Protein AF-A0A8C5BJU7-F1 (afdb_monomer)

Nearest PDB structures (foldseek):
  7zi4-assembly1_D  TM=8.774E-01  e=8.354E-53  Homo sapiens
  8oor-assembly1_E  TM=9.341E-01  e=5.592E-49  Thermochaetoides thermophila
  7zi4-assembly1_F  TM=8.115E-01  e=2.569E-52  Homo sapiens
  8oo7-assembly1_D  TM=8.853E-01  e=4.683E-49  Thermochaetoides thermophila
  9b1e-assembly1_H  TM=8.052E-01  e=8.432E-50  Saccharomyces cerevisiae W303

pLDDT: mean 73.09, std 22.38, range [27.16, 95.75]

Radius of gyration: 40.25 Å; Cα contacts (8 Å, |Δi|>4): 581; chains: 1; bounding box: 91×90×134 Å

Foldseek 3Di:
DDDPDPPPPDPDPPVPPPPLDDDPQSQAQALCADPVLFHDCDGRSDHDPRVLSSVLSVVLVCVVVVVDQQDAAEDEDAPPPCQVNSLVNSQSHNHPLQQEAEDEQVVLDDPQAHSLQSVVLLFQSRKKKKFKDKFKKFKFAWQDKAWDQPPVNDDWIKIKTWGDAPVDIDIDIDGRVLVVQCVVQVDDHQWIWMATPVVRHIDTPFGEPVCPPVDPPDDPPTDYDHTHDDDRIDIDIDIDMDTSSLVQQVVQDPPSVVCVVVVVSGGGDPVSSVVSVVVSVVCVVVVRIDMRAHEYEYEQNLSHAPVSVVSSSVQSVDSSGHHYYYYHNDDDDDHDDDDPDPPPPPPDPDDPDDDDDDDDDDDDDDDDDDDDDDDDDDDDDDDDDDDDDDDDDDDDDDDPDDDDDDDDDDDDDDDDDDDDDDDDDDDDDDDDDDDDDDDDDDDDDDDDDDDDDDDDDDDDDDDYDDDDDDDDDDDDDDDDD

Organism: Gadus morhua (NCBI:txid8049)

Secondary structure (DSSP, 8-state):
-----------------------TTTT--S--B-TTSPBPSEETTEES-HHHHHHHHHHHHHHHTT--TT-EEEEE--TTSSHHHHHHHHHHHH-TTS-EEEEEGGGG--SSS-HHHHHHHHHHHTEEEEEEEEEEEEEEEEEEEEEE--TTS-S--EEEEEEE-SS-EEEEEEPHHHHHHHHHTT--TTEEEEEETTT--EEEEEEESTTTTS-S---TT--EEPPPPS-SEEEEEEEEEEEHHHHHHHHHSTTHHHHHHHS---PPPHHHHHHHHHHHHHHHHTTSEEEEE-EEEEETGGG--HHHHHHHHHHHTSTT--EEEEEES-SS---SSPPPP-PPPP-PPPPPPPPPPPPPPPPPPPPPPPP---------PPPPPPPPPPPPPPPPPPPPPPPPPPPPPPPPPPPPPPPPPPP--------------------------PPP-----------------PPP---------

Sequence (481 aa):
MAAQMSTTKVPEVRDITRIERIGAHSHIRGLGLDDALEPRQVSQGMVGQLASRRAAGVILEMIKDGHIAGRAVLIAGQPGTGKTAIAMGIAQALGTDTPFTAMAGSEIFSLEMSKTEALSQAFRKAMGVRIKEETEIIEGEVVEIQIDRPATGTGAKVGKLTLKTTEMETIYDLGNKMIESLSKEKVQAGDVITIDKATGKISKLGRSFTRARDYDAMGAQTQFVQCPEGELQKRKEVVHTVSLHEIDVINSRTQGFLALFSGDTGEIKSEVREQINAKVSEWREEGKAEIIPGVLFIDEVHMLDMECFSFLNRALETDLSPVLIMATNRGITRYGPPPPSRPPPPSRPSPPSRPSPPSPPPPPSRPSPPSRPSSPSSLPVPPLLPVPPPLPVPPPLPVPPPFPSPP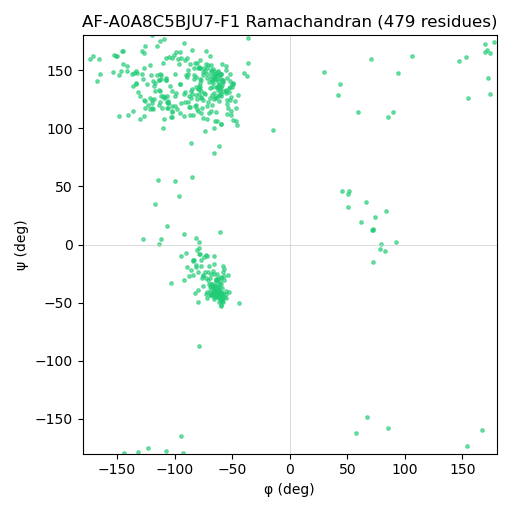PFPSLPHFPSIPPFPSLLSFPSLPPFPSLLSSRPSSPSSLPVPPLFPSLPPFPSLLSFPSLPPSRRQGQGKVLR

InterPro domains:
  IPR003593 AAA+ ATPase domain [SM00382] (69-385)
  IPR010339 TIP49, P-loop domain [PF06068] (21-334)
  IPR012340 Nucleic acid-binding, OB-fold [SSF50249] (132-212)
  IPR027238 RuvB-like [PTHR11093] (5-334)
  IPR027417 P-loop containing nucleoside triphosphate hydrolase [G3DSA:3.40.50.300] (17-334)
  IPR027417 P-loop containing nucleoside triphosphate hydrolase [SSF52540] (45-331)
  IPR042487 RuvBL1/2, DNA/RNA binding domain [G3DSA:2.40.50.360] (126-248)

Structure (mmCIF, N/CA/C/O backbone):
data_AF-A0A8C5BJU7-F1
#
_entry.id   AF-A0A8C5BJU7-F1
#
loop_
_atom_site.group_PDB
_atom_site.id
_atom_site.type_symbol
_atom_site.label_atom_id
_atom_site.label_alt_id
_atom_site.label_comp_id
_atom_site.label_asym_id
_atom_site.label_entity_id
_atom_site.label_seq_id
_atom_site.pdbx_PDB_ins_code
_atom_site.Cartn_x
_atom_site.Cartn_y
_atom_site.Cartn_z
_atom_site.occupancy
_atom_site.B_iso_or_equiv
_atom_site.auth_seq_id
_atom_site.auth_comp_id
_atom_site.auth_asym_id
_atom_site.auth_atom_id
_atom_site.pdbx_PDB_model_num
ATOM 1 N N . MET A 1 1 ? 12.577 19.260 27.966 1.00 31.83 1 MET A N 1
ATOM 2 C CA . MET A 1 1 ? 11.146 19.258 27.595 1.00 31.83 1 MET A CA 1
ATOM 3 C C . MET A 1 1 ? 10.961 18.224 26.498 1.00 31.83 1 MET A C 1
ATOM 5 O O . MET A 1 1 ? 11.374 18.478 25.378 1.00 31.83 1 MET A O 1
ATOM 9 N N . ALA A 1 2 ? 10.453 17.037 26.834 1.00 27.55 2 ALA A N 1
ATOM 10 C CA . ALA A 1 2 ? 10.104 16.021 25.845 1.00 27.55 2 ALA A CA 1
ATOM 11 C C . ALA A 1 2 ? 8.736 16.388 25.255 1.00 27.55 2 ALA A C 1
ATOM 13 O O . ALA A 1 2 ? 7.753 16.474 25.991 1.00 27.55 2 ALA A O 1
ATOM 14 N N . ALA A 1 3 ? 8.685 16.674 23.956 1.00 28.16 3 ALA A N 1
ATOM 15 C CA . ALA A 1 3 ? 7.433 16.917 23.259 1.00 28.16 3 ALA A CA 1
ATOM 16 C C . ALA A 1 3 ? 6.694 15.579 23.110 1.00 28.16 3 ALA A C 1
ATOM 18 O O . ALA A 1 3 ? 7.108 14.713 22.343 1.00 28.16 3 ALA A O 1
ATOM 19 N N . GLN A 1 4 ? 5.611 15.401 23.869 1.00 29.59 4 GLN A N 1
ATOM 20 C CA . GLN A 1 4 ? 4.631 14.352 23.612 1.00 29.59 4 GLN A CA 1
ATOM 21 C C . GLN A 1 4 ? 3.998 14.630 22.246 1.00 29.59 4 GLN A C 1
ATOM 23 O O . GLN A 1 4 ? 3.200 15.556 22.103 1.00 29.59 4 GLN A O 1
ATOM 28 N N . MET A 1 5 ? 4.362 13.843 21.233 1.00 33.59 5 MET A N 1
ATOM 29 C CA . MET A 1 5 ? 3.583 13.793 20.001 1.00 33.59 5 MET A CA 1
ATOM 30 C C . MET A 1 5 ? 2.252 13.126 20.329 1.00 33.59 5 MET A C 1
ATOM 32 O O . MET A 1 5 ? 2.204 11.956 20.704 1.00 33.59 5 MET A O 1
ATOM 36 N N . SER A 1 6 ? 1.172 13.890 20.205 1.00 29.73 6 SER A N 1
ATOM 37 C CA . SER A 1 6 ? -0.183 13.362 20.184 1.00 29.73 6 SER A CA 1
ATOM 38 C C . SER A 1 6 ? -0.276 12.295 19.096 1.00 29.73 6 SER A C 1
ATOM 40 O O . SER A 1 6 ? -0.039 12.586 17.921 1.00 29.73 6 SER A O 1
ATOM 42 N N . THR A 1 7 ? -0.630 11.072 19.482 1.00 33.50 7 THR A N 1
ATOM 43 C CA . THR A 1 7 ? -1.086 10.015 18.580 1.00 33.50 7 THR A CA 1
ATOM 44 C C . THR A 1 7 ? -2.362 10.497 17.895 1.00 33.50 7 THR A C 1
ATOM 46 O O . THR A 1 7 ? -3.483 10.297 18.363 1.00 33.50 7 THR A O 1
ATOM 49 N N . THR A 1 8 ? -2.186 11.240 16.805 1.00 36.28 8 THR A N 1
ATOM 50 C CA . THR A 1 8 ? -3.287 11.670 15.951 1.00 36.28 8 THR A CA 1
ATOM 51 C C . THR A 1 8 ? -3.864 10.397 15.358 1.00 36.28 8 THR A C 1
ATOM 53 O O . THR A 1 8 ? -3.212 9.746 14.547 1.00 36.28 8 THR A O 1
ATOM 56 N N . LYS A 1 9 ? -5.043 9.999 15.851 1.00 39.38 9 LYS A N 1
ATOM 57 C CA . LYS A 1 9 ? -5.777 8.817 15.394 1.00 39.38 9 LYS A CA 1
ATOM 58 C C . LYS A 1 9 ? -5.881 8.890 13.875 1.00 39.38 9 LYS A C 1
ATOM 60 O O . LYS A 1 9 ? -6.553 9.783 13.363 1.00 39.38 9 LYS A O 1
ATOM 65 N N . VAL A 1 10 ? -5.187 7.991 13.182 1.00 44.25 10 VAL A N 1
ATOM 66 C CA . VAL A 1 10 ? -5.287 7.857 11.731 1.00 44.25 10 VAL A CA 1
ATOM 67 C C . VAL A 1 10 ? -6.726 7.422 11.454 1.00 44.25 10 VAL A C 1
ATOM 69 O O . VAL A 1 10 ? -7.131 6.361 11.931 1.00 44.25 10 VAL A O 1
ATOM 72 N N . PRO A 1 11 ? -7.561 8.242 10.793 1.00 33.50 11 PRO A N 1
ATOM 73 C CA . PRO A 1 11 ? -8.879 7.778 10.401 1.00 33.50 11 PRO A CA 1
ATOM 74 C C . PRO A 1 11 ? -8.685 6.597 9.448 1.00 33.50 11 PRO A C 1
ATOM 76 O O . PRO A 1 11 ? -7.995 6.744 8.443 1.00 33.50 11 PRO A O 1
ATOM 79 N N . GLU A 1 12 ? -9.268 5.439 9.784 1.00 36.78 12 GLU A N 1
ATOM 80 C CA . GLU A 1 12 ? -9.291 4.253 8.920 1.00 36.78 12 GLU A CA 1
ATOM 81 C C . GLU A 1 12 ? -9.692 4.664 7.502 1.00 36.78 12 GLU A C 1
ATOM 83 O O . GLU A 1 12 ? -10.864 4.950 7.219 1.00 36.78 12 GLU A O 1
ATOM 88 N N . VAL A 1 13 ? -8.709 4.670 6.607 1.00 37.72 13 VAL A N 1
ATOM 89 C CA . VAL A 1 13 ? -8.965 4.665 5.181 1.00 37.72 13 VAL A CA 1
ATOM 90 C C . VAL A 1 13 ? -9.429 3.252 4.896 1.00 37.72 13 VAL A C 1
ATOM 92 O O . VAL A 1 13 ? -8.636 2.326 4.775 1.00 37.72 13 VAL A O 1
ATOM 95 N N . ARG A 1 14 ? -10.750 3.070 4.825 1.00 33.03 14 ARG A N 1
ATOM 96 C CA . ARG A 1 14 ? -11.266 2.025 3.949 1.00 33.03 14 ARG A CA 1
ATOM 97 C C . ARG A 1 14 ? -10.657 2.353 2.602 1.00 33.03 14 ARG A C 1
ATOM 99 O O . ARG A 1 14 ? -10.985 3.410 2.060 1.00 33.03 14 ARG A O 1
ATOM 106 N N . ASP A 1 15 ? -9.752 1.504 2.125 1.00 35.12 15 ASP A N 1
ATOM 107 C CA . ASP A 1 15 ? -9.374 1.480 0.725 1.00 35.12 15 ASP A CA 1
ATOM 108 C C . ASP A 1 15 ? -10.687 1.530 -0.043 1.00 35.12 15 ASP A C 1
ATOM 110 O O . ASP A 1 15 ? -11.468 0.575 -0.040 1.00 35.12 15 ASP A O 1
ATOM 114 N N . ILE A 1 16 ? -11.010 2.709 -0.576 1.00 37.19 16 ILE A N 1
ATOM 115 C CA . ILE A 1 16 ? -12.147 2.886 -1.460 1.00 37.19 16 ILE A CA 1
ATOM 116 C C . ILE A 1 16 ? -11.796 1.945 -2.583 1.00 37.19 16 ILE A C 1
ATOM 118 O O . ILE A 1 16 ? -10.853 2.247 -3.313 1.00 37.19 16 ILE A O 1
ATOM 122 N N . THR A 1 17 ? -12.474 0.789 -2.595 1.00 35.00 17 THR A N 1
ATOM 123 C CA . THR A 1 17 ? -12.394 -0.288 -3.580 1.00 35.00 17 THR A CA 1
ATOM 124 C C . THR A 1 17 ? -11.682 0.249 -4.796 1.00 35.00 17 THR A C 1
ATOM 126 O O . THR A 1 17 ? -12.298 1.024 -5.537 1.00 35.00 17 THR A O 1
ATOM 129 N N . ARG A 1 18 ? -10.370 -0.026 -4.912 1.00 46.12 18 ARG A N 1
ATOM 130 C CA . ARG A 1 18 ? -9.592 0.370 -6.084 1.00 46.12 18 ARG A CA 1
ATOM 131 C C . ARG A 1 18 ? -10.444 -0.109 -7.241 1.00 46.12 18 ARG A C 1
ATOM 133 O O . ARG A 1 18 ? -10.642 -1.311 -7.383 1.00 46.12 18 ARG A O 1
ATOM 140 N N . ILE A 1 19 ? -11.083 0.811 -7.962 1.00 40.66 19 ILE A N 1
ATOM 141 C CA . ILE A 1 19 ? -11.877 0.427 -9.117 1.00 40.66 19 ILE A CA 1
ATOM 142 C C . ILE A 1 19 ? -10.809 -0.105 -10.054 1.00 40.66 19 ILE A C 1
ATOM 144 O O . ILE A 1 19 ? -10.061 0.689 -10.627 1.00 40.66 19 ILE A O 1
ATOM 148 N N . GLU A 1 20 ? -10.666 -1.428 -10.116 1.00 47.50 20 GLU A N 1
ATOM 149 C CA . GLU A 1 20 ? -9.768 -2.112 -11.033 1.00 47.50 20 GLU A CA 1
ATOM 150 C C . GLU A 1 20 ? -10.310 -1.849 -12.435 1.00 47.50 20 GLU A C 1
ATOM 152 O O . GLU A 1 20 ? -11.056 -2.626 -13.028 1.00 47.50 20 GLU A O 1
ATOM 157 N N . ARG A 1 21 ? -10.015 -0.655 -12.944 1.00 56.28 21 ARG A N 1
ATOM 158 C CA . ARG A 1 21 ? -10.283 -0.294 -14.323 1.00 56.28 21 ARG A CA 1
ATOM 159 C C . ARG A 1 21 ? -9.348 -1.143 -15.166 1.00 56.28 21 ARG A C 1
ATOM 161 O O . ARG A 1 21 ? -8.162 -1.260 -14.859 1.00 56.28 21 ARG A O 1
ATOM 168 N N . ILE A 1 22 ? -9.884 -1.717 -16.238 1.00 64.06 22 ILE A N 1
ATOM 169 C CA . ILE A 1 22 ? -9.099 -2.490 -17.198 1.00 64.06 22 ILE A CA 1
ATOM 170 C C . ILE A 1 22 ? -8.030 -1.560 -17.785 1.00 64.06 22 ILE A C 1
ATOM 172 O O . ILE A 1 22 ? -8.322 -0.681 -18.593 1.00 64.06 22 ILE A O 1
ATOM 176 N N . GLY A 1 23 ? -6.791 -1.728 -17.327 1.00 76.56 23 GLY A N 1
ATOM 177 C CA . GLY A 1 23 ? -5.606 -1.048 -17.840 1.00 76.56 23 GLY A CA 1
ATOM 178 C C . GLY A 1 23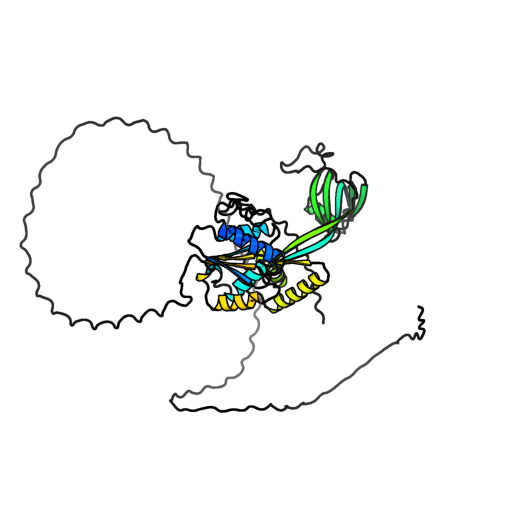 ? -4.829 -1.936 -18.808 1.00 76.56 23 GLY A C 1
ATOM 179 O O . GLY A 1 23 ? -5.010 -3.157 -18.819 1.00 76.56 23 GLY A O 1
ATOM 180 N N . ALA A 1 24 ? -3.906 -1.342 -19.569 1.00 82.00 24 ALA A N 1
ATOM 181 C CA . ALA A 1 24 ? -3.093 -2.044 -20.570 1.00 82.00 24 ALA A CA 1
ATOM 182 C C . ALA A 1 24 ? -2.344 -3.269 -20.016 1.00 82.00 24 ALA A C 1
ATOM 184 O O . ALA A 1 24 ? -2.087 -4.210 -20.755 1.00 82.00 24 ALA A O 1
ATOM 185 N N . HIS A 1 25 ? -2.040 -3.287 -18.717 1.00 86.50 25 HIS A N 1
ATOM 186 C CA . HIS A 1 25 ? -1.327 -4.378 -18.057 1.00 86.50 25 HIS A CA 1
ATOM 187 C C . HIS A 1 25 ? -2.180 -5.148 -17.030 1.00 86.50 25 HIS A C 1
ATOM 189 O O . HIS A 1 25 ? -1.700 -6.115 -16.454 1.00 86.50 25 HIS A O 1
ATOM 195 N N . SER A 1 26 ? -3.456 -4.789 -16.829 1.00 84.75 26 SER A N 1
ATOM 196 C CA . SER A 1 26 ? -4.345 -5.392 -15.806 1.00 84.75 26 SER A CA 1
ATOM 197 C C . SER A 1 26 ? -4.547 -6.912 -15.930 1.00 84.75 26 SER A C 1
ATOM 199 O O . SER A 1 26 ? -4.942 -7.574 -14.978 1.00 84.75 26 SER A O 1
ATOM 201 N N . HIS A 1 27 ? -4.253 -7.483 -17.098 1.00 90.12 27 HIS A N 1
ATOM 202 C CA . HIS A 1 27 ? -4.324 -8.919 -17.361 1.00 90.12 27 HIS A CA 1
ATOM 203 C C . HIS A 1 27 ? -3.139 -9.717 -16.784 1.00 90.12 27 HIS A C 1
ATOM 205 O O . HIS A 1 27 ? -3.204 -10.946 -16.738 1.00 90.12 27 HIS A O 1
ATOM 211 N N . ILE A 1 28 ? -2.061 -9.049 -16.366 1.00 91.31 28 ILE A N 1
ATOM 212 C CA . ILE A 1 28 ? -0.847 -9.681 -15.840 1.00 91.31 28 ILE A CA 1
ATOM 213 C C . ILE A 1 28 ? -1.055 -10.009 -14.363 1.00 91.31 28 ILE A C 1
ATOM 215 O O . ILE A 1 28 ? -1.260 -9.117 -13.545 1.00 91.31 28 ILE A O 1
ATOM 219 N N . ARG A 1 29 ? -0.972 -11.298 -14.025 1.00 90.31 29 ARG A N 1
ATOM 220 C CA . ARG A 1 29 ? -1.160 -11.825 -12.661 1.00 90.31 29 ARG A CA 1
ATOM 221 C C . ARG A 1 29 ? 0.125 -12.391 -12.046 1.00 90.31 29 ARG A C 1
ATOM 223 O O . ARG A 1 29 ? 0.078 -12.986 -10.980 1.00 90.31 29 ARG A O 1
ATOM 230 N N . GLY A 1 30 ? 1.253 -12.265 -12.743 1.00 92.69 30 GLY A N 1
ATOM 231 C CA . GLY A 1 30 ? 2.557 -12.774 -12.319 1.00 92.69 30 GLY A CA 1
ATOM 232 C C . GLY A 1 30 ? 3.479 -13.059 -13.505 1.00 92.69 30 GLY A C 1
ATOM 233 O O . GLY A 1 30 ? 3.155 -12.745 -14.651 1.00 92.69 30 GLY A O 1
ATOM 234 N N . LEU A 1 31 ? 4.640 -13.661 -13.241 1.00 94.06 31 LEU A N 1
ATOM 235 C CA . LEU A 1 31 ? 5.646 -13.978 -14.266 1.00 94.06 31 LEU A CA 1
ATOM 236 C C . LEU A 1 31 ? 5.380 -15.291 -15.021 1.00 94.06 31 LEU A C 1
ATOM 238 O O . LEU A 1 31 ? 6.004 -15.537 -16.056 1.00 94.06 31 LEU A O 1
ATOM 242 N N . GLY A 1 32 ? 4.468 -16.140 -14.544 1.00 93.81 32 GLY A N 1
ATOM 243 C CA . GLY A 1 32 ? 4.093 -17.401 -15.186 1.00 93.81 32 GLY A CA 1
ATOM 244 C C . GLY A 1 32 ? 5.216 -18.445 -15.220 1.00 93.81 32 GLY A C 1
ATOM 245 O O . GLY A 1 32 ? 5.372 -19.132 -16.233 1.00 93.81 32 GLY A O 1
ATOM 246 N N . LEU A 1 33 ? 6.019 -18.502 -14.159 1.00 94.75 33 LEU A N 1
ATOM 247 C CA . LEU A 1 33 ? 7.120 -19.452 -13.978 1.00 94.75 33 LEU A CA 1
ATOM 248 C C . LEU A 1 33 ? 6.630 -20.713 -13.258 1.00 94.75 33 LEU A C 1
ATOM 250 O O . LEU A 1 33 ? 5.587 -20.679 -12.601 1.00 94.75 33 LEU A O 1
ATOM 254 N N . ASP A 1 34 ? 7.358 -21.813 -13.404 1.00 93.25 34 ASP A N 1
ATOM 255 C CA . ASP A 1 34 ? 7.235 -22.980 -12.530 1.00 93.25 34 ASP A CA 1
ATOM 256 C C . ASP A 1 34 ? 8.229 -22.923 -11.354 1.00 93.25 34 ASP A C 1
ATOM 258 O O . ASP A 1 34 ? 9.006 -21.975 -11.221 1.00 93.25 34 ASP A O 1
ATOM 262 N N . ASP A 1 35 ? 8.199 -23.949 -10.504 1.00 90.50 35 ASP A N 1
ATOM 263 C CA . ASP A 1 35 ? 9.047 -24.050 -9.309 1.00 90.50 35 ASP A CA 1
ATOM 264 C C . ASP A 1 35 ? 10.548 -24.172 -9.647 1.00 90.50 35 ASP A C 1
ATOM 266 O O . ASP A 1 35 ? 11.398 -23.931 -8.795 1.00 90.50 35 ASP A O 1
ATOM 270 N N . ALA A 1 36 ? 10.891 -24.513 -10.895 1.00 92.19 36 ALA A N 1
ATOM 271 C CA . ALA A 1 36 ? 12.264 -24.565 -11.395 1.00 92.19 36 ALA A CA 1
ATOM 272 C C . ALA A 1 36 ? 12.716 -23.237 -12.040 1.00 92.19 36 ALA A C 1
ATOM 274 O O . ALA A 1 36 ? 13.787 -23.179 -12.653 1.00 92.19 36 ALA A O 1
ATOM 275 N N . LEU A 1 37 ? 11.917 -22.169 -11.904 1.00 92.25 37 LEU A N 1
ATOM 276 C CA . LEU A 1 37 ? 12.104 -20.860 -12.543 1.00 92.25 37 LEU A CA 1
ATOM 277 C C . LEU A 1 37 ? 12.053 -20.910 -14.081 1.00 92.25 37 LEU A C 1
ATOM 279 O O . LEU A 1 37 ? 12.513 -19.978 -14.754 1.00 92.25 37 LEU A O 1
ATOM 283 N N . GLU A 1 38 ? 11.471 -21.958 -14.663 1.00 94.62 38 GLU A N 1
ATOM 284 C CA . GLU A 1 38 ? 11.286 -22.063 -16.103 1.00 94.62 38 GLU A CA 1
ATOM 285 C C . GLU A 1 38 ? 9.956 -21.403 -16.528 1.00 94.62 38 GLU A C 1
ATOM 287 O O . GLU A 1 38 ? 8.882 -21.671 -15.978 1.00 94.62 38 GLU A O 1
ATOM 292 N N . PRO A 1 39 ? 9.983 -20.480 -17.505 1.00 95.62 39 PRO A N 1
ATOM 293 C CA . PRO A 1 39 ? 8.787 -19.786 -17.958 1.00 95.62 39 PRO A CA 1
ATOM 294 C C . PRO A 1 39 ? 7.936 -20.673 -18.861 1.00 95.62 39 PRO A C 1
ATOM 296 O O . PRO A 1 39 ? 8.374 -21.119 -19.922 1.00 95.62 39 PRO A O 1
ATOM 299 N N . ARG A 1 40 ? 6.655 -20.823 -18.517 1.00 94.50 40 ARG A N 1
ATOM 300 C CA . ARG A 1 40 ? 5.679 -21.452 -19.418 1.00 94.50 40 ARG A CA 1
ATOM 301 C C . ARG A 1 40 ? 5.359 -20.521 -20.584 1.00 94.50 40 ARG A C 1
ATOM 303 O O . ARG A 1 40 ? 5.227 -19.312 -20.385 1.00 94.50 40 ARG A O 1
ATOM 310 N N . GLN A 1 41 ? 5.154 -21.077 -21.779 1.00 93.06 41 GLN A N 1
ATOM 311 C CA . GLN A 1 41 ? 4.889 -20.305 -23.003 1.00 93.06 41 GLN A CA 1
ATOM 312 C C . GLN A 1 41 ? 3.727 -19.308 -22.852 1.00 93.06 41 GLN A C 1
ATOM 314 O O . GLN A 1 41 ? 3.832 -18.171 -23.313 1.00 93.06 41 GLN A O 1
ATOM 319 N N . VAL A 1 42 ? 2.653 -19.729 -22.179 1.00 95.25 42 VAL A N 1
ATOM 320 C CA . VAL A 1 42 ? 1.476 -18.921 -21.836 1.00 95.25 42 VAL A CA 1
ATOM 321 C C . VAL A 1 42 ? 1.113 -19.223 -20.386 1.00 95.25 42 VAL A C 1
ATOM 323 O O . VAL A 1 42 ? 0.772 -20.362 -20.067 1.00 95.25 42 VAL A O 1
ATOM 326 N N . SER A 1 43 ? 1.215 -18.237 -19.494 1.00 94.50 43 SER A N 1
ATOM 327 C CA . SER A 1 43 ? 0.823 -18.394 -18.085 1.00 94.50 43 SER A CA 1
ATOM 328 C C . SER A 1 43 ? 0.697 -17.039 -17.386 1.00 94.50 43 SER A C 1
ATOM 330 O O . SER A 1 43 ? 1.436 -16.112 -17.703 1.00 94.50 43 SER A O 1
ATOM 332 N N . GLN A 1 44 ? -0.235 -16.921 -16.432 1.00 91.81 44 GLN A N 1
ATOM 333 C CA . GLN A 1 44 ? -0.449 -15.727 -15.589 1.00 91.81 44 GLN A CA 1
ATOM 334 C C . GLN A 1 44 ? -0.571 -14.394 -16.364 1.00 91.81 44 GLN A C 1
ATOM 336 O O . GLN A 1 44 ? -0.175 -13.338 -15.877 1.00 91.81 44 GLN A O 1
ATOM 341 N N . GLY A 1 45 ? -1.126 -14.435 -17.579 1.00 92.25 45 GLY A N 1
ATOM 342 C CA . GLY A 1 45 ? -1.273 -13.260 -18.448 1.00 92.25 45 GLY A CA 1
ATOM 343 C C . GLY A 1 45 ? -0.022 -12.898 -19.256 1.00 92.25 45 GLY A C 1
ATOM 344 O O . GLY A 1 45 ? -0.101 -12.034 -20.122 1.00 92.25 45 GLY A O 1
ATOM 345 N N . MET A 1 46 ? 1.106 -13.579 -19.038 1.00 94.31 46 MET A N 1
ATOM 346 C CA . MET A 1 46 ? 2.343 -13.403 -19.800 1.00 94.31 46 MET A CA 1
ATOM 347 C C . MET A 1 46 ? 2.442 -14.429 -20.936 1.00 94.31 46 MET A C 1
ATOM 349 O O . MET A 1 46 ? 2.159 -15.617 -20.753 1.00 94.31 46 MET A O 1
ATOM 353 N N . VAL A 1 47 ? 2.888 -13.973 -22.110 1.00 95.12 47 VAL A N 1
ATOM 354 C CA . VAL A 1 47 ? 3.094 -14.805 -23.306 1.00 95.12 47 VAL A CA 1
ATOM 355 C C . VAL A 1 47 ? 4.470 -14.524 -23.903 1.00 95.12 47 VAL A C 1
ATOM 357 O O . VAL A 1 47 ? 4.839 -13.369 -24.108 1.00 95.12 47 VAL A O 1
ATOM 360 N N . GLY A 1 48 ? 5.233 -15.577 -24.204 1.00 94.06 48 GLY A N 1
ATOM 361 C CA . GLY A 1 48 ? 6.576 -15.440 -24.779 1.00 94.06 48 GLY A CA 1
ATOM 362 C C . GLY A 1 48 ? 7.581 -14.813 -23.804 1.00 94.06 48 GLY A C 1
ATOM 363 O O . GLY A 1 48 ? 7.495 -15.055 -22.602 1.00 94.06 48 GLY A O 1
ATOM 364 N N . GLN A 1 49 ? 8.560 -14.059 -24.330 1.00 94.81 49 GLN A N 1
ATOM 365 C CA . GLN A 1 49 ? 9.668 -13.435 -23.578 1.00 94.81 49 GLN A CA 1
ATOM 366 C C . GLN A 1 49 ? 10.342 -14.371 -22.559 1.00 94.81 49 GLN A C 1
ATOM 368 O O . GLN A 1 49 ? 10.588 -14.000 -21.412 1.00 94.81 49 GLN A O 1
ATOM 373 N N . LEU A 1 50 ? 10.637 -15.607 -22.979 1.00 95.00 50 LEU A N 1
ATOM 374 C CA . LEU A 1 50 ? 11.122 -16.668 -22.090 1.00 95.00 50 LEU A CA 1
ATOM 375 C C . LEU A 1 50 ? 12.420 -16.263 -21.373 1.00 95.00 50 LEU A C 1
ATOM 377 O O . LEU A 1 50 ? 12.491 -16.312 -20.150 1.00 95.00 50 LEU A O 1
ATOM 381 N N . ALA A 1 51 ? 13.419 -15.767 -22.107 1.00 94.06 51 ALA A N 1
ATOM 382 C CA . ALA A 1 51 ? 14.692 -15.358 -21.512 1.00 94.06 51 ALA A CA 1
ATOM 383 C C . ALA A 1 51 ? 14.517 -14.255 -20.450 1.00 94.06 51 ALA A C 1
ATOM 385 O O . ALA A 1 51 ? 15.035 -14.373 -19.340 1.00 94.06 51 ALA A O 1
ATOM 386 N N . SER A 1 52 ? 13.738 -13.212 -20.756 1.00 94.50 52 SER A N 1
ATOM 387 C CA . SER A 1 52 ? 13.505 -12.103 -19.826 1.00 94.50 52 SER A CA 1
ATOM 388 C C . SER A 1 52 ? 12.658 -12.507 -18.621 1.00 94.50 52 SER A C 1
ATOM 390 O O . SER A 1 52 ? 12.930 -12.046 -17.518 1.00 94.50 52 SER A O 1
ATOM 392 N N . ARG A 1 53 ? 11.666 -13.390 -18.796 1.00 95.75 53 ARG A N 1
ATOM 393 C CA . ARG A 1 53 ? 10.842 -13.903 -17.688 1.00 95.75 53 ARG A CA 1
ATOM 394 C C . ARG A 1 53 ? 11.631 -14.820 -16.764 1.00 95.75 53 ARG A C 1
ATOM 396 O O . ARG A 1 53 ? 11.498 -14.688 -15.554 1.00 95.75 53 ARG A O 1
ATOM 403 N N . ARG A 1 54 ? 12.492 -15.685 -17.310 1.00 95.44 54 ARG A N 1
ATOM 404 C CA . ARG A 1 54 ? 13.419 -16.502 -16.515 1.00 95.44 54 ARG A CA 1
ATOM 405 C C . ARG A 1 54 ? 14.353 -15.618 -15.689 1.00 95.44 54 ARG A C 1
ATOM 407 O O . ARG A 1 54 ? 14.465 -15.812 -14.486 1.00 95.44 54 ARG A O 1
ATOM 414 N N . ALA A 1 55 ? 14.964 -14.605 -16.309 1.00 94.44 55 ALA A N 1
ATOM 415 C CA . ALA A 1 55 ? 15.817 -13.647 -15.601 1.00 94.44 55 ALA A CA 1
ATOM 416 C C . ALA A 1 55 ? 15.048 -12.877 -14.511 1.00 94.44 55 ALA A C 1
ATOM 418 O O . ALA A 1 55 ? 15.542 -12.736 -13.396 1.00 94.44 55 ALA A O 1
ATOM 419 N N . ALA A 1 56 ? 13.819 -12.440 -14.806 1.00 93.56 56 ALA A N 1
ATOM 420 C CA . ALA A 1 56 ? 12.931 -11.816 -13.829 1.00 93.56 56 ALA A CA 1
ATOM 421 C C . ALA A 1 56 ? 12.579 -12.759 -12.666 1.00 93.56 56 ALA A C 1
ATOM 423 O O . ALA A 1 56 ? 12.466 -12.297 -11.539 1.00 93.56 56 ALA A O 1
ATOM 424 N N . GLY A 1 57 ? 12.459 -14.065 -12.918 1.00 93.19 57 GLY A N 1
ATOM 425 C CA . GLY A 1 57 ? 12.280 -15.089 -11.888 1.00 93.19 57 GLY A CA 1
ATOM 426 C C . GLY A 1 57 ? 13.463 -15.216 -10.944 1.00 93.19 57 GLY A C 1
ATOM 427 O O . GLY A 1 57 ? 13.283 -15.243 -9.734 1.00 93.19 57 GLY A O 1
ATOM 428 N N . VAL A 1 58 ? 14.681 -15.221 -11.488 1.00 91.62 58 VAL A N 1
ATOM 429 C CA . VAL A 1 58 ? 15.899 -15.226 -10.665 1.00 91.62 58 VAL A CA 1
ATOM 430 C C . VAL A 1 58 ? 15.967 -13.955 -9.815 1.00 91.62 58 VAL A C 1
ATOM 432 O O . VAL A 1 58 ? 16.276 -14.022 -8.632 1.00 91.62 58 VAL A O 1
ATOM 435 N N . ILE A 1 59 ? 15.633 -12.795 -10.395 1.00 89.44 59 ILE A N 1
ATOM 436 C CA . ILE A 1 59 ? 15.550 -11.525 -9.658 1.00 89.44 59 ILE A CA 1
ATOM 437 C C . ILE A 1 59 ? 14.502 -11.605 -8.547 1.00 89.44 59 ILE A C 1
ATOM 439 O O . ILE A 1 59 ? 14.797 -11.211 -7.426 1.00 89.44 59 ILE A O 1
ATOM 443 N N . LEU A 1 60 ? 13.313 -12.134 -8.839 1.00 89.50 60 LEU A N 1
ATOM 444 C CA . LEU A 1 60 ? 12.242 -12.313 -7.863 1.00 89.50 60 LEU A CA 1
ATOM 445 C C . LEU A 1 60 ? 12.710 -13.134 -6.657 1.00 89.50 60 LEU A C 1
ATOM 447 O O . LEU A 1 60 ? 12.470 -12.730 -5.523 1.00 89.50 60 LEU A O 1
ATOM 451 N N . GLU A 1 61 ? 13.399 -14.248 -6.898 1.00 88.88 61 GLU A N 1
ATOM 452 C CA . GLU A 1 61 ? 13.882 -15.113 -5.821 1.00 88.88 61 GLU A CA 1
ATOM 453 C C . GLU A 1 61 ? 14.974 -14.431 -4.996 1.00 88.88 61 GLU A C 1
ATOM 455 O O . GLU A 1 61 ? 14.908 -14.398 -3.773 1.00 88.88 61 GLU A O 1
ATOM 460 N N . MET A 1 62 ? 15.908 -13.743 -5.657 1.00 85.44 62 MET A N 1
ATOM 461 C CA . MET A 1 62 ? 16.926 -12.964 -4.957 1.00 85.44 62 MET A CA 1
ATOM 462 C C . MET A 1 62 ? 16.336 -11.815 -4.109 1.00 85.44 62 MET A C 1
ATOM 464 O O . MET A 1 62 ? 16.946 -11.422 -3.111 1.00 85.44 62 MET A O 1
ATOM 468 N N . ILE A 1 63 ? 15.178 -11.261 -4.497 1.00 83.75 63 ILE A N 1
ATOM 469 C CA . ILE A 1 63 ? 14.440 -10.271 -3.694 1.00 83.75 63 ILE A CA 1
ATOM 470 C C . ILE A 1 63 ? 13.811 -10.945 -2.473 1.00 83.75 63 ILE A C 1
ATOM 472 O O . ILE A 1 63 ? 13.946 -10.423 -1.368 1.00 83.75 63 ILE A O 1
ATOM 476 N N . LYS A 1 64 ? 13.159 -12.101 -2.653 1.00 83.56 64 LYS A N 1
ATOM 477 C CA . LYS A 1 64 ? 12.542 -12.867 -1.555 1.00 83.56 64 LYS A CA 1
ATOM 478 C C . LYS A 1 64 ? 13.565 -13.333 -0.522 1.00 83.56 64 LYS A C 1
ATOM 480 O O . LYS A 1 64 ? 13.293 -13.253 0.670 1.00 83.56 64 LYS A O 1
ATOM 485 N N . ASP A 1 65 ? 14.749 -13.731 -0.975 1.00 81.81 65 ASP A N 1
ATOM 486 C CA . ASP A 1 65 ? 15.856 -14.126 -0.101 1.00 81.81 65 ASP A CA 1
ATOM 487 C C . ASP A 1 65 ? 16.512 -12.933 0.620 1.00 81.81 65 ASP A C 1
ATOM 489 O O . ASP A 1 65 ? 17.371 -13.122 1.481 1.00 81.81 65 ASP A O 1
ATOM 493 N N . GLY A 1 66 ? 16.164 -11.692 0.258 1.00 69.50 66 GLY A N 1
ATOM 494 C CA . GLY A 1 66 ? 16.729 -10.483 0.864 1.00 69.50 66 GLY A CA 1
ATOM 495 C C . GLY A 1 66 ? 18.185 -10.192 0.474 1.00 69.50 66 GLY A C 1
ATOM 496 O O . GLY A 1 66 ? 18.817 -9.322 1.069 1.00 69.50 66 GLY A O 1
ATOM 497 N N . HIS A 1 67 ? 18.732 -10.869 -0.542 1.00 64.81 67 HIS A N 1
ATOM 498 C CA . HIS A 1 67 ? 20.118 -10.685 -1.002 1.00 64.81 67 HIS A CA 1
ATOM 499 C C . HIS A 1 67 ? 20.324 -9.436 -1.891 1.00 64.81 67 HIS A C 1
ATOM 501 O O . HIS A 1 67 ? 21.463 -9.103 -2.235 1.00 64.81 67 HIS A O 1
ATOM 507 N N . ILE A 1 68 ? 19.245 -8.747 -2.289 1.00 62.44 68 ILE A N 1
ATOM 508 C CA . ILE A 1 68 ? 19.258 -7.556 -3.164 1.00 62.44 68 ILE A CA 1
ATOM 509 C C . ILE A 1 68 ? 18.785 -6.298 -2.416 1.00 62.44 68 ILE A C 1
ATOM 511 O O . ILE A 1 68 ? 17.892 -5.584 -2.862 1.00 62.44 68 ILE A O 1
ATOM 515 N N . ALA A 1 69 ? 19.413 -5.965 -1.292 1.00 61.56 69 ALA A N 1
ATOM 516 C CA . ALA A 1 69 ? 19.383 -4.575 -0.839 1.00 61.56 69 ALA A CA 1
ATOM 517 C C . ALA A 1 69 ? 20.324 -3.748 -1.737 1.00 61.56 69 ALA A C 1
ATOM 519 O O . ALA A 1 69 ? 21.455 -4.164 -2.008 1.00 61.56 69 ALA A O 1
ATOM 520 N N . GLY A 1 70 ? 19.848 -2.615 -2.257 1.00 66.38 70 GLY A N 1
ATOM 521 C CA . GLY A 1 70 ? 20.695 -1.648 -2.958 1.00 66.38 70 GLY A CA 1
ATOM 522 C C . GLY A 1 70 ? 21.180 -2.000 -4.364 1.00 66.38 70 GLY A C 1
ATOM 523 O O . GLY A 1 70 ? 22.190 -1.460 -4.817 1.00 66.38 70 GLY A O 1
ATOM 524 N N . ARG A 1 71 ? 20.486 -2.881 -5.098 1.00 75.94 71 ARG A N 1
ATOM 525 C CA . ARG A 1 71 ? 20.790 -3.123 -6.523 1.00 75.94 71 ARG A CA 1
ATOM 526 C C . ARG A 1 71 ? 19.667 -2.635 -7.423 1.00 75.94 71 ARG A C 1
ATOM 528 O O . ARG A 1 71 ? 18.491 -2.736 -7.088 1.00 75.94 71 ARG A O 1
ATOM 535 N N . ALA A 1 72 ? 20.056 -2.160 -8.601 1.00 89.56 72 ALA A N 1
ATOM 536 C CA . ALA A 1 72 ? 19.135 -1.761 -9.651 1.00 89.56 72 ALA A CA 1
ATOM 537 C C . ALA A 1 72 ? 19.142 -2.769 -10.806 1.00 89.56 72 ALA A C 1
ATOM 539 O O . ALA A 1 72 ? 20.188 -3.296 -11.191 1.00 89.56 72 ALA A O 1
ATOM 540 N N . VAL A 1 73 ? 17.971 -3.002 -11.388 1.00 92.62 73 VAL A N 1
ATOM 541 C CA . VAL A 1 73 ? 17.767 -3.842 -12.569 1.00 92.62 73 VAL A CA 1
ATOM 542 C C . VAL A 1 73 ? 17.473 -2.937 -13.755 1.00 92.62 73 VAL A C 1
ATOM 544 O O . VAL A 1 73 ? 16.558 -2.124 -13.695 1.00 92.62 73 VAL A O 1
ATOM 547 N N . LEU A 1 74 ? 18.205 -3.091 -14.857 1.00 94.50 74 LEU A N 1
ATOM 548 C CA . LEU A 1 74 ? 17.922 -2.380 -16.104 1.00 94.50 74 LEU A CA 1
ATOM 549 C C . LEU A 1 74 ? 17.298 -3.333 -17.127 1.00 94.50 74 LEU A C 1
ATOM 551 O O . LEU A 1 74 ? 17.915 -4.321 -17.523 1.00 94.50 74 LEU A O 1
ATOM 555 N N . ILE A 1 75 ? 16.101 -3.002 -17.605 1.00 94.62 75 ILE A N 1
ATOM 556 C CA . ILE A 1 75 ? 15.426 -3.696 -18.701 1.00 94.62 75 ILE A CA 1
ATOM 557 C C . ILE A 1 75 ? 15.559 -2.847 -19.968 1.00 94.62 75 ILE A C 1
ATOM 559 O O . ILE A 1 75 ? 14.937 -1.792 -20.115 1.00 94.62 75 ILE A O 1
ATOM 563 N N . ALA A 1 76 ? 16.360 -3.324 -20.914 1.00 93.94 76 ALA A N 1
ATOM 564 C CA . ALA A 1 76 ? 16.544 -2.688 -22.213 1.00 93.94 76 ALA A CA 1
ATOM 565 C C . ALA A 1 76 ? 15.856 -3.498 -23.318 1.00 93.94 76 ALA A C 1
ATOM 567 O O . ALA A 1 76 ? 15.865 -4.728 -23.312 1.00 93.94 76 ALA A O 1
ATOM 568 N N . GLY A 1 77 ? 15.257 -2.807 -24.286 1.00 92.19 77 GLY A N 1
ATOM 569 C CA . GLY A 1 77 ? 14.625 -3.450 -25.435 1.00 92.19 77 GLY A CA 1
ATOM 570 C C . GLY A 1 77 ? 13.829 -2.469 -26.281 1.00 92.19 77 GLY A C 1
ATOM 571 O O . GLY A 1 77 ? 13.540 -1.354 -25.844 1.00 92.19 77 GLY A O 1
ATOM 572 N N . GLN A 1 78 ? 13.440 -2.893 -27.481 1.00 91.06 78 GLN A N 1
ATOM 573 C CA . GLN A 1 78 ? 12.627 -2.074 -28.383 1.00 91.06 78 GLN A CA 1
ATOM 574 C C . GLN A 1 78 ? 11.280 -1.674 -27.740 1.00 91.06 78 GLN A C 1
ATOM 576 O O . GLN A 1 78 ? 10.798 -2.345 -26.820 1.00 91.06 78 GLN A O 1
ATOM 581 N N . PRO A 1 79 ? 10.651 -0.571 -28.174 1.00 90.00 79 PRO A N 1
ATOM 582 C CA . PRO A 1 79 ? 9.289 -0.239 -27.762 1.00 90.00 79 PRO A CA 1
ATOM 583 C C . PRO A 1 79 ? 8.321 -1.401 -28.041 1.00 90.00 79 PRO A C 1
ATOM 585 O O . PRO A 1 79 ? 8.467 -2.110 -29.032 1.00 90.00 79 PRO A O 1
ATOM 588 N N . GLY A 1 80 ? 7.346 -1.621 -27.156 1.00 89.06 80 GLY A N 1
ATOM 589 C CA . GLY A 1 80 ? 6.342 -2.682 -27.327 1.00 89.06 80 GLY A CA 1
ATOM 590 C C . GLY A 1 80 ? 6.792 -4.104 -26.960 1.00 89.06 80 GLY A C 1
ATOM 591 O O . GLY A 1 80 ? 5.984 -5.022 -27.030 1.00 89.06 80 GLY A O 1
ATOM 592 N N . THR A 1 81 ? 8.031 -4.320 -26.499 1.00 92.69 81 THR A N 1
ATOM 593 C CA . THR A 1 81 ? 8.526 -5.667 -26.133 1.00 92.69 81 THR A CA 1
ATOM 594 C C . THR A 1 81 ? 8.111 -6.161 -24.741 1.00 92.69 81 THR A C 1
ATOM 596 O O . THR A 1 81 ? 8.581 -7.214 -24.311 1.00 92.69 81 THR A O 1
ATOM 599 N N . GLY A 1 82 ? 7.260 -5.420 -24.022 1.00 91.69 82 GLY A N 1
ATOM 600 C CA . GLY A 1 82 ? 6.732 -5.831 -22.715 1.00 91.69 82 GLY A CA 1
ATOM 601 C C . GLY A 1 82 ? 7.633 -5.534 -21.508 1.00 91.69 82 GLY A C 1
ATOM 602 O O . GLY A 1 82 ? 7.561 -6.248 -20.516 1.00 91.69 82 GLY A O 1
ATOM 603 N N . LYS A 1 83 ? 8.469 -4.488 -21.544 1.00 93.12 83 LYS A N 1
ATOM 604 C CA . LYS A 1 83 ? 9.337 -4.112 -20.404 1.00 93.12 83 LYS A CA 1
ATOM 605 C C . LYS A 1 83 ? 8.538 -3.782 -19.138 1.00 93.12 83 LYS A C 1
ATOM 607 O O . LYS A 1 83 ? 8.750 -4.396 -18.098 1.00 93.12 83 LYS A O 1
ATOM 612 N N . THR A 1 84 ? 7.564 -2.883 -19.266 1.00 90.94 84 THR A N 1
ATOM 613 C CA . THR A 1 84 ? 6.626 -2.510 -18.197 1.00 90.94 84 THR A CA 1
ATOM 614 C C . THR A 1 84 ? 5.794 -3.711 -17.739 1.00 90.94 84 THR A C 1
ATOM 616 O O . THR A 1 84 ? 5.565 -3.891 -16.549 1.00 90.94 84 THR A O 1
ATOM 619 N N . ALA A 1 85 ? 5.425 -4.598 -18.672 1.00 92.56 85 ALA A N 1
ATOM 620 C CA . ALA A 1 85 ? 4.715 -5.840 -18.370 1.00 92.56 85 ALA A CA 1
ATOM 621 C C . ALA A 1 85 ? 5.544 -6.793 -17.488 1.00 92.56 85 ALA A C 1
ATOM 623 O O . ALA A 1 85 ? 5.018 -7.351 -16.530 1.00 92.56 85 ALA A O 1
ATOM 624 N N . ILE A 1 86 ? 6.845 -6.945 -17.760 1.00 93.88 86 ILE A N 1
ATOM 625 C CA . ILE A 1 86 ? 7.747 -7.761 -16.933 1.00 93.88 86 ILE A CA 1
ATOM 626 C C . ILE A 1 86 ? 7.902 -7.156 -15.535 1.00 93.88 86 ILE A C 1
ATOM 628 O O . ILE A 1 86 ? 7.793 -7.888 -14.555 1.00 93.88 86 ILE A O 1
ATOM 632 N N . ALA A 1 87 ? 8.109 -5.839 -15.427 1.00 91.06 87 ALA A N 1
ATOM 633 C CA . ALA A 1 87 ? 8.214 -5.162 -14.131 1.00 91.06 87 ALA A CA 1
ATOM 634 C C . ALA A 1 87 ? 6.942 -5.345 -13.288 1.00 91.06 87 ALA A C 1
ATOM 636 O O . ALA A 1 87 ? 7.019 -5.656 -12.100 1.00 91.06 87 ALA A O 1
ATOM 637 N N . MET A 1 88 ? 5.770 -5.242 -13.919 1.00 88.69 88 MET A N 1
ATOM 638 C CA . MET A 1 88 ? 4.505 -5.479 -13.232 1.00 88.69 88 MET A CA 1
ATOM 639 C C . MET A 1 88 ? 4.297 -6.954 -12.874 1.00 88.69 88 MET A C 1
ATOM 641 O O . MET A 1 88 ? 3.765 -7.258 -11.812 1.00 88.69 88 MET A O 1
ATOM 645 N N . GLY A 1 89 ? 4.774 -7.877 -13.713 1.00 91.62 89 GLY A N 1
ATOM 646 C CA . GLY A 1 89 ? 4.805 -9.304 -13.400 1.00 91.62 89 GLY A CA 1
ATOM 647 C C . GLY A 1 89 ? 5.663 -9.621 -12.171 1.00 91.62 89 GLY A C 1
ATOM 648 O O . GLY A 1 89 ? 5.242 -10.437 -11.355 1.00 91.62 89 GLY A O 1
ATOM 649 N N . ILE A 1 90 ? 6.817 -8.956 -12.008 1.00 90.75 90 ILE A N 1
ATOM 650 C CA . ILE A 1 90 ? 7.658 -9.067 -10.800 1.00 90.75 90 ILE A CA 1
ATOM 651 C C . ILE A 1 90 ? 6.876 -8.584 -9.576 1.00 90.75 90 ILE A C 1
ATOM 653 O O . ILE A 1 90 ? 6.796 -9.309 -8.591 1.00 90.75 90 ILE A O 1
ATOM 657 N N . ALA A 1 91 ? 6.253 -7.405 -9.651 1.00 86.88 91 ALA A N 1
ATOM 658 C CA . ALA A 1 91 ? 5.482 -6.847 -8.541 1.00 86.88 91 ALA A CA 1
ATOM 659 C C . ALA A 1 91 ? 4.328 -7.763 -8.100 1.00 86.88 91 ALA A C 1
ATOM 661 O O . ALA A 1 91 ? 4.205 -8.074 -6.920 1.00 86.88 91 ALA A O 1
ATOM 662 N N . GLN A 1 92 ? 3.539 -8.272 -9.053 1.00 88.50 92 GLN A N 1
ATOM 663 C CA . GLN A 1 92 ? 2.442 -9.205 -8.765 1.00 88.50 92 GLN A CA 1
ATOM 664 C C . GLN A 1 92 ? 2.936 -10.535 -8.176 1.00 88.50 92 GLN A C 1
ATOM 666 O O . GLN A 1 92 ? 2.243 -11.152 -7.373 1.00 88.50 92 GLN A O 1
ATOM 671 N N . ALA A 1 93 ? 4.137 -10.980 -8.555 1.00 89.19 93 ALA A N 1
ATOM 672 C CA . ALA A 1 93 ? 4.727 -12.212 -8.043 1.00 89.19 93 ALA A CA 1
ATOM 673 C C . ALA A 1 93 ? 5.396 -12.059 -6.660 1.00 89.19 93 ALA A C 1
ATOM 675 O O . ALA A 1 93 ? 5.635 -13.075 -6.002 1.00 89.19 93 ALA A O 1
ATOM 676 N N . LEU A 1 94 ? 5.701 -10.830 -6.217 1.00 85.81 94 LEU A N 1
ATOM 677 C CA . LEU A 1 94 ? 6.160 -10.545 -4.849 1.00 85.81 94 LEU A CA 1
ATOM 678 C C . LEU A 1 94 ? 5.004 -10.603 -3.844 1.00 85.81 94 LEU A C 1
ATOM 680 O O . LEU A 1 94 ? 5.186 -11.092 -2.733 1.00 85.81 94 LEU A O 1
ATOM 684 N N . GLY A 1 95 ? 3.814 -10.171 -4.261 1.00 83.81 95 GLY A N 1
ATOM 685 C CA . GLY A 1 95 ? 2.593 -10.253 -3.468 1.00 83.81 95 GLY A CA 1
ATOM 686 C C . GLY A 1 95 ? 1.652 -9.086 -3.744 1.00 83.81 95 GLY A C 1
ATOM 687 O O . GLY A 1 95 ? 2.067 -8.018 -4.187 1.00 83.81 95 GLY A O 1
ATOM 688 N N . THR A 1 96 ? 0.368 -9.273 -3.443 1.00 75.25 96 THR A N 1
ATOM 689 C CA . THR A 1 96 ? -0.654 -8.219 -3.578 1.00 75.25 96 THR A CA 1
ATOM 690 C C . THR A 1 96 ? -0.435 -7.049 -2.620 1.00 75.25 96 THR A C 1
ATOM 692 O O . THR A 1 96 ? -0.850 -5.930 -2.910 1.00 75.25 96 THR A O 1
ATOM 695 N N . ASP A 1 97 ? 0.242 -7.310 -1.503 1.00 76.12 97 ASP A N 1
ATOM 696 C CA . ASP A 1 97 ? 0.533 -6.329 -0.455 1.00 76.12 97 ASP A CA 1
ATOM 697 C C . ASP A 1 97 ? 1.860 -5.595 -0.693 1.00 76.12 97 ASP A C 1
ATOM 699 O O . ASP A 1 97 ? 2.198 -4.661 0.037 1.00 76.12 97 ASP A O 1
ATOM 703 N N . THR A 1 98 ? 2.643 -6.021 -1.687 1.00 81.81 98 THR A N 1
ATOM 704 C CA . THR A 1 98 ? 3.929 -5.404 -1.997 1.00 81.81 98 THR A CA 1
ATOM 705 C C . THR A 1 98 ? 3.697 -4.069 -2.710 1.00 81.81 98 THR A C 1
ATOM 707 O O . THR A 1 98 ? 3.043 -4.037 -3.757 1.00 81.81 98 THR A O 1
ATOM 710 N N . PRO A 1 99 ? 4.237 -2.948 -2.200 1.00 85.62 99 PRO A N 1
ATOM 711 C CA . PRO A 1 99 ? 4.051 -1.660 -2.847 1.00 85.62 99 PRO A CA 1
ATOM 712 C C . PRO A 1 99 ? 4.772 -1.631 -4.197 1.00 85.62 99 PRO A C 1
ATOM 714 O O . PRO A 1 99 ? 5.962 -1.927 -4.302 1.00 85.62 99 PRO A O 1
ATOM 717 N N . PHE A 1 100 ? 4.043 -1.239 -5.238 1.00 88.12 100 PHE A N 1
ATOM 718 C CA . PHE A 1 100 ? 4.576 -1.023 -6.577 1.00 88.12 100 PHE A CA 1
ATOM 719 C C . PHE A 1 100 ? 4.355 0.431 -6.968 1.00 88.12 100 PHE A C 1
ATOM 721 O O . PHE A 1 100 ? 3.215 0.882 -7.091 1.00 88.12 100 PHE A O 1
ATOM 728 N N . THR A 1 101 ? 5.447 1.162 -7.167 1.00 89.94 101 THR A N 1
ATOM 729 C CA . THR A 1 101 ? 5.407 2.540 -7.659 1.00 89.94 101 THR A CA 1
ATOM 730 C C . THR A 1 101 ? 5.987 2.560 -9.061 1.00 89.94 101 THR A C 1
ATOM 732 O O . THR A 1 101 ? 7.154 2.235 -9.246 1.00 89.94 101 THR A O 1
ATOM 735 N N . ALA A 1 102 ? 5.180 2.939 -10.047 1.00 90.00 102 ALA A N 1
ATOM 736 C CA . ALA A 1 102 ? 5.645 3.200 -11.401 1.00 90.00 102 ALA A CA 1
ATOM 737 C C . ALA A 1 102 ? 5.707 4.708 -11.633 1.00 90.00 102 ALA A C 1
ATOM 739 O O . ALA A 1 102 ? 4.779 5.424 -11.259 1.00 90.00 102 ALA A O 1
ATOM 740 N N . MET A 1 103 ? 6.785 5.165 -12.258 1.00 91.44 103 MET A N 1
ATOM 741 C CA . MET A 1 103 ? 6.973 6.554 -12.653 1.00 91.44 103 MET A CA 1
ATOM 742 C C . MET A 1 103 ? 7.662 6.632 -14.013 1.00 91.44 103 MET A C 1
ATOM 744 O O . MET A 1 103 ? 8.474 5.768 -14.357 1.00 91.44 103 MET A O 1
ATOM 748 N N . ALA A 1 104 ? 7.375 7.676 -14.780 1.00 91.44 104 ALA A N 1
ATOM 749 C CA . ALA A 1 104 ? 8.144 7.986 -15.982 1.00 91.44 104 ALA A CA 1
ATOM 750 C C . ALA A 1 104 ? 9.316 8.916 -15.642 1.00 91.44 104 ALA A C 1
ATOM 752 O O . ALA A 1 104 ? 9.198 9.806 -14.800 1.00 91.44 104 ALA A O 1
ATOM 753 N N . GLY A 1 105 ? 10.446 8.772 -16.336 1.00 89.06 105 GLY A N 1
ATOM 754 C CA . GLY A 1 105 ? 11.616 9.630 -16.131 1.00 89.06 105 GLY A CA 1
ATOM 755 C C . GLY A 1 105 ? 11.320 11.125 -16.322 1.00 89.06 105 GLY A C 1
ATOM 756 O O . GLY A 1 105 ? 11.952 11.967 -15.692 1.00 89.06 105 GLY A O 1
ATOM 757 N N . SER A 1 106 ? 10.322 11.469 -17.141 1.00 89.81 106 SER A N 1
ATOM 758 C CA . SER A 1 106 ? 9.867 12.848 -17.341 1.00 89.81 106 SER A CA 1
ATOM 759 C C . SER A 1 106 ? 9.063 13.427 -16.170 1.00 89.81 106 SER A C 1
ATOM 761 O O . SER A 1 106 ? 9.026 14.645 -16.026 1.00 89.81 106 SER A O 1
ATOM 763 N N . GLU A 1 107 ? 8.433 12.597 -15.331 1.00 88.25 107 GLU A N 1
ATOM 764 C CA . GLU A 1 107 ? 7.578 13.052 -14.215 1.00 88.25 107 GLU A CA 1
ATOM 765 C C . GLU A 1 107 ? 8.376 13.701 -13.075 1.00 88.25 107 GLU A C 1
ATOM 767 O O . GLU A 1 107 ? 7.823 14.444 -12.271 1.00 88.25 107 GLU A O 1
ATOM 772 N N . ILE A 1 108 ? 9.688 13.457 -13.019 1.00 90.00 108 ILE A N 1
ATOM 773 C CA . ILE A 1 108 ? 10.591 14.022 -12.002 1.00 90.00 108 ILE A CA 1
ATOM 774 C C . ILE A 1 108 ? 10.817 15.522 -12.210 1.00 90.00 108 ILE A C 1
ATOM 776 O O . ILE A 1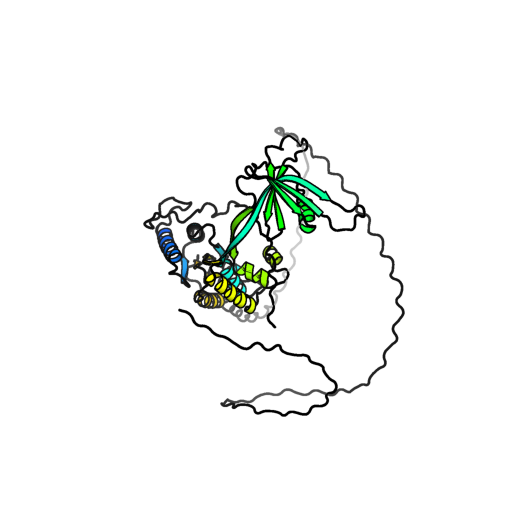 108 ? 11.155 16.243 -11.271 1.00 90.00 108 ILE A O 1
ATOM 780 N N . PHE A 1 109 ? 10.635 16.009 -13.437 1.00 88.19 109 PHE A N 1
ATOM 781 C CA . PHE A 1 109 ? 10.818 17.414 -13.767 1.00 88.19 109 PHE A CA 1
ATOM 782 C C . PHE A 1 109 ? 9.527 18.186 -13.473 1.00 88.19 109 PHE A C 1
ATOM 784 O O . PHE A 1 109 ? 8.683 18.369 -14.348 1.00 88.19 109 PHE A O 1
ATOM 791 N N . SER A 1 110 ? 9.390 18.646 -12.228 1.00 84.19 110 SER A N 1
ATOM 792 C CA . SER A 1 110 ? 8.290 19.507 -11.780 1.00 84.19 110 SER A CA 1
ATOM 793 C C . SER A 1 110 ? 8.772 20.928 -11.468 1.00 84.19 110 SER A C 1
ATOM 795 O O . SER A 1 110 ? 9.946 21.154 -11.178 1.00 84.19 110 SER A O 1
ATOM 797 N N . LEU A 1 111 ? 7.853 21.897 -11.538 1.00 84.50 111 LEU A N 1
ATOM 798 C CA . LEU A 1 111 ? 8.069 23.267 -11.052 1.00 84.50 111 LEU A CA 1
ATOM 799 C C . LEU A 1 111 ? 7.753 23.408 -9.555 1.00 84.50 111 LEU A C 1
ATOM 801 O O . LEU A 1 111 ? 8.227 24.346 -8.922 1.00 84.50 111 LEU A O 1
ATOM 805 N N . GLU A 1 112 ? 6.945 22.503 -9.000 1.00 83.69 112 GLU A N 1
ATOM 806 C CA . GLU A 1 112 ? 6.450 22.584 -7.619 1.00 83.69 112 GLU A CA 1
ATOM 807 C C . GLU A 1 112 ? 7.437 22.015 -6.594 1.00 83.69 112 GLU A C 1
ATOM 809 O O . GLU A 1 112 ? 7.425 22.415 -5.432 1.00 83.69 112 GLU A O 1
ATOM 814 N N . MET A 1 113 ? 8.294 21.081 -7.017 1.00 88.81 113 MET A N 1
ATOM 815 C CA . MET A 1 113 ? 9.274 20.415 -6.159 1.00 88.81 113 MET A CA 1
ATOM 816 C C . MET A 1 113 ? 10.569 20.125 -6.912 1.00 88.81 113 MET A C 1
ATOM 818 O O . MET A 1 113 ? 10.580 19.969 -8.136 1.00 88.81 113 MET A O 1
ATOM 822 N N . SER A 1 114 ? 11.668 20.015 -6.171 1.00 92.12 114 SER A N 1
ATOM 823 C CA . SER A 1 114 ? 12.964 19.633 -6.728 1.00 92.12 114 SER A CA 1
ATOM 824 C C . SER A 1 114 ? 12.992 18.184 -7.242 1.00 92.12 114 SER A C 1
ATOM 826 O O . SER A 1 114 ? 12.327 17.289 -6.721 1.00 92.12 114 SER A O 1
ATOM 828 N N . LYS A 1 115 ? 13.841 17.923 -8.247 1.00 92.31 115 LYS A N 1
ATOM 829 C CA . LYS A 1 115 ? 14.048 16.585 -8.844 1.00 92.31 115 LYS A CA 1
ATOM 830 C C . LYS A 1 115 ? 14.427 15.531 -7.797 1.00 92.31 115 LYS A C 1
ATOM 832 O O . LYS A 1 115 ? 13.930 14.407 -7.809 1.00 92.31 115 LYS A O 1
ATOM 837 N N . THR A 1 116 ? 15.307 15.910 -6.871 1.00 91.75 116 THR A N 1
ATOM 838 C CA . THR A 1 116 ? 15.745 15.066 -5.753 1.00 91.75 116 THR A CA 1
ATOM 839 C C . THR A 1 116 ? 14.604 14.749 -4.800 1.00 91.75 116 THR A C 1
ATOM 841 O O . THR A 1 116 ? 14.537 13.638 -4.277 1.00 91.75 116 THR A O 1
ATOM 844 N N . GLU A 1 117 ? 13.694 15.697 -4.582 1.00 91.94 117 GLU A N 1
ATOM 845 C CA . GLU A 1 117 ? 12.534 15.485 -3.726 1.00 91.94 117 GLU A CA 1
ATOM 846 C C . GLU A 1 117 ? 11.510 14.565 -4.396 1.00 91.94 117 GLU A C 1
ATOM 848 O O . GLU A 1 117 ? 11.053 13.617 -3.760 1.00 91.94 117 GLU A O 1
ATOM 853 N N . ALA A 1 118 ? 11.240 14.745 -5.692 1.00 92.38 118 ALA A N 1
ATOM 854 C CA . ALA A 1 118 ? 10.378 13.841 -6.457 1.00 92.38 118 ALA A CA 1
ATOM 855 C C . ALA A 1 118 ? 10.894 12.387 -6.421 1.00 92.38 118 ALA A C 1
ATOM 857 O O . ALA A 1 118 ? 10.134 11.456 -6.143 1.00 92.38 118 ALA A O 1
ATOM 858 N N . LEU A 1 119 ? 12.205 12.188 -6.616 1.00 93.00 119 LEU A N 1
ATOM 859 C CA . LEU A 1 119 ? 12.843 10.874 -6.485 1.00 93.00 119 LEU A CA 1
ATOM 860 C C . LEU A 1 119 ? 12.784 10.336 -5.049 1.00 93.00 119 LEU A C 1
ATOM 862 O O . LEU A 1 119 ? 12.466 9.166 -4.849 1.00 93.00 119 LEU A O 1
ATOM 866 N N . SER A 1 120 ? 13.033 11.175 -4.041 1.00 93.12 120 SER A N 1
ATOM 867 C CA . SER A 1 120 ? 12.936 10.774 -2.629 1.00 93.12 120 SER A CA 1
ATOM 868 C C . SER A 1 120 ? 11.529 10.294 -2.274 1.00 93.12 120 SER A C 1
ATOM 870 O O . SER A 1 120 ? 11.366 9.271 -1.606 1.00 93.12 120 SER A O 1
ATOM 872 N N . GLN A 1 121 ? 10.499 10.999 -2.747 1.00 91.88 121 GLN A N 1
ATOM 873 C CA . GLN A 1 121 ? 9.109 10.600 -2.551 1.00 91.88 121 GLN A CA 1
ATOM 874 C C . GLN A 1 121 ? 8.797 9.287 -3.270 1.00 91.88 121 GLN A C 1
ATOM 876 O O . GLN A 1 121 ? 8.153 8.426 -2.678 1.00 91.88 121 GLN A O 1
ATOM 881 N N . ALA A 1 122 ? 9.288 9.089 -4.496 1.00 92.38 122 ALA A N 1
ATOM 882 C CA . ALA A 1 122 ? 9.106 7.835 -5.224 1.00 92.38 122 ALA A CA 1
ATOM 883 C C . ALA A 1 122 ? 9.731 6.633 -4.487 1.00 92.38 122 ALA A C 1
ATOM 885 O O . ALA A 1 122 ? 9.080 5.598 -4.341 1.00 92.38 122 ALA A O 1
ATOM 886 N N . PHE A 1 123 ? 10.940 6.790 -3.934 1.00 92.25 123 PHE A N 1
ATOM 887 C CA . PHE A 1 123 ? 11.580 5.764 -3.097 1.00 92.25 123 PHE A CA 1
ATOM 888 C C . PHE A 1 123 ? 10.748 5.438 -1.855 1.00 92.25 123 PHE A C 1
ATOM 890 O O . PHE A 1 123 ? 10.542 4.270 -1.535 1.00 92.25 123 PHE A O 1
ATOM 897 N N . ARG A 1 124 ? 10.226 6.460 -1.169 1.00 92.19 124 ARG A N 1
ATOM 898 C CA . ARG A 1 124 ? 9.430 6.263 0.052 1.00 92.19 124 ARG A CA 1
ATOM 899 C C . ARG A 1 124 ? 8.015 5.746 -0.215 1.00 92.19 124 ARG A C 1
ATOM 901 O O . ARG A 1 124 ? 7.461 5.073 0.647 1.00 92.19 124 ARG A O 1
ATOM 908 N N . LYS A 1 125 ? 7.440 6.003 -1.394 1.00 91.25 125 LYS A N 1
ATOM 909 C CA . LYS A 1 125 ? 6.181 5.383 -1.853 1.00 91.25 125 LYS A CA 1
ATOM 910 C C . LYS A 1 125 ? 6.360 3.891 -2.139 1.00 91.25 125 LYS A C 1
ATOM 912 O O . LYS A 1 125 ? 5.472 3.100 -1.841 1.00 91.25 125 LYS A O 1
ATOM 917 N N . ALA A 1 126 ? 7.524 3.501 -2.658 1.00 90.06 126 ALA A N 1
ATOM 918 C CA . ALA A 1 126 ? 7.869 2.108 -2.931 1.00 90.06 126 ALA A CA 1
ATOM 919 C C . ALA A 1 126 ? 8.300 1.311 -1.683 1.00 90.06 126 ALA A C 1
ATOM 921 O O . ALA A 1 126 ? 8.638 0.140 -1.809 1.00 90.06 126 ALA A O 1
ATOM 922 N N . MET A 1 127 ? 8.282 1.906 -0.488 1.00 89.81 127 MET A N 1
ATOM 923 C CA . MET A 1 127 ? 8.588 1.225 0.771 1.00 89.81 127 MET A CA 1
ATOM 924 C C . MET A 1 127 ? 7.346 1.151 1.651 1.00 89.81 127 MET A C 1
ATOM 926 O O . MET A 1 127 ? 6.790 2.183 2.031 1.00 89.81 127 MET A O 1
ATOM 930 N N . GLY A 1 128 ? 6.927 -0.071 1.978 1.00 90.00 128 GLY A N 1
ATOM 931 C CA . GLY A 1 128 ? 5.760 -0.341 2.812 1.00 90.00 128 GLY A CA 1
ATOM 932 C C . GLY A 1 128 ? 6.149 -0.660 4.248 1.00 90.00 128 GLY A C 1
ATOM 933 O O . GLY A 1 128 ? 7.179 -1.278 4.508 1.00 90.00 128 GLY A O 1
ATOM 934 N N . VAL A 1 129 ? 5.296 -0.270 5.183 1.00 91.25 129 VAL A N 1
ATOM 935 C CA . VAL A 1 129 ? 5.346 -0.661 6.587 1.00 91.25 129 VAL A CA 1
ATOM 936 C C . VAL A 1 129 ? 4.027 -1.344 6.906 1.00 91.25 129 VAL A C 1
ATOM 938 O O . VAL A 1 129 ? 2.958 -0.736 6.820 1.00 91.25 129 VAL A O 1
ATOM 941 N N . ARG A 1 130 ? 4.109 -2.625 7.250 1.00 90.44 130 ARG A N 1
ATOM 942 C CA . ARG A 1 130 ? 2.986 -3.429 7.708 1.00 90.44 130 ARG A CA 1
ATOM 943 C C . ARG A 1 130 ? 2.918 -3.347 9.223 1.00 90.44 130 ARG A C 1
ATOM 945 O O . ARG A 1 130 ? 3.782 -3.877 9.912 1.00 90.44 130 ARG A O 1
ATOM 952 N N . ILE A 1 131 ? 1.896 -2.678 9.727 1.00 90.56 131 ILE A N 1
ATOM 953 C CA . ILE A 1 131 ? 1.647 -2.483 11.150 1.00 90.56 131 ILE A CA 1
ATOM 954 C C . ILE A 1 131 ? 0.594 -3.497 11.577 1.00 90.56 131 ILE A C 1
ATOM 956 O O . ILE A 1 131 ? -0.461 -3.607 10.945 1.00 90.56 131 ILE A O 1
ATOM 960 N N . LYS A 1 132 ? 0.901 -4.246 12.632 1.00 87.38 132 LYS A N 1
ATOM 961 C CA . LYS A 1 132 ? -0.020 -5.200 13.247 1.00 87.38 132 LYS A CA 1
ATOM 962 C C . LYS A 1 132 ? -0.585 -4.564 14.505 1.00 87.38 132 LYS A C 1
ATOM 964 O O . LYS A 1 132 ? 0.162 -4.274 15.438 1.00 87.38 132 LYS A O 1
ATOM 969 N N . GLU A 1 133 ? -1.889 -4.315 14.515 1.00 84.50 133 GLU A N 1
ATOM 970 C CA . GLU A 1 133 ? -2.579 -3.740 15.666 1.00 84.50 133 GLU A CA 1
ATOM 971 C C . GLU A 1 133 ? -3.634 -4.716 16.186 1.00 84.50 133 GLU A C 1
ATOM 973 O O . GLU A 1 133 ? -4.510 -5.172 15.451 1.00 84.50 133 GLU A O 1
ATOM 978 N N . GLU A 1 134 ? -3.561 -5.044 17.473 1.00 86.62 134 GLU A N 1
ATOM 979 C CA . GLU A 1 134 ? -4.601 -5.816 18.142 1.00 86.62 134 GLU A CA 1
ATOM 980 C C . GLU A 1 134 ? -5.688 -4.871 18.654 1.00 86.62 134 GLU A C 1
ATOM 982 O O . GLU A 1 134 ? -5.439 -4.015 19.506 1.00 86.62 134 GLU A O 1
ATOM 987 N N . THR A 1 135 ? -6.912 -5.045 18.159 1.00 86.88 135 THR A N 1
ATOM 988 C CA . THR A 1 135 ? -8.075 -4.258 18.588 1.00 86.88 135 THR A CA 1
ATOM 989 C C . THR A 1 135 ? -9.126 -5.157 19.232 1.00 86.88 135 THR A C 1
ATOM 991 O O . THR A 1 135 ? -9.396 -6.275 18.784 1.00 86.88 135 THR A O 1
ATOM 994 N N . GLU A 1 136 ? -9.724 -4.679 20.327 1.00 91.69 136 GLU A N 1
ATOM 995 C CA . GLU A 1 136 ? -10.885 -5.327 20.941 1.00 91.69 136 GLU A CA 1
ATOM 996 C C . GLU A 1 136 ? -12.153 -4.813 20.257 1.00 91.69 136 GLU A C 1
ATOM 998 O O . GLU A 1 136 ? -12.534 -3.648 20.418 1.00 91.69 136 GLU A O 1
ATOM 1003 N N . ILE A 1 137 ? -12.815 -5.694 19.512 1.00 93.50 137 ILE A N 1
ATOM 1004 C CA . ILE A 1 137 ? -14.061 -5.397 18.812 1.00 93.50 137 ILE A CA 1
ATOM 1005 C C . ILE A 1 137 ? -15.234 -6.088 19.499 1.00 93.50 137 ILE A C 1
ATOM 1007 O O . ILE A 1 137 ? -15.135 -7.220 19.968 1.00 93.50 137 ILE A O 1
ATOM 1011 N N . ILE A 1 138 ? -16.357 -5.390 19.554 1.00 94.50 138 ILE A N 1
ATOM 1012 C CA . ILE A 1 138 ? -17.639 -5.917 19.992 1.00 94.50 138 ILE A CA 1
ATOM 1013 C C . ILE A 1 138 ? -18.517 -6.088 18.757 1.00 94.50 138 ILE A C 1
ATOM 1015 O O . ILE A 1 138 ? -18.740 -5.125 18.026 1.00 94.50 138 ILE A O 1
ATOM 1019 N N . GLU A 1 139 ? -19.005 -7.298 18.515 1.00 94.31 139 GLU A N 1
ATOM 1020 C CA . GLU A 1 139 ? -19.824 -7.641 17.354 1.00 94.31 139 GLU A CA 1
ATOM 1021 C C . GLU A 1 139 ? -21.126 -8.299 17.817 1.00 94.31 139 GLU A C 1
ATOM 1023 O O . GLU A 1 139 ? -21.102 -9.296 18.537 1.00 94.31 139 GLU A O 1
ATOM 1028 N N . GLY A 1 140 ? -22.270 -7.750 17.407 1.00 95.00 140 GLY A N 1
ATOM 1029 C CA . GLY A 1 140 ? -23.567 -8.288 17.811 1.00 95.00 140 GLY A CA 1
ATOM 1030 C C . GLY A 1 140 ? -24.751 -7.674 17.072 1.00 95.00 140 GLY A C 1
ATOM 1031 O O . GLY A 1 140 ? -24.659 -6.602 16.468 1.00 95.00 140 GLY A O 1
ATOM 1032 N N . GLU A 1 141 ? -25.883 -8.369 17.136 1.00 94.50 141 GLU A N 1
ATOM 1033 C CA . GLU A 1 141 ? -27.192 -7.850 16.753 1.00 94.50 141 GLU A CA 1
ATOM 1034 C C . GLU A 1 141 ? -27.748 -6.957 17.866 1.00 94.50 141 GLU A C 1
ATOM 1036 O O . GLU A 1 141 ? -27.758 -7.323 19.040 1.00 94.50 141 GLU A O 1
ATOM 1041 N N . VAL A 1 142 ? -28.265 -5.791 17.494 1.00 94.88 142 VAL A N 1
ATOM 1042 C CA . VAL A 1 142 ? -28.927 -4.871 18.416 1.00 94.88 142 VAL A CA 1
ATOM 1043 C C . VAL A 1 142 ? -30.331 -5.371 18.737 1.00 94.88 142 VAL A C 1
ATOM 1045 O O . VAL A 1 142 ? -31.224 -5.346 17.887 1.00 94.88 142 VAL A O 1
ATOM 1048 N N . VAL A 1 143 ? -30.570 -5.762 19.985 1.00 93.62 143 VAL A N 1
ATOM 1049 C CA . VAL A 1 143 ? -31.905 -6.156 20.454 1.00 93.62 143 VAL A CA 1
ATOM 1050 C C . VAL A 1 143 ? -32.743 -4.919 20.750 1.00 93.62 143 VAL A C 1
ATOM 1052 O O . VAL A 1 143 ? -33.863 -4.818 20.244 1.00 93.62 143 VAL A O 1
ATOM 1055 N N . GLU A 1 144 ? -32.187 -3.975 21.510 1.00 93.38 144 GLU A N 1
ATOM 1056 C CA . GLU A 1 144 ? -32.867 -2.761 21.965 1.00 93.38 144 GLU A CA 1
ATOM 1057 C C . GLU A 1 144 ? -31.864 -1.623 22.223 1.00 93.38 144 GLU A C 1
ATOM 1059 O O . GLU A 1 144 ? -30.723 -1.859 22.626 1.00 93.38 144 GLU A O 1
ATOM 1064 N N . ILE A 1 145 ? -32.304 -0.380 21.995 1.00 92.94 145 ILE A N 1
ATOM 1065 C CA . ILE A 1 145 ? -31.566 0.844 22.321 1.00 92.94 145 ILE A CA 1
ATOM 1066 C C . ILE A 1 145 ? -32.475 1.725 23.179 1.00 92.94 145 ILE A C 1
ATOM 1068 O O . ILE A 1 145 ? -33.511 2.191 22.705 1.00 92.94 145 ILE A O 1
ATOM 1072 N N . GLN A 1 146 ? -32.064 1.998 24.412 1.00 92.56 146 GLN A N 1
ATOM 1073 C CA . GLN A 1 146 ? -32.737 2.932 25.314 1.00 92.56 146 GLN A CA 1
ATOM 1074 C C . GLN A 1 146 ? -31.860 4.173 25.464 1.00 92.56 146 GLN A C 1
ATOM 1076 O O . GLN A 1 146 ? -30.674 4.063 25.765 1.00 92.56 146 GLN A O 1
ATOM 1081 N N . ILE A 1 147 ? -32.406 5.363 25.219 1.00 90.94 147 ILE A N 1
ATOM 1082 C CA . ILE A 1 147 ? -31.678 6.629 25.380 1.00 90.94 147 ILE A CA 1
ATOM 1083 C C . ILE A 1 147 ? -32.507 7.534 26.281 1.00 90.94 147 ILE A C 1
ATOM 1085 O O . ILE A 1 147 ? -33.541 8.059 25.864 1.00 90.94 147 ILE A O 1
ATOM 1089 N N . ASP A 1 148 ? -32.005 7.765 27.487 1.00 87.25 148 ASP A N 1
ATOM 1090 C CA . ASP A 1 148 ? -32.589 8.686 28.446 1.00 87.25 148 ASP A CA 1
ATOM 1091 C C . ASP A 1 148 ? -32.105 10.101 28.134 1.00 87.25 148 ASP A C 1
ATOM 1093 O O . ASP A 1 148 ? -30.925 10.454 28.268 1.00 87.25 148 ASP A O 1
ATOM 1097 N N . ARG A 1 149 ? -33.040 10.937 27.678 1.00 82.31 149 ARG A N 1
ATOM 1098 C CA . ARG A 1 149 ? -32.789 12.351 27.412 1.00 82.31 149 ARG A CA 1
ATOM 1099 C C . ARG A 1 149 ? -33.427 13.193 28.519 1.00 82.31 149 ARG A C 1
ATOM 1101 O O . ARG A 1 149 ? -34.639 13.099 28.706 1.00 82.31 149 ARG A O 1
ATOM 1108 N N . PRO A 1 150 ? -32.663 14.044 29.229 1.00 81.56 150 PRO A N 1
ATOM 1109 C CA . PRO A 1 150 ? -33.237 14.911 30.251 1.00 81.56 150 PRO A CA 1
ATOM 1110 C C . PRO A 1 150 ? -34.256 15.873 29.626 1.00 81.56 150 PRO A C 1
ATOM 1112 O O . PRO A 1 150 ? -34.013 16.445 28.559 1.00 81.56 150 PRO A O 1
ATOM 1115 N N . ALA A 1 151 ? -35.393 16.053 30.305 1.00 74.81 151 ALA A N 1
ATOM 1116 C CA . ALA A 1 151 ? -36.556 16.801 29.814 1.00 74.81 151 ALA A CA 1
ATOM 1117 C C . ALA A 1 151 ? -36.253 18.268 29.452 1.00 74.81 151 ALA A C 1
ATOM 1119 O O . ALA A 1 151 ? -36.937 18.862 28.624 1.00 74.81 151 ALA A O 1
ATOM 1120 N N . THR A 1 152 ? -35.199 18.844 30.030 1.00 74.31 152 THR A N 1
ATOM 1121 C CA . THR A 1 152 ? -34.730 20.212 29.767 1.00 74.31 152 THR A CA 1
ATOM 1122 C C . THR A 1 152 ? -33.935 20.351 28.466 1.00 74.31 152 THR A C 1
ATOM 1124 O O . THR A 1 152 ? -33.588 21.463 28.078 1.00 74.31 152 THR A O 1
ATOM 1127 N N . GLY A 1 153 ? -33.599 19.249 27.783 1.00 67.94 153 GLY A N 1
ATOM 1128 C CA . GLY A 1 153 ? -32.809 19.249 26.544 1.00 67.94 153 GLY A CA 1
ATOM 1129 C C . GLY A 1 153 ? -31.318 19.570 26.731 1.00 67.94 153 GLY A C 1
ATOM 1130 O O . GLY A 1 153 ? -30.519 19.268 25.843 1.00 67.94 153 GLY A O 1
ATOM 1131 N N . THR A 1 154 ? -30.942 20.108 27.891 1.00 59.47 154 THR A N 1
ATOM 1132 C CA . THR A 1 154 ? -29.586 20.440 28.330 1.00 59.47 154 THR A CA 1
ATOM 1133 C C . THR A 1 154 ? -29.153 19.491 29.448 1.00 59.47 154 THR A C 1
ATOM 1135 O O . THR A 1 154 ? -29.542 19.629 30.604 1.00 59.47 154 THR A O 1
ATOM 1138 N N . GLY A 1 155 ? -28.352 18.487 29.093 1.00 70.56 155 GLY A N 1
ATOM 1139 C CA . GLY A 1 155 ? -27.773 17.526 30.032 1.00 70.56 155 GLY A CA 1
ATOM 1140 C C . GLY A 1 155 ? -27.123 16.348 29.308 1.00 70.56 155 GLY A C 1
ATOM 1141 O O . GLY A 1 155 ? -27.333 16.156 28.108 1.00 70.56 155 GLY A O 1
ATOM 1142 N N . ALA A 1 156 ? -26.312 15.576 30.032 1.00 78.31 156 ALA A N 1
ATOM 1143 C CA . ALA A 1 156 ? -25.714 14.360 29.497 1.00 78.31 156 ALA A CA 1
ATOM 1144 C C . ALA A 1 156 ? -26.813 13.327 29.202 1.00 78.31 156 ALA A C 1
ATOM 1146 O O . ALA A 1 156 ? -27.618 13.005 30.071 1.00 78.31 156 ALA A O 1
ATOM 1147 N N . LYS A 1 157 ? -26.843 12.833 27.966 1.00 84.8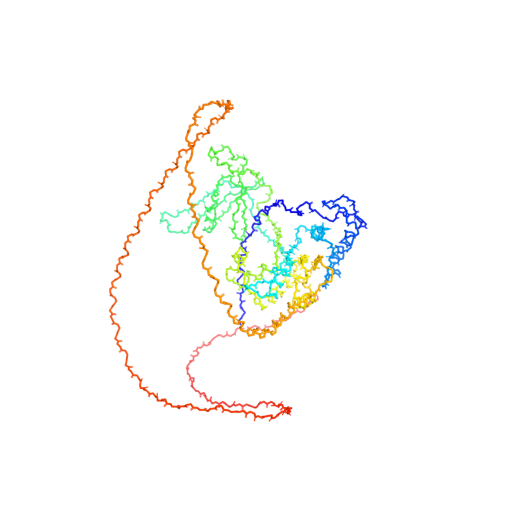8 157 LYS A N 1
ATOM 1148 C CA . LYS A 1 157 ? -27.626 11.672 27.558 1.00 84.88 157 LYS A CA 1
ATOM 1149 C C . LYS A 1 157 ? -26.943 10.428 28.122 1.00 84.88 157 LYS A C 1
ATOM 1151 O O . LYS A 1 157 ? -25.741 10.230 27.940 1.00 84.88 157 LYS A O 1
ATOM 1156 N N . VAL A 1 158 ? -27.717 9.587 28.783 1.00 88.62 158 VAL A N 1
ATOM 1157 C CA . VAL A 1 158 ? -27.281 8.250 29.192 1.00 88.62 158 VAL A CA 1
ATOM 1158 C C . VAL A 1 158 ? -28.154 7.268 28.433 1.00 88.62 158 VAL A C 1
ATOM 1160 O O . VAL A 1 158 ? -29.300 7.576 28.114 1.00 88.62 158 VAL A O 1
ATOM 1163 N N . GLY A 1 159 ? -27.609 6.125 28.050 1.00 91.25 159 GLY A N 1
ATOM 1164 C CA . GLY A 1 159 ? -28.375 5.126 27.324 1.00 91.25 159 GLY A CA 1
ATOM 1165 C C . GLY A 1 159 ? -27.962 3.724 27.706 1.00 91.25 159 GLY A C 1
ATOM 1166 O O . GLY A 1 159 ? -26.919 3.530 28.322 1.00 91.25 159 GLY A O 1
ATOM 1167 N N . LYS A 1 160 ? -28.776 2.754 27.318 1.00 94.94 160 LYS A N 1
ATOM 1168 C CA . LYS A 1 160 ? -28.488 1.329 27.424 1.00 94.94 160 LYS A CA 1
ATOM 1169 C C . LYS A 1 160 ? -28.617 0.697 26.051 1.00 94.94 160 LYS A C 1
ATOM 1171 O O . LYS A 1 160 ? -29.528 1.025 25.290 1.00 94.94 160 LYS A O 1
ATOM 1176 N N . LEU A 1 161 ? -27.688 -0.189 25.733 1.00 95.25 161 LEU A N 1
ATOM 1177 C CA . LEU A 1 161 ? -27.643 -0.937 24.488 1.00 95.25 161 LEU A CA 1
ATOM 1178 C C . LEU A 1 161 ? -27.637 -2.421 24.808 1.00 95.25 161 LEU A C 1
ATOM 1180 O O . LEU A 1 161 ? -26.705 -2.903 25.448 1.00 95.25 161 LEU A O 1
ATOM 1184 N N . THR A 1 162 ? -28.636 -3.140 24.318 1.00 95.56 162 THR A N 1
ATOM 1185 C CA . THR A 1 162 ? -28.676 -4.598 24.427 1.00 95.56 162 THR A CA 1
ATOM 1186 C C . THR A 1 162 ? -28.179 -5.200 23.121 1.00 95.56 162 THR A C 1
ATOM 1188 O O . THR A 1 162 ? -28.787 -4.983 22.067 1.00 95.56 162 THR A O 1
ATOM 1191 N N . LEU A 1 163 ? -27.067 -5.932 23.187 1.00 95.50 163 LEU A N 1
ATOM 1192 C CA . LEU A 1 163 ? -26.478 -6.649 22.058 1.00 95.50 163 LEU A CA 1
ATOM 1193 C C . LEU A 1 163 ? -26.599 -8.156 22.264 1.00 95.50 163 LEU A C 1
ATOM 1195 O O . LEU A 1 163 ? -26.495 -8.654 23.384 1.00 95.50 163 LEU A O 1
ATOM 1199 N N . LYS A 1 164 ? -26.784 -8.878 21.163 1.00 94.12 164 LYS A N 1
ATOM 1200 C CA . LYS A 1 164 ? -26.962 -10.324 21.149 1.00 94.12 164 LYS A CA 1
ATOM 1201 C C . LYS A 1 164 ? -26.139 -10.982 20.044 1.00 94.12 164 LYS A C 1
ATOM 1203 O O . LYS A 1 164 ? -26.132 -10.517 18.906 1.00 94.12 164 LYS A O 1
ATOM 1208 N N . THR A 1 165 ? -25.488 -12.088 20.373 1.00 94.12 165 THR A N 1
ATOM 1209 C CA . THR A 1 165 ? -24.965 -13.083 19.428 1.00 94.12 165 THR A CA 1
ATOM 1210 C C . THR A 1 165 ? -25.819 -14.352 19.497 1.00 94.12 165 THR A C 1
ATOM 1212 O O . THR A 1 165 ? -26.818 -14.415 20.220 1.00 94.12 165 THR A O 1
ATOM 1215 N N . THR A 1 166 ? -25.464 -15.386 18.737 1.00 90.69 166 THR A N 1
ATOM 1216 C CA . THR A 1 166 ? -26.136 -16.692 18.851 1.00 90.69 166 THR A CA 1
ATOM 1217 C C . THR A 1 166 ? -25.951 -17.347 20.224 1.00 90.69 166 THR A C 1
ATOM 1219 O O . THR A 1 166 ? -26.815 -18.115 20.642 1.00 90.69 166 THR A O 1
ATOM 1222 N N . GLU A 1 167 ? -24.870 -17.019 20.937 1.00 90.56 167 GLU A N 1
ATOM 1223 C CA . GLU A 1 167 ? -24.496 -17.656 22.205 1.00 90.56 167 GLU A CA 1
ATOM 1224 C C . GLU A 1 167 ? -24.809 -16.806 23.440 1.00 90.56 167 GLU A C 1
ATOM 1226 O O . GLU A 1 167 ? -25.125 -17.357 24.495 1.00 90.56 167 GLU A O 1
ATOM 1231 N N . MET A 1 168 ? -24.725 -15.476 23.337 1.00 91.50 168 MET A N 1
ATOM 1232 C CA . MET A 1 168 ? -24.849 -14.590 24.496 1.00 91.50 168 MET A CA 1
ATOM 1233 C C . MET A 1 168 ? -25.625 -13.311 24.202 1.00 91.50 168 MET A C 1
ATOM 1235 O O . MET A 1 168 ? -25.664 -12.811 23.081 1.00 91.50 168 MET A O 1
ATOM 1239 N N . GLU A 1 169 ? -26.224 -12.759 25.251 1.00 94.00 169 GLU A N 1
ATOM 1240 C CA . GLU A 1 169 ? -26.923 -11.479 25.235 1.00 94.00 169 GLU A CA 1
ATOM 1241 C C . GLU A 1 169 ? -26.413 -10.634 26.401 1.00 94.00 169 GLU A C 1
ATOM 1243 O O . GLU A 1 169 ? -26.356 -11.101 27.541 1.00 94.00 169 GLU A O 1
ATOM 1248 N N . THR A 1 170 ? -25.992 -9.404 26.114 1.00 94.31 170 THR A N 1
ATOM 1249 C CA . THR A 1 170 ? -25.376 -8.513 27.099 1.00 94.31 170 THR A CA 1
ATOM 1250 C C . THR A 1 170 ? -25.911 -7.092 26.970 1.00 94.31 170 THR A C 1
ATOM 1252 O O . THR A 1 170 ? -26.254 -6.611 25.888 1.00 94.31 170 THR A O 1
ATOM 1255 N N . ILE A 1 171 ? -25.994 -6.408 28.113 1.00 95.50 171 ILE A N 1
ATOM 1256 C CA . ILE A 1 171 ? -26.467 -5.027 28.214 1.00 95.50 171 ILE A CA 1
ATOM 1257 C C . ILE A 1 171 ? -25.264 -4.135 28.517 1.00 95.50 171 ILE A C 1
ATOM 1259 O O . ILE A 1 171 ? -24.539 -4.370 29.483 1.00 95.50 171 ILE A O 1
ATOM 1263 N N . TYR A 1 172 ? -25.074 -3.102 27.702 1.00 94.12 172 TYR A N 1
ATOM 1264 C CA . TYR A 1 172 ? -24.023 -2.101 27.845 1.00 94.12 172 TYR A CA 1
ATOM 1265 C C . TYR A 1 172 ? -24.612 -0.739 28.183 1.00 94.12 172 TYR A C 1
ATOM 1267 O O . TYR A 1 172 ? -25.506 -0.252 27.491 1.00 94.12 172 TYR A O 1
ATOM 1275 N N . ASP A 1 173 ? -24.055 -0.079 29.193 1.00 94.25 173 ASP A N 1
ATOM 1276 C CA . ASP A 1 173 ? -24.347 1.326 29.458 1.00 94.25 173 ASP A CA 1
ATOM 1277 C C . ASP A 1 173 ? -23.553 2.219 28.488 1.00 94.25 173 ASP A C 1
ATOM 1279 O O . ASP A 1 173 ? -22.339 2.088 28.311 1.00 94.25 173 ASP A O 1
ATOM 1283 N N . LEU A 1 174 ? -24.250 3.145 27.837 1.00 93.19 174 LEU A N 1
ATOM 1284 C CA . LEU A 1 174 ? -23.720 4.047 26.825 1.00 93.19 174 LEU A CA 1
ATOM 1285 C C . LEU A 1 174 ? -23.477 5.445 27.395 1.00 93.19 174 LEU A C 1
ATOM 1287 O O . LEU A 1 174 ? -24.366 6.072 27.974 1.00 93.19 174 LEU A O 1
ATOM 1291 N N . GLY A 1 175 ? -22.291 5.986 27.122 1.00 91.06 175 GLY A N 1
ATOM 1292 C CA . GLY A 1 175 ? -21.992 7.401 27.338 1.00 91.06 175 GLY A CA 1
ATOM 1293 C C . GLY A 1 175 ? -22.415 8.296 26.165 1.00 91.06 175 GLY A C 1
ATOM 1294 O O . GLY A 1 175 ? -22.641 7.827 25.049 1.00 91.06 175 GLY A O 1
ATOM 1295 N N . ASN A 1 176 ? -22.410 9.616 26.392 1.00 90.50 176 ASN A N 1
ATOM 1296 C CA . ASN A 1 176 ? -22.764 10.648 25.400 1.00 90.50 176 ASN A CA 1
ATOM 1297 C C . ASN A 1 176 ? -22.169 10.420 23.998 1.00 90.50 176 ASN A C 1
ATOM 1299 O O . ASN A 1 176 ? -22.896 10.438 23.009 1.00 90.50 176 ASN A O 1
ATOM 1303 N N . LYS A 1 177 ? -20.852 10.173 23.909 1.00 90.12 177 LYS A N 1
ATOM 1304 C CA . LYS A 1 177 ? -20.139 10.012 22.626 1.00 90.12 177 LYS A CA 1
ATOM 1305 C C . LYS A 1 177 ? -20.623 8.797 21.825 1.00 90.12 177 LYS A C 1
ATOM 1307 O O . LYS A 1 177 ? -20.700 8.855 20.599 1.00 90.12 177 LYS A O 1
ATOM 1312 N N . MET A 1 178 ? -20.965 7.707 22.515 1.00 91.38 178 MET A N 1
ATOM 1313 C CA . MET A 1 178 ? -21.485 6.493 21.881 1.00 91.38 178 MET A CA 1
ATOM 1314 C C . MET A 1 178 ? -22.911 6.708 21.383 1.00 91.38 178 MET A C 1
ATOM 1316 O O . MET A 1 178 ? -23.229 6.325 20.263 1.00 91.38 178 MET A O 1
ATOM 1320 N N . ILE A 1 179 ? -23.746 7.398 22.165 1.00 91.88 179 ILE A N 1
ATOM 1321 C CA . ILE A 1 179 ? -25.119 7.749 21.773 1.00 91.88 179 ILE A CA 1
ATOM 1322 C C . ILE A 1 179 ? -25.117 8.641 20.527 1.00 91.88 179 ILE A C 1
ATOM 1324 O O . ILE A 1 179 ? -25.890 8.414 19.596 1.00 91.88 179 ILE A O 1
ATOM 1328 N N . GLU A 1 180 ? -24.228 9.634 20.475 1.00 90.62 180 GLU A N 1
ATOM 1329 C CA . GLU A 1 180 ? -24.053 10.480 19.292 1.00 90.62 180 GLU A CA 1
ATOM 1330 C C . GLU A 1 180 ? -23.616 9.657 18.075 1.00 90.62 180 GLU A C 1
ATOM 1332 O O . GLU A 1 180 ? -24.197 9.810 17.000 1.00 90.62 180 GLU A O 1
ATOM 1337 N N . SER A 1 181 ? -22.673 8.730 18.251 1.00 91.75 181 SER A N 1
ATOM 1338 C CA . SER A 1 181 ? -22.190 7.854 17.175 1.00 91.75 181 SER A CA 1
ATOM 1339 C C . SER A 1 181 ? -23.279 6.905 16.657 1.00 91.75 181 SER A C 1
ATOM 1341 O O . SER A 1 181 ? -23.466 6.803 15.446 1.00 91.75 181 SER A O 1
ATOM 1343 N N . LEU A 1 182 ? -24.075 6.298 17.547 1.00 92.06 182 LEU A N 1
ATOM 1344 C CA . LEU A 1 182 ? -25.239 5.477 17.182 1.00 92.06 182 LEU A CA 1
ATOM 1345 C C . LEU A 1 182 ? -26.288 6.293 16.422 1.00 92.06 182 LEU A C 1
ATOM 1347 O O . LEU A 1 182 ? -26.840 5.826 15.425 1.00 92.06 182 LEU A O 1
ATOM 1351 N N . SER A 1 183 ? -26.539 7.530 16.862 1.00 90.62 183 SER A N 1
ATOM 1352 C CA . SER A 1 183 ? -27.487 8.423 16.189 1.00 90.62 183 SER A CA 1
ATOM 1353 C C . SER A 1 183 ? -26.990 8.880 14.813 1.00 90.62 183 SER A C 1
ATOM 1355 O O . SER A 1 183 ? -27.790 9.010 13.886 1.00 90.62 183 SER A O 1
ATOM 1357 N N . LYS A 1 184 ? -25.673 9.069 14.657 1.00 91.25 184 LYS A N 1
ATOM 1358 C CA . LYS A 1 184 ? -25.027 9.450 13.396 1.00 91.25 184 LYS A CA 1
ATOM 1359 C C . LYS A 1 184 ? -25.100 8.327 12.360 1.00 91.25 184 LYS A C 1
ATOM 1361 O O . LYS A 1 184 ? -25.442 8.595 11.212 1.00 91.25 184 LYS A O 1
ATOM 1366 N N . GLU A 1 185 ? -24.845 7.090 12.781 1.00 89.69 185 GLU A N 1
ATOM 1367 C CA . GLU A 1 185 ? -24.957 5.882 11.946 1.00 89.69 185 GLU A CA 1
ATOM 1368 C C . GLU A 1 185 ? -26.411 5.390 11.783 1.00 89.69 185 GLU A C 1
ATOM 1370 O O . GLU A 1 185 ? -26.668 4.445 11.040 1.00 89.69 185 GLU A O 1
ATOM 1375 N N . LYS A 1 186 ? -27.381 6.046 12.443 1.00 89.88 186 LYS A N 1
ATOM 1376 C CA . LYS A 1 186 ? -28.814 5.693 12.429 1.00 89.88 186 LYS A CA 1
ATOM 1377 C C . LYS A 1 186 ? -29.051 4.213 12.757 1.00 89.88 186 LYS A C 1
ATOM 1379 O O . LYS A 1 186 ? -29.814 3.532 12.070 1.00 89.88 186 LYS A O 1
ATOM 1384 N N . VAL A 1 187 ? -28.382 3.731 13.803 1.00 91.19 187 VAL A N 1
ATOM 1385 C CA . VAL A 1 187 ? -28.516 2.347 14.270 1.00 91.19 187 VAL A CA 1
ATOM 1386 C C . VAL A 1 187 ? -29.900 2.135 14.882 1.00 91.19 187 VAL A C 1
ATOM 1388 O O . VAL A 1 187 ? -30.381 2.962 15.659 1.00 91.19 187 VAL A O 1
ATOM 1391 N N . GLN A 1 188 ? -30.540 1.029 14.521 1.00 89.44 188 GLN A N 1
ATOM 1392 C CA . GLN A 1 188 ? -31.864 0.625 14.983 1.00 89.44 188 GLN A CA 1
ATOM 1393 C C . GLN A 1 188 ? -31.836 -0.796 15.553 1.00 89.44 188 GLN A C 1
ATOM 1395 O O . GLN A 1 188 ? -30.905 -1.569 15.332 1.00 89.44 188 GLN A O 1
ATOM 1400 N N . ALA A 1 189 ? -32.895 -1.150 16.279 1.00 90.88 189 ALA A N 1
ATOM 1401 C CA . ALA A 1 189 ? -33.115 -2.516 16.725 1.00 90.88 189 ALA A CA 1
ATOM 1402 C C . ALA A 1 189 ? -33.220 -3.470 15.515 1.00 90.88 189 ALA A C 1
ATOM 1404 O O . ALA A 1 189 ? -33.982 -3.232 14.574 1.00 90.88 189 ALA A O 1
ATOM 1405 N N . GLY A 1 190 ? -32.451 -4.558 15.549 1.00 88.94 190 GLY A N 1
ATOM 1406 C CA . GLY A 1 190 ? -32.292 -5.526 14.461 1.00 88.94 190 GLY A CA 1
ATOM 1407 C C . GLY A 1 190 ? -31.128 -5.240 13.510 1.00 88.94 190 GLY A C 1
ATOM 1408 O O . GLY A 1 190 ? -30.948 -5.981 12.548 1.00 88.94 190 GLY A O 1
ATOM 1409 N N . ASP A 1 191 ? -30.332 -4.196 13.740 1.00 91.62 191 ASP A N 1
ATOM 1410 C CA . ASP A 1 191 ? -29.081 -4.001 13.006 1.00 91.62 191 ASP A CA 1
ATOM 1411 C C . ASP A 1 191 ? -27.953 -4.852 13.601 1.00 91.62 191 ASP A C 1
ATOM 1413 O O . ASP A 1 191 ? -27.850 -5.003 14.817 1.00 91.62 191 ASP A O 1
ATOM 1417 N N . VAL A 1 192 ? -27.074 -5.371 12.746 1.00 93.38 192 VAL A N 1
ATOM 1418 C CA . VAL A 1 192 ? -25.810 -5.995 13.147 1.00 93.38 192 VAL A CA 1
ATOM 1419 C C . VAL A 1 192 ? -24.720 -4.933 13.073 1.00 93.38 192 VAL A C 1
ATOM 1421 O O . VAL A 1 192 ? -24.497 -4.331 12.014 1.00 93.38 192 VAL A O 1
ATOM 1424 N N . ILE A 1 193 ? -24.055 -4.684 14.199 1.00 95.12 193 ILE A N 1
ATOM 1425 C CA . ILE A 1 193 ? -23.043 -3.633 14.322 1.00 95.12 193 ILE A CA 1
ATOM 1426 C C . ILE A 1 193 ? -21.726 -4.181 14.865 1.00 95.12 193 ILE A C 1
ATOM 1428 O O . ILE A 1 193 ? -21.701 -5.141 15.636 1.00 95.12 193 ILE A O 1
ATOM 1432 N N . THR A 1 194 ? -20.636 -3.519 14.490 1.00 94.19 194 THR A N 1
ATOM 1433 C CA . THR A 1 194 ? -19.323 -3.675 15.114 1.00 94.19 194 THR A CA 1
ATOM 1434 C C . THR A 1 194 ? -18.930 -2.390 15.826 1.00 94.19 194 THR A C 1
ATOM 1436 O O . THR A 1 194 ? -19.058 -1.292 15.279 1.00 94.19 194 THR A O 1
ATOM 1439 N N . ILE A 1 195 ? -18.466 -2.525 17.063 1.00 94.12 195 ILE A N 1
ATOM 1440 C CA . ILE A 1 195 ? -17.988 -1.433 17.904 1.00 94.12 195 ILE A CA 1
ATOM 1441 C C . ILE A 1 195 ? -16.532 -1.716 18.237 1.00 94.12 195 ILE A C 1
ATOM 1443 O O . ILE A 1 195 ? -16.224 -2.697 18.907 1.00 94.12 195 ILE A O 1
ATOM 1447 N N . ASP A 1 196 ? -15.636 -0.839 17.814 1.00 92.50 196 ASP A N 1
ATOM 1448 C CA . ASP A 1 196 ? -14.260 -0.869 18.299 1.00 92.50 196 ASP A CA 1
ATOM 1449 C C . ASP A 1 196 ? -14.196 -0.162 19.660 1.00 92.50 196 ASP A C 1
ATOM 1451 O O . ASP A 1 196 ? -14.537 1.019 19.794 1.00 92.50 196 ASP A O 1
ATOM 1455 N N . LYS A 1 197 ? -13.777 -0.901 20.689 1.00 89.81 197 LYS A N 1
ATOM 1456 C CA . LYS A 1 197 ? -13.757 -0.439 22.080 1.00 89.81 197 LYS A CA 1
ATOM 1457 C C . LYS A 1 197 ? -12.711 0.652 22.327 1.00 89.81 197 LYS A C 1
ATOM 1459 O O . LYS A 1 197 ? -12.918 1.497 23.199 1.00 89.81 197 LYS A O 1
ATOM 1464 N N . ALA A 1 198 ? -11.612 0.662 21.572 1.00 87.44 198 ALA A N 1
ATOM 1465 C CA . ALA A 1 198 ? -10.541 1.644 21.731 1.00 87.44 198 ALA A CA 1
ATOM 1466 C C . ALA A 1 198 ? -10.871 2.964 21.017 1.00 87.44 198 ALA A C 1
ATOM 1468 O O . ALA A 1 198 ? -10.641 4.062 21.547 1.00 87.44 198 ALA A O 1
ATOM 1469 N N . THR A 1 199 ? -11.432 2.882 19.808 1.00 85.56 199 THR A N 1
ATOM 1470 C CA . THR A 1 199 ? -11.766 4.081 19.027 1.00 85.56 199 THR A CA 1
ATOM 1471 C C . THR A 1 199 ? -13.151 4.637 19.342 1.00 85.56 199 THR A C 1
ATOM 1473 O O . THR A 1 199 ? -13.348 5.849 19.209 1.00 85.56 199 THR A O 1
ATOM 1476 N N . GLY A 1 200 ? -14.083 3.793 19.793 1.00 87.81 200 GLY A N 1
ATOM 1477 C CA . GLY A 1 200 ? -15.502 4.121 19.935 1.00 87.81 200 GLY A CA 1
ATOM 1478 C C . GLY A 1 200 ? -16.225 4.236 18.589 1.00 87.81 200 GLY A C 1
ATOM 1479 O O . GLY A 1 200 ? -17.326 4.785 18.530 1.00 87.81 200 GLY A O 1
ATOM 1480 N N . LYS A 1 201 ? -15.599 3.780 17.495 1.00 90.31 201 LYS A N 1
ATOM 1481 C CA . LYS A 1 201 ? -16.191 3.804 16.159 1.00 90.31 201 LYS A CA 1
ATOM 1482 C C . LYS A 1 201 ? -17.209 2.675 16.036 1.00 90.31 201 LYS A C 1
ATOM 1484 O O . LYS A 1 201 ? -16.920 1.528 16.368 1.00 90.31 201 LYS A O 1
ATOM 1489 N N . ILE A 1 202 ? -18.386 3.016 15.526 1.00 93.81 202 ILE A N 1
ATOM 1490 C CA . ILE A 1 202 ? -19.483 2.079 15.293 1.00 93.81 202 ILE A CA 1
ATOM 1491 C C . ILE A 1 202 ? -19.634 1.917 13.786 1.00 93.81 202 ILE A C 1
ATOM 1493 O O . ILE A 1 202 ? -19.726 2.913 13.072 1.00 93.81 202 ILE A O 1
ATOM 1497 N N . SER A 1 203 ? -19.641 0.679 13.303 1.00 91.81 203 SER A N 1
ATOM 1498 C CA . SER A 1 203 ? -19.891 0.358 11.898 1.00 91.81 203 SER A CA 1
ATOM 1499 C C . SER A 1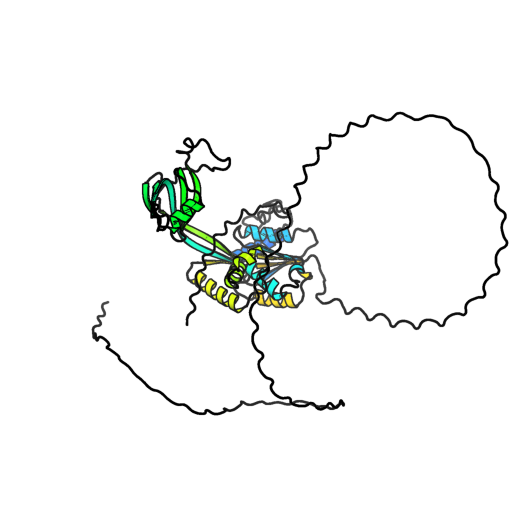 203 ? -21.116 -0.539 11.786 1.00 91.81 203 SER A C 1
ATOM 1501 O O . SER A 1 203 ? -21.169 -1.611 12.383 1.00 91.81 203 SER A O 1
ATOM 1503 N N . LYS A 1 204 ? -22.100 -0.116 10.992 1.00 91.56 204 LYS A N 1
ATOM 1504 C CA . LYS A 1 204 ? -23.260 -0.943 10.655 1.00 91.56 204 LYS A CA 1
ATO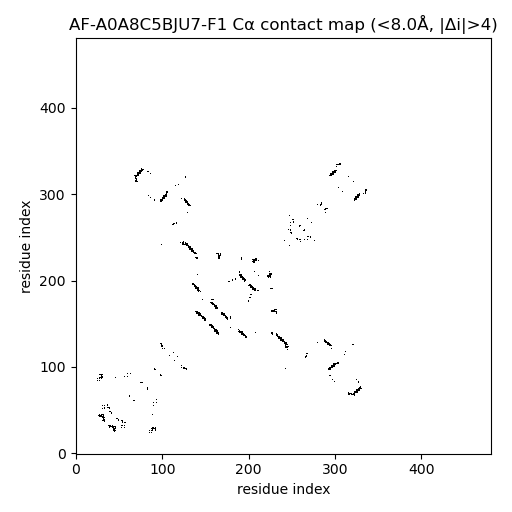M 1505 C C . LYS A 1 204 ? -22.877 -1.935 9.557 1.00 91.56 204 LYS A C 1
ATOM 1507 O O . LYS A 1 204 ? -22.550 -1.518 8.447 1.00 91.56 204 LYS A O 1
ATOM 1512 N N . LEU A 1 205 ? -22.897 -3.231 9.874 1.00 90.56 205 LEU A N 1
ATOM 1513 C CA . LEU A 1 205 ? -22.620 -4.304 8.912 1.00 90.56 205 LEU A CA 1
ATOM 1514 C C . LEU A 1 205 ? -23.843 -4.591 8.041 1.00 90.56 205 LEU A C 1
ATOM 1516 O O . LEU A 1 205 ? -23.721 -4.822 6.844 1.00 90.56 205 LEU A O 1
ATOM 1520 N N . GLY A 1 206 ? -25.029 -4.547 8.643 1.00 89.69 206 GLY A N 1
ATOM 1521 C CA . GLY A 1 206 ? -26.277 -4.805 7.945 1.00 89.69 206 GLY A CA 1
ATOM 1522 C C . GLY A 1 206 ? -27.427 -5.006 8.912 1.00 89.69 206 GLY A C 1
ATOM 1523 O O . GLY A 1 206 ? -27.362 -4.576 10.063 1.00 89.69 206 GLY A O 1
ATOM 1524 N N . ARG A 1 207 ? -28.488 -5.649 8.437 1.00 87.25 207 ARG A N 1
ATOM 1525 C CA . ARG A 1 207 ? -29.685 -5.957 9.220 1.00 87.25 207 ARG A CA 1
ATOM 1526 C C . ARG A 1 207 ? -29.835 -7.462 9.407 1.00 87.25 207 ARG A C 1
ATOM 1528 O O . ARG A 1 207 ? -29.561 -8.212 8.473 1.00 87.25 207 ARG A O 1
ATOM 1535 N N . SER A 1 208 ? -30.275 -7.904 10.579 1.00 86.12 208 SER A N 1
ATOM 1536 C CA . SER A 1 208 ? -30.475 -9.324 10.855 1.00 86.12 208 SER A CA 1
ATOM 1537 C C . SER A 1 208 ? -31.603 -9.909 10.000 1.00 86.12 208 SER A C 1
ATOM 1539 O O . SER A 1 208 ? -32.624 -9.265 9.734 1.00 86.12 208 SER A O 1
ATOM 1541 N N . PHE A 1 209 ? -31.432 -11.158 9.562 1.00 80.06 209 PHE A N 1
ATOM 1542 C CA . PHE A 1 209 ? -32.470 -11.884 8.818 1.00 80.06 209 PHE A CA 1
ATOM 1543 C C . PHE A 1 209 ? -33.736 -12.128 9.653 1.00 80.06 209 PHE A C 1
ATOM 1545 O O . PHE A 1 209 ? -34.840 -12.163 9.111 1.00 80.06 209 PHE A O 1
ATOM 1552 N N . THR A 1 210 ? -33.588 -12.270 10.970 1.00 73.56 210 THR A N 1
ATOM 1553 C CA . THR A 1 210 ? -34.672 -12.530 11.929 1.00 73.56 210 THR A CA 1
ATOM 1554 C C . THR A 1 210 ? -35.668 -11.375 12.017 1.00 73.56 210 THR A C 1
ATOM 1556 O O . THR A 1 210 ? -36.865 -11.623 12.130 1.00 73.56 210 THR A O 1
ATOM 1559 N N . ARG A 1 211 ? -35.201 -10.126 11.889 1.00 69.31 211 ARG A N 1
ATOM 1560 C CA . ARG A 1 211 ? -36.029 -8.904 11.951 1.00 69.31 211 ARG A CA 1
ATOM 1561 C C . ARG A 1 211 ? -36.238 -8.233 10.591 1.00 69.31 211 ARG A C 1
ATOM 1563 O O . ARG A 1 211 ? -36.667 -7.082 10.509 1.00 69.31 211 ARG A O 1
ATOM 1570 N N . ALA A 1 212 ? -35.969 -8.953 9.503 1.00 65.25 212 ALA A N 1
ATOM 1571 C CA . ALA A 1 212 ? -36.167 -8.462 8.141 1.00 65.25 212 ALA A CA 1
ATOM 1572 C C . ALA A 1 212 ? -37.648 -8.228 7.784 1.00 65.25 212 ALA A C 1
ATOM 1574 O O . ALA A 1 212 ? -37.936 -7.459 6.872 1.00 65.25 212 ALA A O 1
ATOM 1575 N N . ARG A 1 213 ? -38.588 -8.882 8.482 1.00 65.00 213 ARG A N 1
ATOM 1576 C CA . ARG A 1 213 ? -40.030 -8.821 8.177 1.00 65.00 213 ARG A CA 1
ATOM 1577 C C . ARG A 1 213 ? -40.784 -7.695 8.884 1.00 65.00 213 ARG A C 1
ATOM 1579 O O . ARG A 1 213 ? -41.857 -7.327 8.425 1.00 65.00 213 ARG A O 1
ATOM 1586 N N . ASP A 1 214 ? -40.228 -7.138 9.957 1.00 64.12 214 ASP A N 1
ATOM 1587 C CA . ASP A 1 214 ? -40.943 -6.189 10.824 1.00 64.12 214 ASP A CA 1
ATOM 1588 C C . ASP A 1 214 ? -40.975 -4.755 10.265 1.00 64.12 214 ASP A C 1
ATOM 1590 O O . ASP A 1 214 ? -41.596 -3.869 10.847 1.00 64.12 214 ASP A O 1
ATOM 1594 N N . TYR A 1 215 ? -40.301 -4.500 9.139 1.00 57.75 215 TYR A N 1
ATOM 1595 C CA . TYR A 1 215 ? -40.199 -3.172 8.539 1.00 57.75 215 TYR A CA 1
ATOM 1596 C C . TYR A 1 215 ? -40.543 -3.205 7.050 1.00 57.75 215 TYR A C 1
ATOM 1598 O O . TYR A 1 215 ? -39.757 -3.658 6.225 1.00 57.75 215 TYR A O 1
ATOM 1606 N N . ASP A 1 216 ? -41.710 -2.654 6.730 1.00 54.72 216 ASP A N 1
ATOM 1607 C CA . ASP A 1 216 ? -42.300 -2.585 5.385 1.00 54.72 216 ASP A CA 1
ATOM 1608 C C . ASP A 1 216 ? -41.648 -1.496 4.494 1.00 54.72 216 ASP A C 1
ATOM 1610 O O . ASP A 1 216 ? -41.683 -1.546 3.270 1.00 54.72 216 ASP A O 1
ATOM 1614 N N . ALA A 1 217 ? -40.952 -0.522 5.097 1.00 58.47 217 ALA A N 1
ATOM 1615 C CA . ALA A 1 217 ? -40.271 0.573 4.394 1.00 58.47 217 ALA A CA 1
ATOM 1616 C C . ALA A 1 217 ? -38.756 0.327 4.232 1.00 58.47 217 ALA A C 1
ATOM 1618 O O . ALA A 1 217 ? -37.929 1.136 4.665 1.00 58.47 217 ALA A O 1
ATOM 1619 N N . MET A 1 218 ? -38.364 -0.807 3.646 1.00 62.66 218 MET A N 1
ATOM 1620 C CA . MET A 1 218 ? -36.955 -1.080 3.334 1.00 62.66 218 MET A CA 1
ATOM 1621 C C . MET A 1 218 ? -36.499 -0.196 2.163 1.00 62.66 218 MET A C 1
ATOM 1623 O O . MET A 1 218 ? -37.019 -0.286 1.053 1.00 62.66 218 MET A O 1
ATOM 1627 N N . GLY A 1 219 ? -35.498 0.660 2.389 1.00 61.06 219 GLY A N 1
ATOM 1628 C CA . GLY A 1 219 ? -34.776 1.292 1.283 1.00 61.06 219 GLY A CA 1
ATOM 1629 C C . GLY A 1 219 ? -34.048 0.224 0.462 1.00 61.06 219 GLY A C 1
ATOM 1630 O O . GLY A 1 219 ? -33.555 -0.747 1.028 1.00 61.06 219 GLY A O 1
ATOM 1631 N N . ALA A 1 220 ? -33.925 0.414 -0.854 1.00 58.94 220 ALA A N 1
ATOM 1632 C CA . ALA A 1 220 ? -33.340 -0.546 -1.807 1.00 58.94 220 ALA A CA 1
ATOM 1633 C C . ALA A 1 220 ? -31.853 -0.937 -1.565 1.00 58.94 220 ALA A C 1
ATOM 1635 O O . ALA A 1 220 ? -31.227 -1.535 -2.432 1.00 58.94 220 ALA A O 1
ATOM 1636 N N . GLN A 1 221 ? -31.267 -0.575 -0.420 1.00 61.44 221 GLN A N 1
ATOM 1637 C CA . GLN A 1 221 ? -29.840 -0.677 -0.088 1.00 61.44 221 GLN A CA 1
ATOM 1638 C C . GLN A 1 221 ? -29.565 -1.407 1.243 1.00 61.44 221 GLN A C 1
ATOM 1640 O O . GLN A 1 221 ? -28.421 -1.444 1.694 1.00 61.44 221 GLN A O 1
ATOM 1645 N N . THR A 1 222 ? -30.573 -1.965 1.924 1.00 72.50 222 THR A N 1
ATOM 1646 C CA . THR A 1 222 ? -30.344 -2.678 3.192 1.00 72.50 222 THR A CA 1
ATOM 1647 C C . THR A 1 222 ? -29.717 -4.049 2.939 1.00 72.50 222 THR A C 1
ATOM 1649 O O . THR A 1 222 ? -30.381 -4.957 2.442 1.00 72.50 222 THR A O 1
ATOM 1652 N N . GLN A 1 223 ? -28.442 -4.206 3.296 1.00 81.00 223 GLN A N 1
ATOM 1653 C CA . GLN A 1 223 ? -27.758 -5.498 3.273 1.00 81.00 223 GLN A CA 1
ATOM 1654 C C . GLN A 1 223 ? -28.191 -6.336 4.479 1.00 81.00 223 GLN A C 1
ATOM 1656 O O . GLN A 1 223 ? -28.132 -5.866 5.617 1.00 81.00 223 GLN A O 1
ATOM 1661 N N . PHE A 1 224 ? -28.637 -7.566 4.228 1.00 85.56 224 PHE A N 1
ATOM 1662 C CA . PHE A 1 224 ? -28.988 -8.513 5.281 1.00 85.56 224 PHE A CA 1
ATOM 1663 C C . PHE A 1 224 ? -27.775 -9.363 5.649 1.00 85.56 224 PHE A C 1
ATOM 1665 O O . PHE A 1 224 ? -27.101 -9.905 4.773 1.00 85.56 224 PHE A O 1
ATOM 1672 N N . VAL A 1 225 ? -27.503 -9.463 6.945 1.00 91.06 225 VAL A N 1
ATOM 1673 C CA . VAL A 1 225 ? -26.354 -10.169 7.519 1.00 91.06 225 VAL A CA 1
ATOM 1674 C C . VAL A 1 225 ? -26.873 -11.134 8.582 1.00 91.06 225 VAL A C 1
ATOM 1676 O O . VAL A 1 225 ? -27.897 -10.887 9.221 1.00 91.06 225 VAL A O 1
ATOM 1679 N N . GLN A 1 226 ? -26.211 -12.278 8.736 1.00 90.31 226 GLN A N 1
ATOM 1680 C CA . GLN A 1 226 ? -26.566 -13.246 9.772 1.00 90.31 226 GLN A CA 1
ATOM 1681 C C . GLN A 1 226 ? -26.191 -12.726 11.162 1.00 90.31 226 GLN A C 1
ATOM 1683 O O . GLN A 1 226 ? -25.299 -11.891 11.308 1.00 90.31 226 GLN A O 1
ATOM 1688 N N . CYS A 1 227 ? -26.896 -13.214 12.182 1.00 88.94 227 CYS A N 1
ATOM 1689 C CA . CYS A 1 227 ? -26.552 -12.932 13.569 1.00 88.94 227 CYS A CA 1
ATOM 1690 C C . CYS A 1 227 ? -25.127 -13.448 13.833 1.00 88.94 227 CYS A C 1
ATOM 1692 O O . CYS A 1 227 ? -24.859 -14.609 13.521 1.00 88.94 227 CYS A O 1
ATOM 1694 N N . PRO A 1 228 ? -24.220 -12.623 14.381 1.00 91.69 228 PRO A N 1
ATOM 1695 C CA . PRO A 1 228 ? -22.857 -13.049 14.661 1.00 91.69 228 PRO A CA 1
ATOM 1696 C C . PRO A 1 228 ? -22.827 -14.238 15.622 1.00 91.69 228 PRO A C 1
ATOM 1698 O O . PRO A 1 228 ? -23.600 -14.286 16.584 1.00 91.69 228 PRO A O 1
ATOM 1701 N N . GLU A 1 229 ? -21.915 -15.172 15.372 1.00 90.38 229 GLU A N 1
ATOM 1702 C CA . GLU A 1 229 ? -21.694 -16.340 16.224 1.00 90.38 229 GLU A CA 1
ATOM 1703 C C . GLU A 1 229 ? -20.538 -16.119 17.208 1.00 90.38 229 GLU A C 1
ATOM 1705 O O . GLU A 1 229 ? -19.626 -15.314 16.956 1.00 90.38 229 GLU A O 1
ATOM 1710 N N . GLY A 1 230 ? -20.579 -16.856 18.321 1.00 90.25 230 GLY A N 1
ATOM 1711 C CA . GLY A 1 230 ? -19.544 -16.852 19.350 1.00 90.25 230 GLY A CA 1
ATOM 1712 C C . GLY A 1 230 ? -19.684 -15.741 20.391 1.00 90.25 230 GLY A C 1
ATOM 1713 O O . GLY A 1 230 ? -20.753 -15.150 20.599 1.00 90.25 230 GLY A O 1
ATOM 1714 N N . GLU A 1 231 ? -18.552 -15.438 21.028 1.00 91.44 231 GLU A N 1
ATOM 1715 C CA . GLU A 1 231 ? -18.445 -14.372 22.017 1.00 91.44 231 GLU A CA 1
ATOM 1716 C C . GLU A 1 231 ? -18.655 -12.989 21.404 1.00 91.44 231 GLU A C 1
ATOM 1718 O O . GLU A 1 231 ? -18.205 -12.685 20.300 1.00 91.44 231 GLU A O 1
ATOM 1723 N N . LEU A 1 232 ? -19.323 -12.124 22.161 1.00 90.38 232 LEU A N 1
ATOM 1724 C CA . LEU A 1 232 ? -19.685 -10.782 21.724 1.00 90.38 232 LEU A CA 1
ATOM 1725 C C . LEU A 1 232 ? -18.475 -9.838 21.678 1.00 90.38 232 LEU A C 1
ATOM 1727 O O . LEU A 1 232 ? -18.443 -8.928 20.857 1.00 90.38 232 LEU A O 1
ATOM 1731 N N . GLN A 1 233 ? -17.466 -10.067 22.525 1.00 92.50 233 GLN A N 1
ATOM 1732 C CA . GLN A 1 233 ? -16.200 -9.334 22.525 1.00 92.50 233 GLN A CA 1
ATOM 1733 C C . GLN A 1 233 ? -15.095 -10.227 21.957 1.00 92.50 233 GLN A C 1
ATOM 1735 O O . GLN A 1 233 ? -14.754 -11.248 22.543 1.00 92.50 233 GLN A O 1
ATOM 1740 N N . LYS A 1 234 ? -14.505 -9.820 20.833 1.00 91.25 234 LYS A N 1
ATOM 1741 C CA . LYS A 1 234 ? -13.453 -10.561 20.131 1.00 91.25 234 LYS A CA 1
ATOM 1742 C C . LYS A 1 234 ? -12.192 -9.708 20.039 1.00 91.25 234 LYS A C 1
ATOM 1744 O O . LYS A 1 234 ? -12.256 -8.488 19.879 1.00 91.25 234 LYS A O 1
ATOM 1749 N N . ARG A 1 235 ? -11.027 -10.350 20.113 1.00 91.31 235 ARG A N 1
ATOM 1750 C CA . ARG A 1 235 ? -9.745 -9.719 19.770 1.00 91.31 235 ARG A CA 1
ATOM 1751 C C . ARG A 1 235 ? -9.468 -9.962 18.298 1.00 91.31 235 ARG A C 1
ATOM 1753 O O . ARG A 1 235 ? -9.448 -11.113 17.866 1.00 91.31 235 ARG A O 1
ATOM 1760 N N . LYS A 1 236 ? -9.292 -8.887 17.535 1.00 87.88 236 LYS A N 1
ATOM 1761 C CA . LYS A 1 236 ? -8.983 -8.948 16.108 1.00 87.88 236 LYS A CA 1
ATOM 1762 C C . LYS A 1 236 ? -7.648 -8.261 15.856 1.00 87.88 236 LYS A C 1
ATOM 1764 O O . LYS A 1 236 ? -7.493 -7.078 16.152 1.00 87.88 236 LYS A O 1
ATOM 1769 N N . GLU A 1 237 ? -6.709 -9.005 15.288 1.00 86.81 237 GLU A N 1
ATOM 1770 C CA . GLU A 1 237 ? -5.494 -8.434 14.714 1.00 86.81 237 GLU A CA 1
ATOM 1771 C C . GLU A 1 237 ? -5.865 -7.801 13.369 1.00 86.81 237 GLU A C 1
ATOM 1773 O O . GLU A 1 237 ? -6.367 -8.472 12.459 1.00 86.81 237 GLU A O 1
ATOM 1778 N N . VAL A 1 238 ? -5.689 -6.489 13.267 1.00 84.19 238 VAL A N 1
ATOM 1779 C CA . VAL A 1 238 ? -5.879 -5.740 12.031 1.00 84.19 238 VAL A CA 1
ATOM 1780 C C . VAL A 1 238 ? -4.501 -5.386 11.499 1.00 84.19 238 VAL A C 1
ATOM 1782 O O . VAL A 1 238 ? -3.683 -4.765 12.176 1.00 84.19 238 VAL A O 1
ATOM 1785 N N . VAL A 1 239 ? -4.237 -5.831 10.274 1.00 87.00 239 VAL A N 1
ATOM 1786 C CA . VAL A 1 239 ? -2.978 -5.579 9.584 1.00 87.00 239 VAL A CA 1
ATOM 1787 C C . VAL A 1 239 ? -3.189 -4.422 8.620 1.00 87.00 239 VAL A C 1
ATOM 1789 O O . VAL A 1 239 ? -4.002 -4.515 7.700 1.00 87.00 239 VAL A O 1
ATOM 1792 N N . HIS A 1 240 ? -2.445 -3.340 8.821 1.00 86.88 240 HIS A N 1
ATOM 1793 C CA . HIS A 1 240 ? -2.464 -2.173 7.947 1.00 86.88 240 HIS A CA 1
ATOM 1794 C C . HIS A 1 240 ? -1.130 -2.056 7.223 1.00 86.88 240 HIS A C 1
ATOM 1796 O O . HIS A 1 240 ? -0.080 -2.045 7.858 1.00 86.88 240 HIS A O 1
ATOM 1802 N N . THR A 1 241 ? -1.163 -1.936 5.899 1.00 87.12 241 THR A N 1
ATOM 1803 C CA . THR A 1 241 ? 0.040 -1.675 5.103 1.00 87.12 241 THR A CA 1
ATOM 1804 C C . THR A 1 241 ? 0.005 -0.226 4.644 1.00 87.12 241 THR A C 1
ATOM 1806 O O . THR A 1 241 ? -0.916 0.168 3.935 1.00 87.12 241 THR A O 1
ATOM 1809 N N . VAL A 1 242 ? 0.987 0.566 5.070 1.00 90.75 242 VAL A N 1
ATOM 1810 C CA . VAL A 1 242 ? 1.089 2.005 4.773 1.00 90.75 242 VAL A CA 1
ATOM 1811 C C . VAL A 1 242 ? 2.470 2.287 4.191 1.00 90.75 242 VAL A C 1
ATOM 1813 O O . VAL A 1 242 ? 3.453 1.684 4.615 1.00 90.75 242 VAL A O 1
ATOM 1816 N N . SER A 1 243 ? 2.582 3.188 3.220 1.00 91.50 243 SER A N 1
ATOM 1817 C CA . SER A 1 243 ? 3.885 3.581 2.671 1.00 91.50 243 SER A CA 1
ATOM 1818 C C . SER A 1 243 ? 4.631 4.559 3.587 1.00 91.50 243 SER A C 1
ATOM 1820 O O . SER A 1 243 ? 4.023 5.370 4.290 1.00 91.50 243 SER A O 1
ATOM 1822 N N . LEU A 1 244 ? 5.967 4.558 3.542 1.00 91.88 244 LEU A N 1
ATOM 1823 C CA . LEU A 1 244 ? 6.767 5.536 4.294 1.00 91.88 244 LEU A CA 1
ATOM 1824 C C . LEU A 1 244 ? 6.446 6.980 3.887 1.00 91.88 244 LEU A C 1
ATOM 1826 O O . LEU A 1 244 ? 6.468 7.880 4.725 1.00 91.88 244 LEU A O 1
ATOM 1830 N N . HIS A 1 245 ? 6.123 7.208 2.614 1.00 92.50 245 HIS A N 1
ATOM 1831 C CA . HIS A 1 245 ? 5.733 8.530 2.132 1.00 92.50 245 HIS A CA 1
ATOM 1832 C C . HIS A 1 245 ? 4.416 9.020 2.753 1.00 92.50 245 HIS A C 1
ATOM 1834 O O . HIS A 1 245 ? 4.314 10.191 3.109 1.00 92.50 245 HIS A O 1
ATOM 1840 N N . GLU A 1 246 ? 3.419 8.151 2.930 1.00 91.38 246 GLU A N 1
ATOM 1841 C CA . GLU A 1 246 ? 2.166 8.537 3.592 1.00 91.38 246 GLU A CA 1
ATOM 1842 C C . GLU A 1 246 ? 2.408 8.949 5.046 1.00 91.38 246 GLU A C 1
ATOM 1844 O O . GLU A 1 246 ? 1.897 9.979 5.493 1.00 91.38 246 GLU A O 1
ATOM 1849 N N . ILE A 1 247 ? 3.255 8.199 5.760 1.00 91.75 247 ILE A N 1
ATOM 1850 C CA . ILE A 1 247 ? 3.651 8.522 7.136 1.00 91.75 247 ILE A CA 1
ATOM 1851 C C . ILE A 1 247 ? 4.374 9.878 7.180 1.00 91.75 247 ILE A C 1
ATOM 1853 O O . ILE A 1 247 ? 4.088 10.690 8.064 1.00 91.75 247 ILE A O 1
ATOM 1857 N N . ASP A 1 248 ? 5.256 10.164 6.218 1.00 92.81 248 ASP A N 1
ATOM 1858 C CA . ASP A 1 248 ? 5.933 11.461 6.113 1.00 92.81 248 ASP A CA 1
ATOM 1859 C C . ASP A 1 248 ? 4.955 12.619 5.947 1.00 92.81 248 ASP A C 1
ATOM 1861 O O . ASP A 1 248 ? 5.014 13.597 6.696 1.00 92.81 248 ASP A O 1
ATOM 1865 N N . VAL A 1 249 ? 4.051 12.525 4.970 1.00 90.69 249 VAL A N 1
ATOM 1866 C CA . VAL A 1 249 ? 3.124 13.613 4.644 1.00 90.69 249 VAL A CA 1
ATOM 1867 C C . VAL A 1 249 ? 2.203 13.888 5.831 1.00 90.69 249 VAL A C 1
ATOM 1869 O O . VAL A 1 249 ? 2.050 15.049 6.220 1.00 90.69 249 VAL A O 1
ATOM 1872 N N . ILE A 1 250 ? 1.664 12.841 6.463 1.00 90.19 250 ILE A N 1
ATOM 1873 C CA . ILE A 1 250 ? 0.787 12.961 7.637 1.00 90.19 250 ILE A CA 1
ATOM 1874 C C . ILE A 1 250 ? 1.500 13.664 8.799 1.00 90.19 250 ILE A C 1
ATOM 1876 O O . ILE A 1 250 ? 0.907 14.531 9.436 1.00 90.19 250 ILE A O 1
ATOM 1880 N N . ASN A 1 251 ? 2.766 13.330 9.066 1.00 89.50 251 ASN A N 1
ATOM 1881 C CA . ASN A 1 251 ? 3.517 13.913 10.183 1.00 89.50 251 ASN A CA 1
ATOM 1882 C C . ASN A 1 251 ? 4.167 15.266 9.852 1.00 89.50 251 ASN A C 1
ATOM 1884 O O . ASN A 1 251 ? 4.582 15.984 10.761 1.00 89.50 251 ASN A O 1
ATOM 1888 N N . SER A 1 252 ? 4.250 15.639 8.574 1.00 88.25 252 SER A N 1
ATOM 1889 C CA . SER A 1 252 ? 4.849 16.910 8.153 1.00 88.25 252 SER A CA 1
ATOM 1890 C C . SER A 1 252 ? 3.956 18.131 8.408 1.00 88.25 252 SER A C 1
ATOM 1892 O O . SER A 1 252 ? 4.470 19.242 8.557 1.00 88.25 252 SER A O 1
ATOM 1894 N N . ARG A 1 253 ? 2.623 17.958 8.442 1.00 82.62 253 ARG A N 1
ATOM 1895 C CA . ARG A 1 253 ? 1.639 19.056 8.511 1.00 82.62 253 ARG A CA 1
ATOM 1896 C C . ARG A 1 253 ? 0.401 18.664 9.323 1.00 82.62 253 ARG A C 1
ATOM 1898 O O . ARG A 1 253 ? -0.065 17.534 9.250 1.00 82.62 253 ARG A O 1
ATOM 1905 N N . THR A 1 254 ? -0.231 19.635 9.986 1.00 76.12 254 THR A N 1
ATOM 1906 C CA . THR A 1 254 ? -1.449 19.435 10.805 1.00 76.12 254 THR A CA 1
ATOM 1907 C C . THR A 1 254 ? -2.645 18.869 10.020 1.00 76.12 254 THR A C 1
ATOM 1909 O O . THR A 1 254 ? -3.484 18.181 10.590 1.00 76.12 254 THR A O 1
ATOM 1912 N N . GLN A 1 255 ? -2.725 19.134 8.710 1.00 74.94 255 GLN A N 1
ATOM 1913 C CA . GLN A 1 255 ? -3.715 18.551 7.788 1.00 74.94 255 GLN A CA 1
ATOM 1914 C C . GLN A 1 255 ? -3.051 17.694 6.696 1.00 74.94 255 GLN A C 1
ATOM 1916 O O . GLN A 1 255 ? -3.516 17.658 5.557 1.00 74.94 255 GLN A O 1
ATOM 1921 N N . GLY A 1 256 ? -1.959 16.996 7.028 1.00 75.94 256 GLY A N 1
ATOM 1922 C CA . GLY A 1 256 ? -1.208 16.175 6.070 1.00 75.94 256 GLY A CA 1
ATOM 1923 C C . GLY A 1 256 ? -2.052 15.095 5.382 1.00 75.94 256 GLY A C 1
ATOM 1924 O O . GLY A 1 256 ? -1.848 14.809 4.210 1.00 75.94 256 GLY A O 1
ATOM 1925 N N . PHE A 1 257 ? -3.077 14.566 6.055 1.00 79.19 257 PHE A N 1
ATOM 1926 C CA . PHE A 1 257 ? -3.981 13.574 5.464 1.00 79.19 257 PHE A CA 1
ATOM 1927 C C . PHE A 1 257 ? -4.696 14.072 4.198 1.00 79.19 257 PHE A C 1
ATOM 1929 O O . PHE A 1 257 ? -4.803 13.332 3.228 1.00 79.19 257 PHE A O 1
ATOM 1936 N N . LEU A 1 258 ? -5.166 15.326 4.173 1.00 78.69 258 LEU A N 1
ATOM 1937 C CA . LEU A 1 258 ? -5.875 15.862 3.004 1.00 78.69 258 LEU A CA 1
ATOM 1938 C C . LEU A 1 258 ? -4.921 16.082 1.818 1.00 78.69 258 LEU A C 1
ATOM 1940 O O . LEU A 1 258 ? -5.323 15.911 0.669 1.00 78.69 258 LEU A O 1
ATOM 1944 N N . ALA A 1 259 ? -3.653 16.396 2.107 1.00 79.25 259 ALA A N 1
ATOM 1945 C CA . ALA A 1 259 ? -2.616 16.606 1.100 1.00 79.25 259 ALA A CA 1
ATOM 1946 C C . ALA A 1 259 ? -2.314 15.340 0.280 1.00 79.25 259 ALA A C 1
ATOM 1948 O O . ALA A 1 259 ? -1.987 15.438 -0.901 1.00 79.25 259 ALA A O 1
ATOM 1949 N N . LEU A 1 260 ? -2.496 14.151 0.870 1.00 79.44 260 LEU A N 1
ATOM 1950 C CA . LEU A 1 260 ? -2.371 12.877 0.152 1.00 79.44 260 LEU A CA 1
ATOM 1951 C C . LEU A 1 260 ? -3.375 12.753 -1.002 1.00 79.44 260 LEU A C 1
ATOM 1953 O O . LEU A 1 260 ? -3.063 12.144 -2.021 1.00 79.44 260 LEU A O 1
ATOM 1957 N N . PHE A 1 261 ? -4.562 13.348 -0.858 1.00 79.19 261 PHE A N 1
ATOM 1958 C CA . PHE A 1 261 ? -5.610 13.302 -1.881 1.00 79.19 261 PHE A CA 1
ATOM 1959 C C . PHE A 1 261 ? -5.541 14.473 -2.856 1.00 79.19 261 PHE A C 1
ATOM 1961 O O . PHE A 1 261 ? -5.932 14.320 -4.011 1.00 79.19 261 PHE A O 1
ATOM 1968 N N . SER A 1 262 ? -5.071 15.641 -2.408 1.00 79.81 262 SER A N 1
ATOM 1969 C CA . SER A 1 262 ? -4.955 16.816 -3.276 1.00 79.81 262 SER A CA 1
ATOM 1970 C C . SER A 1 262 ? -3.693 16.811 -4.140 1.00 79.81 262 SER A C 1
ATOM 1972 O O . SER A 1 262 ? -3.656 17.534 -5.130 1.00 79.81 262 SER A O 1
ATOM 1974 N N . GLY A 1 263 ? -2.670 16.028 -3.776 1.00 75.12 263 GLY A N 1
ATOM 1975 C CA . GLY A 1 263 ? -1.363 16.027 -4.443 1.00 75.12 263 GLY A CA 1
ATOM 1976 C C . GLY A 1 263 ? -0.457 17.196 -4.039 1.00 75.12 263 GLY A C 1
ATOM 1977 O O . GLY A 1 263 ? 0.708 17.218 -4.421 1.00 75.12 263 GLY A O 1
ATOM 1978 N N . ASP A 1 264 ? -0.949 18.123 -3.212 1.00 76.62 264 ASP A N 1
ATOM 1979 C CA . ASP A 1 264 ? -0.199 19.279 -2.703 1.00 76.62 264 ASP A CA 1
ATOM 1980 C C . ASP A 1 264 ? 0.625 18.905 -1.457 1.00 76.62 264 ASP A C 1
ATOM 1982 O O . ASP A 1 264 ? 0.447 19.422 -0.347 1.00 76.62 264 ASP A O 1
ATOM 1986 N N . THR A 1 265 ? 1.511 17.922 -1.618 1.00 78.81 265 THR A N 1
ATOM 1987 C CA . THR A 1 265 ? 2.392 17.466 -0.534 1.00 78.81 265 THR A CA 1
ATOM 1988 C C . THR A 1 265 ? 3.551 18.439 -0.304 1.00 78.81 265 THR A C 1
ATOM 1990 O O . THR A 1 265 ? 4.030 18.576 0.824 1.00 78.81 265 THR A O 1
ATOM 1993 N N . GLY A 1 266 ? 3.972 19.159 -1.352 1.00 83.94 266 GLY A N 1
ATOM 1994 C CA . GLY A 1 266 ? 5.164 20.008 -1.354 1.00 83.94 266 GLY A CA 1
ATOM 1995 C C . GLY A 1 266 ? 6.443 19.241 -0.998 1.00 83.94 266 GLY A C 1
ATOM 1996 O O . GLY A 1 266 ? 6.483 18.010 -1.057 1.00 83.94 266 GLY A O 1
ATOM 1997 N N . GLU A 1 267 ? 7.489 19.977 -0.617 1.00 88.75 267 GLU A N 1
ATOM 1998 C CA . GLU A 1 267 ? 8.750 19.392 -0.153 1.00 88.75 267 GLU A CA 1
ATOM 1999 C C . GLU A 1 267 ? 8.698 19.048 1.342 1.00 88.75 267 GLU A C 1
ATOM 2001 O O . GLU A 1 267 ? 8.265 19.854 2.176 1.00 88.75 267 GLU A O 1
ATOM 2006 N N . ILE A 1 268 ? 9.163 17.847 1.692 1.00 91.81 268 ILE A N 1
ATOM 2007 C CA . ILE A 1 268 ? 9.181 17.357 3.072 1.00 91.81 268 ILE A CA 1
ATOM 2008 C C . ILE A 1 268 ? 10.578 17.544 3.666 1.00 91.81 268 ILE A C 1
ATOM 2010 O O . ILE A 1 268 ? 11.582 17.125 3.092 1.00 91.81 268 ILE A O 1
ATOM 2014 N N . LYS A 1 269 ? 10.647 18.136 4.864 1.00 92.00 269 LYS A N 1
ATOM 2015 C CA . LYS A 1 269 ? 11.912 18.345 5.584 1.00 92.00 269 LYS A CA 1
ATOM 2016 C C . LYS A 1 269 ? 12.594 17.014 5.919 1.00 92.00 269 LYS A C 1
ATOM 2018 O O . LYS A 1 269 ? 11.944 16.080 6.389 1.00 92.00 269 LYS A O 1
ATOM 2023 N N . SER A 1 270 ? 13.918 16.965 5.774 1.00 91.69 270 SER A N 1
ATOM 2024 C CA . SER A 1 270 ? 14.734 15.786 6.105 1.00 91.69 270 SER A CA 1
ATOM 2025 C C . SER A 1 270 ? 14.611 15.366 7.571 1.00 91.69 270 SER A C 1
ATOM 2027 O O . SER A 1 270 ? 14.506 14.177 7.848 1.00 91.69 270 SER A O 1
ATOM 2029 N N . GLU A 1 271 ? 14.514 16.325 8.495 1.00 93.12 271 GLU A N 1
ATOM 2030 C CA . GLU A 1 271 ? 14.346 16.072 9.935 1.00 93.12 271 GLU A CA 1
ATOM 2031 C C . GLU A 1 271 ? 13.129 15.182 10.236 1.00 93.12 271 GLU A C 1
ATOM 2033 O O . GLU A 1 271 ? 13.197 14.286 11.074 1.00 93.12 271 GLU A O 1
ATOM 2038 N N . VAL A 1 272 ? 12.014 15.393 9.523 1.00 93.94 272 VAL A N 1
ATOM 2039 C CA . VAL A 1 272 ? 10.792 14.590 9.685 1.00 93.94 272 VAL A CA 1
ATOM 2040 C C . VAL A 1 272 ? 11.035 13.161 9.202 1.00 93.94 272 VAL A C 1
ATOM 2042 O O . VAL A 1 272 ? 10.655 12.209 9.882 1.00 93.94 272 VAL A O 1
ATOM 2045 N N . ARG A 1 273 ? 11.730 12.994 8.070 1.00 93.12 273 ARG A N 1
ATOM 2046 C CA . ARG A 1 273 ? 12.076 11.672 7.524 1.00 93.12 273 ARG A CA 1
ATOM 2047 C C . ARG A 1 273 ? 13.000 10.895 8.451 1.00 93.12 273 ARG A C 1
ATOM 2049 O O . ARG A 1 273 ? 12.785 9.706 8.656 1.00 93.12 273 ARG A O 1
ATOM 2056 N N . GLU A 1 274 ? 14.001 11.555 9.023 1.00 93.12 274 GLU A N 1
ATOM 2057 C CA . GLU A 1 274 ? 14.936 10.946 9.975 1.00 93.12 274 GLU A CA 1
ATOM 2058 C C . GLU A 1 274 ? 14.218 10.496 11.253 1.00 93.12 274 GLU A C 1
ATOM 2060 O O . GLU A 1 274 ? 14.397 9.358 11.689 1.00 93.12 274 GLU A O 1
ATOM 2065 N N . GLN A 1 275 ? 13.334 11.336 11.802 1.00 94.81 275 GLN A N 1
ATOM 2066 C CA . GLN A 1 275 ? 12.505 10.974 12.957 1.00 94.81 275 GLN A CA 1
ATOM 2067 C C . GLN A 1 275 ? 11.588 9.781 12.663 1.00 94.81 275 GLN A C 1
ATOM 2069 O O . GLN A 1 275 ? 11.425 8.904 13.512 1.00 94.81 275 GLN A O 1
ATOM 2074 N N . ILE A 1 276 ? 10.991 9.729 11.470 1.00 93.94 276 ILE A N 1
ATOM 2075 C CA . ILE A 1 276 ? 10.135 8.610 11.059 1.00 93.94 276 ILE A CA 1
ATOM 2076 C C . ILE A 1 276 ? 10.960 7.341 10.871 1.00 93.94 276 ILE A C 1
ATOM 2078 O O . ILE A 1 276 ? 10.554 6.292 11.358 1.00 93.94 276 ILE A O 1
ATOM 2082 N N . ASN A 1 277 ? 12.128 7.422 10.234 1.00 93.19 277 ASN A N 1
ATOM 2083 C CA . ASN A 1 277 ? 13.009 6.268 10.060 1.00 93.19 277 ASN A CA 1
ATOM 2084 C C . ASN A 1 277 ? 13.430 5.677 11.414 1.00 93.19 277 ASN A C 1
ATOM 2086 O O . ASN A 1 277 ? 13.392 4.460 11.577 1.00 93.19 277 ASN A O 1
ATOM 2090 N N . ALA A 1 278 ? 13.758 6.525 12.396 1.00 93.75 278 ALA A N 1
ATOM 2091 C CA . ALA A 1 278 ? 14.081 6.079 13.750 1.00 93.75 278 ALA A CA 1
ATOM 2092 C C . ALA A 1 278 ? 12.901 5.345 14.411 1.00 93.75 278 ALA A C 1
ATOM 2094 O O . ALA A 1 278 ? 13.078 4.250 14.938 1.00 93.75 278 ALA A O 1
ATOM 2095 N N . LYS A 1 279 ? 11.682 5.894 14.314 1.00 93.00 279 LYS A N 1
ATOM 2096 C CA . LYS A 1 279 ? 10.469 5.259 14.863 1.00 93.00 279 LYS A CA 1
ATOM 2097 C C . LYS A 1 279 ? 10.094 3.957 14.164 1.00 93.00 279 LYS A C 1
ATOM 2099 O O . LYS A 1 279 ? 9.659 3.017 14.814 1.00 93.00 279 LYS A O 1
ATOM 2104 N N . VAL A 1 280 ? 10.245 3.887 12.843 1.00 92.50 280 VAL A N 1
ATOM 2105 C CA . VAL A 1 280 ? 9.978 2.655 12.087 1.00 92.50 280 VAL A CA 1
ATOM 2106 C C . VAL A 1 280 ? 10.998 1.576 12.456 1.00 92.50 280 VAL A C 1
ATOM 2108 O O . VAL A 1 280 ? 10.625 0.409 12.561 1.00 92.50 280 VAL A O 1
ATOM 2111 N N . SER A 1 281 ? 12.255 1.954 12.715 1.00 92.12 281 SER A N 1
ATOM 2112 C CA . SER A 1 281 ? 13.260 1.032 13.258 1.00 92.12 281 SER A CA 1
ATOM 2113 C C . SER A 1 281 ? 12.869 0.527 14.648 1.00 92.12 281 SER A C 1
ATOM 2115 O O . SER A 1 281 ? 12.902 -0.675 14.880 1.00 92.12 281 SER A O 1
ATOM 2117 N N . GLU A 1 282 ? 12.413 1.414 15.536 1.00 94.06 282 GLU A N 1
ATOM 2118 C CA . GLU A 1 282 ? 11.913 1.044 16.868 1.00 94.06 282 GLU A CA 1
ATOM 2119 C C . GLU A 1 282 ? 10.726 0.070 16.773 1.00 94.06 282 GLU A C 1
ATOM 2121 O O . GLU A 1 282 ? 10.748 -0.994 17.383 1.00 94.06 282 GLU A O 1
ATOM 2126 N N . TRP A 1 283 ? 9.723 0.355 15.934 1.00 92.50 283 TRP A N 1
ATOM 2127 C CA . TRP A 1 283 ? 8.577 -0.547 15.747 1.00 92.50 283 TRP A CA 1
ATOM 2128 C C . TRP A 1 283 ? 8.960 -1.902 15.155 1.00 92.50 283 TRP A C 1
ATOM 2130 O O . TRP A 1 283 ? 8.305 -2.905 15.452 1.00 92.50 283 TRP A O 1
ATOM 2140 N N . ARG A 1 284 ? 10.009 -1.941 14.326 1.00 90.44 284 ARG A N 1
ATOM 2141 C CA . ARG A 1 284 ? 10.577 -3.183 13.798 1.00 90.44 284 ARG A CA 1
ATOM 2142 C C . ARG A 1 284 ? 11.264 -3.990 14.899 1.00 90.44 284 ARG A C 1
ATOM 2144 O O . ARG A 1 284 ? 11.070 -5.200 14.957 1.00 90.44 284 ARG A O 1
ATOM 2151 N N . GLU A 1 285 ? 12.036 -3.340 15.765 1.00 92.88 285 GLU A N 1
ATOM 2152 C CA . GLU A 1 285 ? 12.710 -3.981 16.905 1.00 92.88 285 GLU A CA 1
ATOM 2153 C C . GLU A 1 285 ? 11.713 -4.496 17.952 1.00 92.88 285 GLU A C 1
ATOM 2155 O O . GLU A 1 285 ? 11.898 -5.578 18.506 1.00 92.88 285 GLU A O 1
ATOM 2160 N N . GLU A 1 286 ? 10.618 -3.767 18.174 1.00 92.06 286 GLU A N 1
ATOM 2161 C CA . GLU A 1 286 ? 9.518 -4.184 19.050 1.00 92.06 286 GLU A CA 1
ATOM 2162 C C . GLU A 1 286 ? 8.621 -5.276 18.436 1.00 92.06 286 GLU A C 1
ATOM 2164 O O . GLU A 1 286 ? 7.755 -5.816 19.124 1.00 92.06 286 GLU A O 1
ATOM 2169 N N . GLY A 1 287 ? 8.773 -5.580 17.142 1.00 89.44 287 GLY A N 1
ATOM 2170 C CA . GLY A 1 287 ? 7.925 -6.534 16.421 1.00 89.44 287 GLY A CA 1
ATOM 2171 C C . GLY A 1 287 ? 6.495 -6.047 16.145 1.00 89.44 287 GLY A C 1
ATOM 2172 O O . GLY A 1 287 ? 5.649 -6.846 15.746 1.00 89.44 287 GLY A O 1
ATOM 2173 N N . LYS A 1 288 ? 6.210 -4.750 16.332 1.00 88.88 288 LYS A N 1
ATOM 2174 C CA . LYS A 1 288 ? 4.902 -4.129 16.034 1.00 88.88 288 LYS A CA 1
ATOM 2175 C C . LYS A 1 288 ? 4.722 -3.818 14.547 1.00 88.88 288 LYS A C 1
ATOM 2177 O O . LYS A 1 288 ? 3.592 -3.703 14.069 1.00 88.88 288 LYS A O 1
ATOM 2182 N N . ALA A 1 289 ? 5.830 -3.667 13.821 1.00 91.62 289 ALA A N 1
ATOM 2183 C CA . ALA A 1 289 ? 5.823 -3.399 12.393 1.00 91.62 289 ALA A CA 1
ATOM 2184 C C . ALA A 1 289 ? 6.831 -4.261 11.625 1.00 91.62 289 ALA A C 1
ATOM 2186 O O . ALA A 1 289 ? 7.921 -4.570 12.101 1.00 91.62 289 ALA A O 1
ATOM 2187 N N . GLU A 1 290 ? 6.474 -4.597 10.393 1.00 90.00 290 GLU A N 1
ATOM 2188 C CA . GLU A 1 290 ? 7.317 -5.287 9.425 1.00 90.00 290 GLU A CA 1
ATOM 2189 C C . GLU A 1 290 ? 7.546 -4.363 8.223 1.00 90.00 290 GLU A C 1
ATOM 2191 O O . GLU A 1 290 ? 6.606 -3.771 7.692 1.00 90.00 290 GLU A O 1
ATOM 2196 N N . ILE A 1 291 ? 8.797 -4.215 7.788 1.00 88.12 291 ILE A N 1
ATOM 2197 C CA . ILE A 1 291 ? 9.128 -3.407 6.609 1.00 88.12 291 ILE A CA 1
ATOM 2198 C C . ILE A 1 291 ? 9.031 -4.300 5.376 1.00 88.12 291 ILE A C 1
ATOM 2200 O O . ILE A 1 291 ? 9.727 -5.309 5.286 1.00 88.12 291 ILE A O 1
ATOM 2204 N N . ILE A 1 292 ? 8.199 -3.900 4.420 1.00 86.06 292 ILE A N 1
ATOM 2205 C CA . ILE A 1 292 ? 8.017 -4.591 3.147 1.00 86.06 292 ILE A CA 1
ATOM 2206 C C . ILE A 1 292 ? 8.782 -3.813 2.072 1.00 86.06 292 ILE A C 1
ATOM 2208 O O . ILE A 1 292 ? 8.360 -2.706 1.706 1.00 86.06 292 ILE A O 1
ATOM 2212 N N . PRO A 1 293 ? 9.894 -4.357 1.545 1.00 84.12 293 PRO A N 1
ATOM 2213 C CA . PRO A 1 293 ? 10.556 -3.765 0.396 1.00 84.12 293 PRO A CA 1
ATOM 2214 C C . PRO A 1 293 ? 9.650 -3.912 -0.826 1.00 84.12 293 PRO A C 1
ATOM 2216 O O . PRO A 1 293 ? 9.263 -5.017 -1.209 1.00 84.12 293 PRO A O 1
ATOM 2219 N N . GLY A 1 294 ? 9.275 -2.785 -1.419 1.00 87.81 294 GLY A N 1
ATOM 2220 C CA . GLY A 1 294 ? 8.520 -2.770 -2.662 1.00 87.81 294 GLY A CA 1
ATOM 2221 C C . GLY A 1 294 ? 9.404 -2.646 -3.890 1.00 87.81 294 GLY A C 1
ATOM 2222 O O . GLY A 1 294 ? 10.624 -2.834 -3.854 1.00 87.81 294 GLY A O 1
ATOM 2223 N N . VAL A 1 295 ? 8.758 -2.305 -5.000 1.00 88.56 295 VAL A N 1
ATOM 2224 C CA . VAL A 1 295 ? 9.395 -2.138 -6.305 1.00 88.56 295 VAL A CA 1
ATOM 2225 C C . VAL A 1 295 ? 9.144 -0.724 -6.810 1.00 88.56 295 VAL A C 1
ATOM 2227 O O . VAL A 1 295 ? 7.996 -0.285 -6.931 1.00 88.56 295 VAL A O 1
ATOM 2230 N N . LEU A 1 296 ? 10.229 -0.029 -7.146 1.00 92.31 296 LEU A N 1
ATOM 2231 C CA . LEU A 1 296 ? 10.195 1.244 -7.852 1.00 92.31 296 LEU A CA 1
ATOM 2232 C C . LEU A 1 296 ? 10.536 1.002 -9.322 1.00 92.31 296 LEU A C 1
ATOM 2234 O O . LEU A 1 296 ? 11.658 0.619 -9.648 1.00 92.31 296 LEU A O 1
ATOM 2238 N N . PHE A 1 297 ? 9.576 1.232 -10.209 1.00 93.81 297 PHE A N 1
ATOM 2239 C CA . PHE A 1 297 ? 9.761 1.140 -11.649 1.00 93.81 297 PHE A CA 1
ATOM 2240 C C . PHE A 1 297 ? 9.895 2.532 -12.272 1.00 93.81 297 PHE A C 1
ATOM 2242 O O . PHE A 1 297 ? 8.962 3.328 -12.196 1.00 93.81 297 PHE A O 1
ATOM 2249 N N . ILE A 1 298 ? 11.030 2.807 -12.916 1.00 94.44 298 ILE A N 1
ATOM 2250 C CA . ILE A 1 298 ? 11.269 4.042 -13.674 1.00 94.44 298 ILE A CA 1
ATOM 2251 C C . ILE A 1 298 ? 11.287 3.714 -15.165 1.00 94.44 298 ILE A C 1
ATOM 2253 O O . ILE A 1 298 ? 12.244 3.113 -15.666 1.00 94.44 298 ILE A O 1
ATOM 2257 N N . ASP A 1 299 ? 10.245 4.124 -15.883 1.00 92.38 299 ASP A N 1
ATOM 2258 C CA . ASP A 1 299 ? 10.226 4.048 -17.342 1.00 92.38 299 ASP A CA 1
ATOM 2259 C C . ASP A 1 299 ? 11.000 5.212 -17.965 1.00 92.38 299 ASP A C 1
ATOM 2261 O O . ASP A 1 299 ? 11.175 6.269 -17.361 1.00 92.38 299 ASP A O 1
ATOM 2265 N N . GLU A 1 300 ? 11.469 5.019 -19.193 1.00 90.88 300 GLU A N 1
ATOM 2266 C CA . GLU A 1 300 ? 12.197 6.032 -19.959 1.00 90.88 300 GLU A CA 1
ATOM 2267 C C . GLU A 1 300 ? 13.360 6.678 -19.188 1.00 90.88 300 GLU A C 1
ATOM 2269 O O . GLU A 1 300 ? 13.599 7.882 -19.268 1.00 90.88 300 GLU A O 1
ATOM 2274 N N . VAL A 1 301 ? 14.147 5.861 -18.481 1.00 93.06 301 VAL A N 1
ATOM 2275 C CA . VAL A 1 301 ? 15.245 6.332 -17.613 1.00 93.06 301 VAL A CA 1
ATOM 2276 C C . VAL A 1 301 ? 16.290 7.186 -18.350 1.00 93.06 301 VAL A C 1
ATOM 2278 O O . VAL A 1 301 ? 16.996 7.989 -17.753 1.00 93.06 301 VAL A O 1
ATOM 2281 N N . HIS A 1 302 ? 16.371 7.062 -19.676 1.00 90.75 302 HIS A N 1
ATOM 2282 C CA . HIS A 1 302 ? 17.228 7.883 -20.533 1.00 90.75 302 HIS A CA 1
ATOM 2283 C C . HIS A 1 302 ? 16.836 9.372 -20.573 1.00 90.75 302 HIS A C 1
ATOM 2285 O O . HIS A 1 302 ? 17.583 10.169 -21.137 1.00 90.75 302 HIS A O 1
ATOM 2291 N N . MET A 1 303 ? 15.681 9.742 -20.016 1.00 89.94 303 MET A N 1
ATOM 2292 C CA . MET A 1 303 ? 15.248 11.130 -19.830 1.00 89.94 303 MET A CA 1
ATOM 2293 C C . MET A 1 303 ? 15.822 11.768 -18.556 1.00 89.94 303 MET A C 1
ATOM 2295 O O . MET A 1 303 ? 15.750 12.986 -18.412 1.00 89.94 303 MET A O 1
ATOM 2299 N N . LEU A 1 304 ? 16.397 10.973 -17.645 1.00 91.62 304 LEU A N 1
ATOM 2300 C CA . LEU A 1 304 ? 17.012 11.477 -16.418 1.00 91.62 304 LEU A CA 1
ATOM 2301 C C . LEU A 1 304 ? 18.346 12.172 -16.689 1.00 91.62 304 LEU A C 1
ATOM 2303 O O . LEU A 1 304 ? 19.102 11.811 -17.595 1.00 91.62 304 LEU A O 1
ATOM 2307 N N . ASP A 1 305 ? 18.657 13.153 -15.848 1.00 91.06 305 ASP A N 1
ATOM 2308 C CA . ASP A 1 305 ? 19.943 13.837 -15.847 1.00 91.06 305 ASP A CA 1
ATOM 2309 C C . ASP A 1 305 ? 20.956 13.184 -14.887 1.00 91.06 305 ASP A C 1
ATOM 2311 O O . ASP A 1 305 ? 20.651 12.261 -14.129 1.00 91.06 305 ASP A O 1
ATOM 2315 N N . MET A 1 306 ? 22.204 13.664 -14.927 1.00 89.25 306 MET A N 1
ATOM 2316 C CA . MET A 1 306 ? 23.276 13.139 -14.071 1.00 89.25 306 MET A CA 1
ATOM 2317 C C . MET A 1 306 ? 23.010 13.352 -12.579 1.00 89.25 306 MET A C 1
ATOM 2319 O O . MET A 1 306 ? 23.459 12.547 -11.767 1.00 89.25 306 MET A O 1
ATOM 2323 N N . GLU A 1 307 ? 22.294 14.416 -12.211 1.00 91.06 307 GLU A N 1
ATOM 2324 C CA . GLU A 1 307 ? 21.957 14.702 -10.814 1.00 91.06 307 GLU A CA 1
ATOM 2325 C C . GLU A 1 307 ? 21.019 13.627 -10.259 1.00 91.06 307 GLU A C 1
ATOM 2327 O O . GLU A 1 307 ? 21.259 13.110 -9.166 1.00 91.06 307 GLU A O 1
ATOM 2332 N N . CYS A 1 308 ? 20.023 13.210 -11.047 1.00 93.56 308 CYS A N 1
ATOM 2333 C CA . CYS A 1 308 ? 19.148 12.092 -10.710 1.00 93.56 308 CYS A CA 1
ATOM 2334 C C . CYS A 1 308 ? 19.940 10.790 -10.530 1.00 93.56 308 CYS A C 1
ATOM 2336 O O . CYS A 1 308 ? 19.773 10.118 -9.517 1.00 93.56 308 CYS A O 1
ATOM 2338 N N . PHE A 1 309 ? 20.846 10.442 -11.453 1.00 92.44 309 PHE A N 1
ATOM 2339 C CA . PHE A 1 309 ? 21.657 9.220 -11.317 1.00 92.44 309 PHE A CA 1
ATOM 2340 C C . PHE A 1 309 ? 22.599 9.260 -10.110 1.00 92.44 309 PHE A C 1
ATOM 2342 O O . PHE A 1 309 ? 22.755 8.256 -9.416 1.00 92.44 309 PHE A O 1
ATOM 2349 N N . SER A 1 310 ? 23.194 10.421 -9.822 1.00 92.50 310 SER A N 1
ATOM 2350 C CA . SER A 1 310 ? 24.016 10.600 -8.624 1.00 92.50 310 SER A CA 1
ATOM 2351 C C . SER A 1 310 ? 23.196 10.418 -7.347 1.00 92.50 310 SER A C 1
ATOM 2353 O O . SER A 1 310 ? 23.687 9.819 -6.390 1.00 92.50 310 SER A O 1
ATOM 2355 N N . PHE A 1 311 ? 21.959 10.919 -7.326 1.00 93.00 311 PHE A N 1
ATOM 2356 C CA . PHE A 1 311 ? 21.037 10.709 -6.214 1.00 93.00 311 PHE A CA 1
ATOM 2357 C C . PHE A 1 311 ? 20.647 9.231 -6.073 1.00 93.00 311 PHE A C 1
ATOM 2359 O O . PHE A 1 311 ? 20.733 8.688 -4.974 1.00 93.00 311 PHE A O 1
ATOM 2366 N N . LEU A 1 312 ? 20.279 8.567 -7.176 1.00 92.88 312 LEU A N 1
ATOM 2367 C CA . LEU A 1 312 ? 19.881 7.155 -7.190 1.00 92.88 312 LEU A CA 1
ATOM 2368 C C . LEU A 1 312 ? 20.981 6.243 -6.639 1.00 92.88 312 LEU A C 1
ATOM 2370 O O . LEU A 1 312 ? 20.686 5.380 -5.818 1.00 92.88 312 LEU A O 1
ATOM 2374 N N . ASN A 1 313 ? 22.240 6.462 -7.028 1.00 91.25 313 ASN A N 1
ATOM 2375 C CA . ASN A 1 313 ? 23.363 5.668 -6.520 1.00 91.25 313 ASN A CA 1
ATOM 2376 C C . ASN A 1 313 ? 23.483 5.762 -4.994 1.00 91.25 313 ASN A C 1
ATOM 2378 O O . ASN A 1 313 ? 23.578 4.740 -4.327 1.00 91.25 313 ASN A O 1
ATOM 2382 N N . ARG A 1 314 ? 23.389 6.975 -4.435 1.00 90.88 314 ARG A N 1
ATOM 2383 C CA . ARG A 1 314 ? 23.420 7.176 -2.980 1.00 90.88 314 ARG A CA 1
ATOM 2384 C C . ARG A 1 314 ? 22.188 6.586 -2.285 1.00 90.88 314 ARG A C 1
ATOM 2386 O O . ARG A 1 314 ? 22.298 6.047 -1.190 1.00 90.88 314 ARG A O 1
ATOM 2393 N N . ALA A 1 315 ? 21.008 6.703 -2.892 1.00 89.81 315 ALA A N 1
ATOM 2394 C CA . ALA A 1 315 ? 19.767 6.189 -2.312 1.00 89.81 315 ALA A CA 1
ATOM 2395 C C . ALA A 1 315 ? 19.750 4.652 -2.243 1.00 89.81 315 ALA A C 1
ATOM 2397 O O . ALA A 1 315 ? 19.224 4.090 -1.285 1.00 89.81 315 ALA A O 1
ATOM 2398 N N . LEU A 1 316 ? 20.360 3.975 -3.221 1.00 89.69 316 LEU A N 1
ATOM 2399 C CA . LEU A 1 316 ? 20.493 2.516 -3.236 1.00 89.69 316 LEU A CA 1
ATOM 2400 C C . LEU A 1 316 ? 21.438 1.991 -2.149 1.00 89.69 316 LEU A C 1
ATOM 2402 O O . LEU A 1 316 ? 21.263 0.873 -1.692 1.00 89.69 316 LEU A O 1
ATOM 2406 N N . GLU A 1 317 ? 22.391 2.785 -1.667 1.00 87.38 317 GLU A N 1
ATOM 2407 C CA . GLU A 1 317 ? 23.276 2.374 -0.564 1.00 87.38 317 GLU A CA 1
ATOM 2408 C C . GLU A 1 317 ? 22.563 2.313 0.798 1.00 87.38 317 GLU A C 1
ATOM 2410 O O . GLU A 1 317 ? 23.131 1.826 1.771 1.00 87.38 317 GLU A O 1
ATOM 2415 N N . THR A 1 318 ? 21.330 2.817 0.892 1.00 83.69 318 THR A N 1
ATOM 2416 C CA . THR A 1 318 ? 20.573 2.846 2.149 1.00 83.69 318 THR A CA 1
ATOM 2417 C C . THR A 1 318 ? 19.873 1.506 2.408 1.00 83.69 318 THR A C 1
ATOM 2419 O O . THR A 1 318 ? 19.301 0.911 1.493 1.00 83.69 318 THR A O 1
ATOM 2422 N N . ASP A 1 319 ? 19.828 1.078 3.675 1.00 77.38 319 ASP A N 1
ATOM 2423 C CA . ASP A 1 319 ? 19.191 -0.180 4.112 1.00 77.38 319 ASP A CA 1
ATOM 2424 C C . ASP A 1 319 ? 17.688 -0.260 3.781 1.00 77.38 319 ASP A C 1
ATOM 2426 O O . ASP A 1 319 ? 17.139 -1.339 3.578 1.00 77.38 319 ASP A O 1
ATOM 2430 N N . LEU A 1 320 ? 17.014 0.894 3.712 1.00 77.81 320 LEU A N 1
ATOM 2431 C CA . LEU A 1 320 ? 15.596 1.039 3.360 1.00 77.81 320 LEU A CA 1
ATOM 2432 C C . LEU A 1 320 ? 15.406 1.378 1.873 1.00 77.81 320 LEU A C 1
ATOM 2434 O O . LEU A 1 320 ? 14.609 2.255 1.529 1.00 77.81 320 LEU A O 1
ATOM 2438 N N . SER A 1 321 ? 16.172 0.733 0.992 1.00 86.12 321 SER A N 1
ATOM 2439 C CA . SER A 1 321 ? 16.040 0.910 -0.455 1.00 86.12 321 SER A CA 1
ATOM 2440 C C . SER A 1 321 ? 15.072 -0.121 -1.057 1.00 86.12 321 SER A C 1
ATOM 2442 O O . SER A 1 321 ? 15.215 -1.321 -0.814 1.00 86.12 321 SER A O 1
ATOM 2444 N N . PRO A 1 322 ? 14.078 0.315 -1.855 1.00 89.00 322 PRO A N 1
ATOM 2445 C CA . PRO A 1 322 ? 13.237 -0.597 -2.617 1.00 89.00 322 PRO A CA 1
ATOM 2446 C C . PRO A 1 322 ? 14.029 -1.194 -3.783 1.00 89.00 322 PRO A C 1
ATOM 2448 O O . PRO A 1 322 ? 15.076 -0.683 -4.193 1.00 89.00 322 PRO A O 1
ATOM 2451 N N . VAL A 1 323 ? 13.475 -2.237 -4.394 1.00 88.62 323 VAL A N 1
ATOM 2452 C CA . VAL A 1 323 ? 14.033 -2.798 -5.625 1.00 88.62 323 VAL A CA 1
ATOM 2453 C C . VAL A 1 323 ? 13.804 -1.808 -6.764 1.00 88.62 323 VAL A C 1
ATOM 2455 O O . VAL A 1 323 ? 12.666 -1.577 -7.178 1.00 88.62 323 VAL A O 1
ATOM 2458 N N . LEU A 1 324 ? 14.884 -1.235 -7.293 1.00 92.69 324 LEU A N 1
ATOM 2459 C CA . LEU A 1 324 ? 14.816 -0.306 -8.416 1.00 92.69 324 LEU A CA 1
ATOM 2460 C C . LEU A 1 324 ? 14.861 -1.066 -9.745 1.00 92.69 324 LEU A C 1
ATOM 2462 O O . LEU A 1 324 ? 15.862 -1.699 -10.076 1.00 92.69 324 LEU A O 1
ATOM 2466 N N . ILE A 1 325 ? 13.805 -0.953 -10.545 1.00 93.50 325 ILE A N 1
ATOM 2467 C CA . ILE A 1 325 ? 13.746 -1.460 -11.917 1.00 93.50 325 ILE A CA 1
ATOM 2468 C C . ILE A 1 325 ? 13.663 -0.266 -12.865 1.00 93.50 325 ILE A C 1
ATOM 2470 O O . ILE A 1 325 ? 12.747 0.542 -12.793 1.00 93.50 325 ILE A O 1
ATOM 2474 N N . MET A 1 326 ? 14.604 -0.158 -13.790 1.00 95.12 326 MET A N 1
ATOM 2475 C CA . MET A 1 326 ? 14.654 0.906 -14.787 1.00 95.12 326 MET A CA 1
ATOM 2476 C C . MET A 1 326 ? 14.393 0.325 -16.171 1.00 95.12 326 MET A C 1
ATOM 2478 O O . MET A 1 326 ? 14.885 -0.758 -16.492 1.00 95.12 326 MET A O 1
ATOM 2482 N N . ALA A 1 327 ? 13.671 1.050 -17.020 1.00 94.25 327 ALA A N 1
ATOM 2483 C CA . ALA A 1 327 ? 13.473 0.680 -18.414 1.00 94.25 327 ALA A CA 1
ATOM 2484 C C . ALA A 1 327 ? 14.033 1.735 -19.370 1.00 94.25 327 ALA A C 1
ATOM 2486 O O . ALA A 1 327 ? 13.916 2.944 -19.162 1.00 94.25 327 ALA A O 1
ATOM 2487 N N . THR A 1 328 ? 14.638 1.268 -20.464 1.00 92.94 328 THR A N 1
ATOM 2488 C CA . THR A 1 328 ? 15.053 2.135 -21.571 1.00 92.94 328 THR A CA 1
ATOM 2489 C C . THR A 1 328 ? 14.646 1.562 -22.923 1.00 92.94 328 THR A C 1
ATOM 2491 O O . THR A 1 328 ? 14.768 0.365 -23.192 1.00 92.94 328 THR A O 1
ATOM 2494 N N . ASN A 1 329 ? 14.169 2.458 -23.787 1.00 90.56 329 ASN A N 1
ATOM 2495 C CA . ASN A 1 329 ? 13.856 2.197 -25.191 1.00 90.56 329 ASN A CA 1
ATOM 2496 C C . ASN A 1 329 ? 15.028 2.547 -26.124 1.00 90.56 329 ASN A C 1
ATOM 2498 O O . ASN A 1 329 ? 14.970 2.248 -27.317 1.00 90.56 329 ASN A O 1
ATOM 2502 N N . ARG A 1 330 ? 16.072 3.211 -25.607 1.00 85.56 330 ARG A N 1
ATOM 2503 C CA . ARG A 1 330 ? 17.195 3.726 -26.400 1.00 85.56 330 ARG A CA 1
ATOM 2504 C C . ARG A 1 330 ? 18.492 2.997 -26.066 1.00 85.56 330 ARG A C 1
ATOM 2506 O O . ARG A 1 330 ? 18.756 2.710 -24.903 1.00 85.56 330 ARG A O 1
ATOM 2513 N N . GLY A 1 331 ? 19.298 2.749 -27.101 1.00 80.44 331 GLY A N 1
ATOM 2514 C CA . GLY A 1 331 ? 20.641 2.176 -26.986 1.00 80.44 331 GLY A CA 1
ATOM 2515 C C . GLY A 1 331 ? 21.668 3.221 -26.548 1.00 80.44 331 GLY A C 1
ATOM 2516 O O . GLY A 1 331 ? 21.913 3.397 -25.363 1.00 80.44 331 GLY A O 1
ATOM 2517 N N . ILE A 1 332 ? 22.257 3.948 -27.501 1.00 80.56 332 ILE A N 1
ATOM 2518 C CA . ILE A 1 332 ? 23.243 5.001 -27.209 1.00 80.56 332 ILE A CA 1
ATOM 2519 C C . ILE A 1 332 ? 22.524 6.349 -27.150 1.00 80.56 332 ILE A C 1
ATOM 2521 O O . ILE A 1 332 ? 22.022 6.833 -28.163 1.00 80.56 332 ILE A O 1
ATOM 2525 N N . THR A 1 333 ? 22.480 6.964 -25.969 1.00 73.88 333 THR A N 1
ATOM 2526 C CA . THR A 1 333 ? 21.894 8.298 -25.760 1.00 73.88 333 THR A CA 1
ATOM 2527 C C . THR A 1 333 ? 22.845 9.132 -24.915 1.00 73.88 333 THR A C 1
ATOM 2529 O O . THR A 1 333 ? 23.441 8.618 -23.972 1.00 73.88 333 THR A O 1
ATOM 2532 N N . ARG A 1 334 ? 23.016 10.414 -25.255 1.00 69.19 334 ARG A N 1
ATOM 2533 C CA . ARG A 1 334 ? 23.771 11.350 -24.413 1.00 69.19 334 ARG A CA 1
ATOM 2534 C C . ARG A 1 334 ? 22.848 11.933 -23.349 1.00 69.19 334 ARG A C 1
ATOM 2536 O O . ARG A 1 334 ? 21.786 12.442 -23.688 1.00 69.19 334 ARG A O 1
ATOM 2543 N N . TYR A 1 335 ? 23.292 11.886 -22.100 1.00 56.72 335 TYR A N 1
ATOM 2544 C CA . TYR A 1 335 ? 22.724 12.643 -20.991 1.00 56.72 335 TYR A CA 1
ATOM 2545 C C . TYR A 1 335 ? 23.373 14.038 -20.977 1.00 56.72 335 TYR A C 1
ATOM 2547 O O . TYR A 1 335 ? 24.598 14.153 -21.004 1.00 56.72 335 TYR A O 1
ATOM 2555 N N . GLY A 1 336 ? 22.584 15.113 -20.999 1.00 52.66 336 GLY A N 1
ATOM 2556 C CA . GLY A 1 336 ? 23.109 16.480 -20.898 1.00 52.66 336 GLY A CA 1
ATOM 2557 C C . GLY A 1 336 ? 22.227 17.532 -21.571 1.00 52.66 336 GLY A C 1
ATOM 2558 O O . GLY A 1 336 ? 21.393 17.178 -22.407 1.00 52.66 336 GLY A O 1
ATOM 2559 N N . PRO A 1 337 ? 22.402 18.824 -21.221 1.00 46.81 337 PRO A N 1
ATOM 2560 C CA . PRO A 1 337 ? 21.695 19.907 -21.890 1.00 46.81 337 PRO A CA 1
ATOM 2561 C C . PRO A 1 337 ? 21.955 19.827 -23.400 1.00 46.81 337 PRO A C 1
ATOM 2563 O O . PRO A 1 337 ? 23.024 19.349 -23.809 1.00 46.81 337 PRO A O 1
ATOM 2566 N N . PRO A 1 338 ? 21.004 20.279 -24.241 1.00 48.81 338 PRO A N 1
ATOM 2567 C CA . PRO A 1 338 ? 21.255 20.368 -25.670 1.00 48.81 338 PRO A CA 1
ATOM 2568 C C . PRO A 1 338 ? 22.594 21.090 -25.876 1.00 48.81 338 PRO A C 1
ATOM 2570 O O . PRO A 1 338 ? 22.884 22.038 -25.135 1.00 48.81 338 PRO A O 1
ATOM 2573 N N . PRO A 1 339 ? 23.441 20.644 -26.825 1.00 48.84 339 PRO A N 1
ATOM 2574 C CA . PRO A 1 339 ? 24.669 21.368 -27.126 1.00 48.84 339 PRO A CA 1
ATOM 2575 C C . PRO A 1 339 ? 24.302 22.842 -27.318 1.00 48.84 339 PRO A C 1
ATOM 2577 O O . PRO A 1 339 ? 23.253 23.097 -27.925 1.00 48.84 339 PRO A O 1
ATOM 2580 N N . PRO A 1 340 ? 25.094 23.798 -26.787 1.00 49.34 340 PRO A N 1
ATOM 2581 C CA . PRO A 1 340 ? 24.776 25.211 -26.921 1.00 49.34 340 PRO A CA 1
ATOM 2582 C C . PRO A 1 340 ? 24.439 25.459 -28.384 1.00 49.34 340 PRO A C 1
ATOM 2584 O O . PRO A 1 340 ? 25.213 25.068 -29.267 1.00 49.34 340 PRO A O 1
ATOM 2587 N N . SER A 1 341 ? 23.243 26.004 -28.635 1.00 55.81 341 SER A N 1
ATOM 2588 C CA . SER A 1 341 ? 22.813 26.360 -29.981 1.00 55.81 341 SER A CA 1
ATOM 2589 C C . SER A 1 341 ? 23.975 27.104 -30.613 1.00 55.81 341 SER A C 1
ATOM 2591 O O . SER A 1 341 ? 24.407 28.121 -30.061 1.00 55.81 341 SER A O 1
ATOM 2593 N N . ARG A 1 342 ? 24.541 26.549 -31.695 1.00 54.81 342 ARG A N 1
ATOM 2594 C CA . ARG A 1 342 ? 25.634 27.200 -32.421 1.00 54.81 342 ARG A CA 1
ATOM 2595 C C . ARG A 1 342 ? 25.235 28.667 -32.576 1.00 54.81 342 ARG A C 1
ATOM 2597 O O . ARG A 1 342 ? 24.101 28.896 -33.012 1.00 54.81 342 ARG A O 1
ATOM 2604 N N . PRO A 1 343 ? 26.095 29.636 -32.207 1.00 57.94 343 PRO A N 1
ATOM 2605 C CA . PRO A 1 343 ? 25.779 31.027 -32.472 1.00 57.94 343 PRO A CA 1
ATOM 2606 C C . PRO A 1 343 ? 25.390 31.123 -33.950 1.00 57.94 343 PRO A C 1
ATOM 2608 O O . PRO A 1 343 ? 26.034 30.457 -34.779 1.00 57.94 343 PRO A O 1
ATOM 2611 N N . PRO A 1 344 ? 24.306 31.846 -34.286 1.00 60.94 344 PRO A N 1
ATOM 2612 C CA . PRO A 1 344 ? 23.925 32.011 -35.676 1.00 60.94 344 PRO A CA 1
ATOM 2613 C C . PRO A 1 344 ? 25.169 32.473 -36.444 1.00 60.94 344 PRO A C 1
ATOM 2615 O O . PRO A 1 344 ? 25.949 33.269 -35.905 1.00 60.94 344 PRO A O 1
ATOM 2618 N N . PRO A 1 345 ? 25.423 31.936 -37.651 1.00 66.62 345 PRO A N 1
ATOM 2619 C CA . PRO A 1 345 ? 26.562 32.382 -38.438 1.00 66.62 345 PRO A CA 1
ATOM 2620 C C . PRO A 1 345 ? 26.508 33.912 -38.534 1.00 66.62 345 PRO A C 1
ATOM 2622 O O . PRO A 1 345 ? 25.402 34.455 -38.646 1.00 66.62 345 PRO A O 1
ATOM 2625 N N . PRO A 1 346 ? 27.656 34.613 -38.460 1.00 64.62 346 PRO A N 1
ATOM 2626 C CA . PRO A 1 346 ? 27.664 36.063 -38.559 1.00 64.62 346 PRO A CA 1
ATOM 2627 C C . PRO A 1 346 ? 26.875 36.455 -39.803 1.00 64.62 346 PRO A C 1
ATOM 2629 O O . PRO A 1 346 ? 27.109 35.914 -40.890 1.00 64.62 346 PRO A O 1
ATOM 2632 N N . SER A 1 347 ? 25.893 37.337 -39.623 1.00 61.41 347 SER A N 1
ATOM 2633 C CA . SER A 1 347 ? 25.090 37.864 -40.717 1.00 61.41 347 SER A CA 1
ATOM 2634 C C . SER A 1 347 ? 26.044 38.366 -41.793 1.00 61.41 347 SER A C 1
ATOM 2636 O O . SER A 1 347 ? 26.824 39.290 -41.548 1.00 61.41 347 SER A O 1
ATOM 2638 N N . ARG A 1 348 ? 26.028 37.723 -42.969 1.00 64.00 348 ARG A N 1
ATOM 2639 C CA . ARG A 1 348 ? 26.777 38.214 -44.127 1.00 64.00 348 ARG A CA 1
ATOM 2640 C C . ARG A 1 348 ? 26.387 39.680 -44.338 1.00 64.00 348 ARG A C 1
ATOM 2642 O O . ARG A 1 348 ? 25.189 39.968 -44.299 1.00 64.00 348 ARG A O 1
ATOM 2649 N N . PRO A 1 349 ? 27.349 40.591 -44.566 1.00 60.34 349 PRO A N 1
ATOM 2650 C CA . PRO A 1 349 ? 27.012 41.960 -44.911 1.00 60.34 349 PRO A CA 1
ATOM 2651 C C . PRO A 1 349 ? 26.098 41.935 -46.136 1.00 60.34 349 PRO A C 1
ATOM 2653 O O . PRO A 1 349 ? 26.363 41.228 -47.114 1.00 60.34 349 PRO A O 1
ATOM 2656 N N . SER A 1 350 ? 24.986 42.656 -46.038 1.00 61.12 350 SER A N 1
ATOM 2657 C CA . SER A 1 350 ? 24.044 42.841 -47.132 1.00 61.12 350 SER A CA 1
ATOM 2658 C C . SER A 1 350 ? 24.799 43.341 -48.369 1.00 61.12 350 SER A C 1
ATOM 2660 O O . SER A 1 350 ? 25.596 44.276 -48.242 1.00 61.12 350 SER A O 1
ATOM 2662 N N . PRO A 1 351 ? 24.593 42.738 -49.555 1.00 66.19 351 PRO A N 1
ATOM 2663 C CA . PRO A 1 351 ? 25.203 43.247 -50.774 1.00 66.19 351 PRO A CA 1
ATOM 2664 C C . PRO A 1 351 ? 24.740 44.693 -51.014 1.00 66.19 351 PRO A C 1
ATOM 2666 O O . PRO A 1 351 ? 23.604 45.028 -50.664 1.00 66.19 351 PRO A O 1
ATOM 2669 N N . PRO A 1 352 ? 25.593 45.558 -51.593 1.00 66.19 352 PRO A N 1
ATOM 2670 C CA . PRO A 1 352 ? 25.209 46.930 -51.889 1.00 66.19 352 PRO A CA 1
ATOM 2671 C C . PRO A 1 352 ? 23.977 46.943 -52.799 1.00 66.19 352 PRO A C 1
ATOM 2673 O O . PRO A 1 352 ? 23.846 46.124 -53.714 1.00 66.19 352 PRO A O 1
ATOM 2676 N N . SER A 1 353 ? 23.065 47.870 -52.520 1.00 59.22 353 SER A N 1
ATOM 2677 C CA . SER A 1 353 ? 21.838 48.084 -53.277 1.00 59.22 353 SER A CA 1
ATOM 2678 C C . SER A 1 353 ? 22.159 48.279 -54.760 1.00 59.22 353 SER A C 1
ATOM 2680 O O . SER A 1 353 ? 22.849 49.217 -55.156 1.00 59.22 353 SER A O 1
ATOM 2682 N N . ARG A 1 354 ? 21.653 47.370 -55.601 1.00 62.09 354 ARG A N 1
ATOM 2683 C CA . ARG A 1 354 ? 21.669 47.546 -57.057 1.00 62.09 354 ARG A CA 1
ATOM 2684 C C . ARG A 1 354 ? 20.795 48.759 -57.409 1.00 62.09 354 ARG A C 1
ATOM 2686 O O . ARG A 1 354 ? 19.687 48.849 -56.878 1.00 62.09 354 ARG A O 1
ATOM 2693 N N . PRO A 1 355 ? 21.238 49.660 -58.301 1.00 62.47 355 PRO A N 1
ATOM 2694 C CA . PRO A 1 355 ? 20.386 50.738 -58.783 1.00 62.47 355 PRO A CA 1
ATOM 2695 C C . PRO A 1 355 ? 19.162 50.157 -59.500 1.00 62.47 355 PRO A C 1
ATOM 2697 O O . PRO A 1 355 ? 19.262 49.188 -60.259 1.00 62.47 355 PRO A O 1
ATOM 2700 N N . SER A 1 356 ? 18.001 50.741 -59.220 1.00 60.28 356 SER A N 1
ATOM 2701 C CA . SER A 1 356 ? 16.716 50.392 -59.823 1.00 60.28 356 SER A CA 1
ATOM 2702 C C . SER A 1 356 ? 16.747 50.604 -61.344 1.00 60.28 356 SER A C 1
ATOM 2704 O O . SER A 1 356 ? 17.178 51.672 -61.785 1.00 60.28 356 SER A O 1
ATOM 2706 N N . PRO A 1 357 ? 16.291 49.635 -62.160 1.00 67.06 357 PRO A N 1
ATOM 2707 C CA . PRO A 1 357 ? 16.153 49.838 -63.598 1.00 67.06 357 PRO A CA 1
ATOM 2708 C C . PRO A 1 357 ? 15.033 50.854 -63.902 1.00 67.06 357 PRO A C 1
ATOM 2710 O O . PRO A 1 357 ? 14.076 50.949 -63.128 1.00 67.06 357 PRO A O 1
ATOM 2713 N N . PRO A 1 358 ? 15.128 51.612 -65.011 1.00 65.75 358 PRO A N 1
ATOM 2714 C CA . PRO A 1 358 ? 14.093 52.561 -65.403 1.00 65.75 358 PRO A CA 1
ATOM 2715 C C . PRO A 1 358 ? 12.780 51.843 -65.743 1.00 65.75 358 PRO A C 1
ATOM 2717 O O . PRO A 1 358 ? 12.771 50.732 -66.276 1.00 65.75 358 PRO A O 1
ATOM 2720 N N . SER A 1 359 ? 11.666 52.495 -65.416 1.00 63.38 359 SER A N 1
ATOM 2721 C CA . SER A 1 359 ? 10.306 52.006 -65.633 1.00 63.38 359 SER A CA 1
ATOM 2722 C C . SER A 1 359 ? 9.993 51.822 -67.129 1.00 63.38 359 SER A C 1
ATOM 2724 O O . SER A 1 359 ? 10.298 52.709 -67.929 1.00 63.38 359 SER A O 1
ATOM 2726 N N . PRO A 1 360 ? 9.361 50.702 -67.533 1.00 69.50 360 PRO A N 1
ATOM 2727 C CA . PRO A 1 360 ? 8.913 50.511 -68.910 1.00 69.50 360 PRO A CA 1
ATOM 2728 C C . PRO A 1 360 ? 7.692 51.396 -69.237 1.00 69.50 360 PRO A C 1
ATOM 2730 O O . PRO A 1 360 ? 6.910 51.717 -68.337 1.00 69.50 360 PRO A O 1
ATOM 2733 N N . PRO A 1 361 ? 7.502 51.786 -70.513 1.00 65.25 361 PRO A N 1
ATOM 2734 C CA . PRO A 1 361 ? 6.367 52.604 -70.933 1.00 65.25 361 PRO A CA 1
ATOM 2735 C C . PRO A 1 361 ? 5.031 51.839 -70.833 1.00 65.25 361 PRO A C 1
ATOM 2737 O O . PRO A 1 361 ? 5.015 50.607 -70.916 1.00 65.25 361 PRO A O 1
ATOM 2740 N N . PRO A 1 362 ? 3.900 52.553 -70.667 1.00 61.72 362 PRO A N 1
ATOM 2741 C CA . PRO A 1 362 ? 2.591 51.934 -70.482 1.00 61.72 362 PRO A CA 1
ATOM 2742 C C . PRO A 1 362 ? 2.093 51.226 -71.758 1.00 61.72 362 PRO A C 1
ATOM 2744 O O . PRO A 1 362 ? 2.338 51.711 -72.866 1.00 61.72 362 PRO A O 1
ATOM 2747 N N . PRO A 1 363 ? 1.367 50.097 -71.631 1.00 64.81 363 PRO A N 1
ATOM 2748 C CA . PRO A 1 363 ? 0.799 49.387 -72.774 1.00 64.81 363 PRO A CA 1
ATOM 2749 C C . PRO A 1 363 ? -0.428 50.117 -73.362 1.00 64.81 363 PRO A C 1
ATOM 2751 O O . PRO A 1 363 ? -1.153 50.790 -72.626 1.00 64.81 363 PRO A O 1
ATOM 2754 N N . PRO A 1 364 ? -0.707 49.962 -74.672 1.00 60.06 364 PRO A N 1
ATOM 2755 C CA . PRO A 1 364 ? -1.870 50.570 -75.314 1.00 60.06 364 PRO A CA 1
ATOM 2756 C C . PRO A 1 364 ? -3.188 49.898 -74.894 1.00 60.06 364 PRO A C 1
ATOM 2758 O O . PRO A 1 364 ? -3.256 48.690 -74.653 1.00 60.06 364 PRO A O 1
ATOM 2761 N N . SER A 1 365 ? -4.252 50.699 -74.832 1.00 56.62 365 SER A N 1
ATOM 2762 C CA . SER A 1 365 ? -5.609 50.313 -74.437 1.00 56.62 365 SER A CA 1
ATOM 2763 C C . SER A 1 365 ? -6.251 49.325 -75.423 1.00 56.62 365 SER A C 1
ATOM 2765 O O . SER A 1 365 ? -6.324 49.568 -76.627 1.00 56.62 365 SE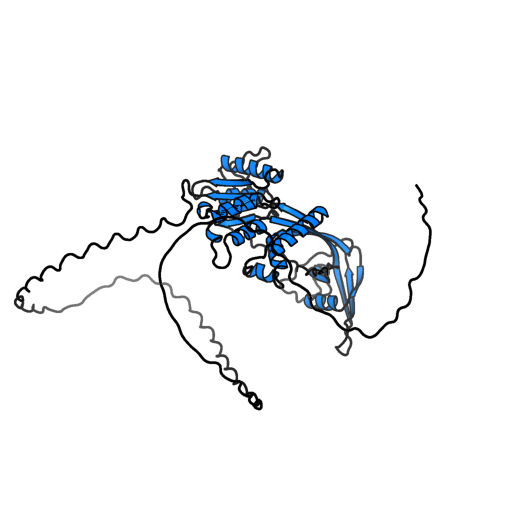R A O 1
ATOM 2767 N N . ARG A 1 366 ? -6.747 48.195 -74.901 1.00 53.41 366 ARG A N 1
ATOM 2768 C CA . ARG A 1 366 ? -7.470 47.161 -75.665 1.00 53.41 366 ARG A CA 1
ATOM 2769 C C . ARG A 1 366 ? -8.983 47.458 -75.700 1.00 53.41 366 ARG A C 1
ATOM 2771 O O . ARG A 1 366 ? -9.504 47.912 -74.682 1.00 53.41 366 ARG A O 1
ATOM 2778 N N . PRO A 1 367 ? -9.703 47.174 -76.805 1.00 53.09 367 PRO A N 1
ATOM 2779 C CA . PRO A 1 367 ? -11.142 47.417 -76.901 1.00 53.09 367 PRO A CA 1
ATOM 2780 C C . PRO A 1 367 ? -11.980 46.327 -76.213 1.00 53.09 367 PRO A C 1
ATOM 2782 O O . PRO A 1 367 ? -11.576 45.165 -76.132 1.00 53.09 367 PRO A O 1
ATOM 2785 N N . SER A 1 368 ? -13.166 46.720 -75.746 1.00 54.66 368 SER A N 1
ATOM 2786 C CA . SER A 1 368 ? -14.159 45.895 -75.045 1.00 54.66 368 SER A CA 1
ATOM 2787 C C . SER A 1 368 ? -14.766 44.802 -75.945 1.00 54.66 368 SER A C 1
ATOM 2789 O O . SER A 1 368 ? -15.103 45.095 -77.094 1.00 54.66 368 SER A O 1
ATOM 2791 N N . PRO A 1 369 ? -14.976 43.564 -75.454 1.00 57.03 369 PRO A N 1
ATOM 2792 C CA . PRO A 1 369 ? -15.656 42.520 -76.222 1.00 57.03 369 PRO A CA 1
ATOM 2793 C C . PRO A 1 369 ? -17.196 42.680 -76.218 1.00 57.03 369 PRO A C 1
ATOM 2795 O O . PRO A 1 369 ? -17.751 43.229 -75.262 1.00 57.03 369 PRO A O 1
ATOM 2798 N N . PRO A 1 370 ? -17.900 42.194 -77.263 1.00 48.38 370 PRO A N 1
ATOM 2799 C CA . PRO A 1 370 ? -19.343 42.368 -77.430 1.00 48.38 370 PRO A CA 1
ATOM 2800 C C . PRO A 1 370 ? -20.172 41.340 -76.642 1.00 48.38 370 PRO A C 1
ATOM 2802 O O . PRO A 1 370 ? -19.756 40.203 -76.422 1.00 48.38 370 PRO A O 1
ATOM 2805 N N . SER A 1 371 ? -21.386 41.742 -76.267 1.00 51.47 371 SER A N 1
ATOM 2806 C CA . SER A 1 371 ? -22.407 40.939 -75.587 1.00 51.47 371 SER A CA 1
ATOM 2807 C C . SER A 1 371 ? -23.132 39.971 -76.536 1.00 51.47 371 SER A C 1
ATOM 2809 O O . SER A 1 371 ? -23.436 40.306 -77.682 1.00 51.47 371 SER A O 1
ATOM 2811 N N . ARG A 1 372 ? -23.439 38.755 -76.057 1.00 43.50 372 ARG A N 1
ATOM 2812 C CA . ARG A 1 372 ? -24.225 37.736 -76.784 1.00 43.50 372 ARG A CA 1
ATOM 2813 C C . ARG A 1 372 ? -25.002 36.815 -75.814 1.00 43.50 372 ARG A C 1
ATOM 2815 O O . ARG A 1 372 ? -24.711 36.847 -74.623 1.00 43.50 372 ARG A O 1
ATOM 2822 N N . PRO A 1 373 ? -26.030 36.076 -76.280 1.00 42.66 373 PRO A N 1
ATOM 2823 C CA . PRO A 1 373 ? -27.435 36.343 -75.973 1.00 42.66 373 PRO A CA 1
ATOM 2824 C C . PRO A 1 373 ? -28.096 35.260 -75.094 1.00 42.66 373 PRO A C 1
ATOM 2826 O O . PRO A 1 373 ? -27.499 34.236 -74.779 1.00 42.66 373 PRO A O 1
ATOM 2829 N N . SER A 1 374 ? -29.347 35.504 -74.707 1.00 46.88 374 SER A N 1
ATOM 2830 C CA . SER A 1 374 ? -30.192 34.691 -73.821 1.00 46.88 374 SER A CA 1
ATOM 2831 C C . SER A 1 374 ? -31.034 33.606 -74.530 1.00 46.88 374 SER A C 1
ATOM 2833 O O . SER A 1 374 ? -31.356 33.751 -75.710 1.00 46.88 374 SER A O 1
ATOM 2835 N N . SER A 1 375 ? -31.480 32.608 -73.730 1.00 40.41 375 SER A N 1
ATOM 2836 C CA . SER A 1 375 ? -32.630 31.655 -73.872 1.00 40.41 375 SER A CA 1
ATOM 2837 C C . SER A 1 375 ? -32.311 30.177 -74.229 1.00 40.41 375 SER A C 1
ATOM 2839 O O . SER A 1 375 ? -31.245 29.936 -74.790 1.00 40.41 375 SER A O 1
ATOM 2841 N N . PRO A 1 376 ? -33.221 29.180 -74.023 1.00 46.03 376 PRO A N 1
ATOM 2842 C CA . PRO A 1 376 ? -34.329 29.015 -73.056 1.00 46.03 376 PRO A CA 1
ATOM 2843 C C . PRO A 1 376 ? -34.360 27.627 -72.324 1.00 46.03 376 PRO A C 1
ATOM 2845 O O . PRO A 1 376 ? -33.523 26.754 -72.514 1.00 46.03 376 PRO A O 1
ATOM 2848 N N . SER A 1 377 ? -35.379 27.461 -71.474 1.00 44.75 377 SER A N 1
ATOM 2849 C CA . SER A 1 377 ? -35.865 26.318 -70.666 1.00 44.75 377 SER A CA 1
ATOM 2850 C C . SER A 1 377 ? -36.110 24.951 -71.352 1.00 44.75 377 SER A C 1
ATOM 2852 O O . SER A 1 377 ? -36.661 24.943 -72.448 1.00 44.75 377 SER A O 1
ATOM 2854 N N . SER A 1 378 ? -35.887 23.817 -70.641 1.00 41.91 378 SER A N 1
ATOM 2855 C CA . SER A 1 378 ? -36.883 22.744 -70.303 1.00 41.91 378 SER A CA 1
ATOM 2856 C C . SER A 1 378 ? -36.312 21.310 -70.036 1.00 41.91 378 SER A C 1
ATOM 2858 O O . SER A 1 378 ? -35.686 20.727 -70.909 1.00 41.91 378 SER A O 1
ATOM 2860 N N . LEU A 1 379 ? -36.665 20.741 -68.855 1.00 40.34 379 LEU A N 1
ATOM 2861 C CA . LEU A 1 379 ? -36.911 19.308 -68.477 1.00 40.34 379 LEU A CA 1
ATOM 2862 C C . LEU A 1 379 ? -35.756 18.262 -68.383 1.00 40.34 379 LEU A C 1
ATOM 2864 O O . LEU A 1 379 ? -34.762 18.401 -69.085 1.00 40.34 379 LEU A O 1
ATOM 2868 N N . PRO A 1 380 ? -35.918 17.109 -67.665 1.00 47.88 380 PRO A N 1
ATOM 2869 C CA . PRO A 1 380 ? -36.664 16.799 -66.426 1.00 47.88 380 PRO A CA 1
ATOM 2870 C C . PRO A 1 380 ? -35.796 16.131 -65.310 1.00 47.88 380 PRO A C 1
ATOM 2872 O O . PRO A 1 380 ? -34.658 15.723 -65.523 1.00 47.88 380 PRO A O 1
ATOM 2875 N N . VAL A 1 381 ? -36.363 16.004 -64.101 1.00 57.09 381 VAL A N 1
ATOM 2876 C CA . VAL A 1 381 ? -35.746 15.500 -62.848 1.00 57.09 381 VAL A CA 1
ATOM 2877 C C . VAL A 1 381 ? -36.028 13.994 -62.628 1.00 57.09 381 VAL A C 1
ATOM 2879 O O . VAL A 1 381 ? -37.174 13.590 -62.828 1.00 57.09 381 VAL A O 1
ATOM 2882 N N . PRO A 1 382 ? -35.063 13.159 -62.174 1.00 51.56 382 PRO A N 1
ATOM 2883 C CA . PRO A 1 382 ? -35.318 11.774 -61.748 1.00 51.56 382 PRO A CA 1
ATOM 2884 C C . PRO A 1 382 ? -35.733 11.664 -60.258 1.00 51.56 382 PRO A C 1
ATOM 2886 O O . PRO A 1 382 ? -35.402 12.545 -59.462 1.00 51.56 382 PRO A O 1
ATOM 2889 N N . PRO A 1 383 ? -36.463 10.600 -59.855 1.00 53.06 383 PRO A N 1
ATOM 2890 C CA . PRO A 1 383 ? -37.184 10.550 -58.581 1.00 53.06 383 PRO A CA 1
ATOM 2891 C C . PRO A 1 383 ? -36.284 10.276 -57.364 1.00 53.06 383 PRO A C 1
ATOM 2893 O O . PRO A 1 383 ? -35.354 9.474 -57.414 1.00 53.06 383 PRO A O 1
ATOM 2896 N N . LEU A 1 384 ? -36.617 10.936 -56.251 1.00 54.22 384 LEU A N 1
ATOM 2897 C CA . LEU A 1 384 ? -35.998 10.803 -54.930 1.00 54.22 384 LEU A CA 1
ATOM 2898 C C . LEU A 1 384 ? -36.544 9.582 -54.171 1.00 54.22 384 LEU A C 1
ATOM 2900 O O . LEU A 1 384 ? -37.754 9.365 -54.114 1.00 54.22 384 LEU A O 1
ATOM 2904 N N . LEU A 1 385 ? -35.643 8.823 -53.542 1.00 57.72 385 LEU A N 1
ATOM 2905 C CA . LEU A 1 385 ? -35.974 7.788 -52.557 1.00 57.72 385 LEU A CA 1
ATOM 2906 C C . LEU A 1 385 ? -36.539 8.421 -51.264 1.00 57.72 385 LEU A C 1
ATOM 2908 O O . LEU A 1 385 ? -36.111 9.521 -50.903 1.00 57.72 385 LEU A O 1
ATOM 2912 N N . PRO A 1 386 ? -37.456 7.754 -50.533 1.00 58.50 386 PRO A N 1
ATOM 2913 C CA . PRO A 1 386 ? -38.066 8.320 -49.331 1.00 58.50 386 PRO A CA 1
ATOM 2914 C C . PRO A 1 386 ? -37.064 8.381 -48.170 1.00 58.50 386 PRO A C 1
ATOM 2916 O O . PRO A 1 386 ? -36.517 7.363 -47.749 1.00 58.50 386 PRO A O 1
ATOM 2919 N N . VAL A 1 387 ? -36.853 9.582 -47.633 1.00 63.34 387 VAL A N 1
ATOM 2920 C CA . VAL A 1 387 ? -36.110 9.825 -46.389 1.00 63.34 387 VAL A CA 1
ATOM 2921 C C . VAL A 1 387 ? -37.037 9.519 -45.198 1.00 63.34 387 VAL A C 1
ATOM 2923 O O . VAL A 1 387 ? -38.192 9.951 -45.224 1.00 63.34 387 VAL A O 1
ATOM 2926 N N . PRO A 1 388 ? -36.590 8.782 -44.162 1.00 63.38 388 PRO A N 1
ATOM 2927 C CA . PRO A 1 388 ? -37.413 8.503 -42.985 1.00 63.38 388 PRO A CA 1
ATOM 2928 C C . PRO A 1 388 ? -37.721 9.786 -42.189 1.00 63.38 388 PRO A C 1
ATOM 2930 O O . PRO A 1 388 ? -36.902 10.710 -42.177 1.00 63.38 388 PRO A O 1
ATOM 2933 N N . PRO A 1 389 ? -38.881 9.866 -41.509 1.00 70.38 389 PRO A N 1
ATOM 2934 C CA . PRO A 1 389 ? -39.263 11.052 -40.752 1.00 70.38 389 PRO A CA 1
ATOM 2935 C C . PRO A 1 389 ? -38.302 11.296 -39.572 1.00 70.38 389 PRO A C 1
ATOM 2937 O O . PRO A 1 389 ? -37.873 10.338 -38.922 1.00 70.38 389 PRO A O 1
ATOM 2940 N N . PRO A 1 390 ? -37.969 12.562 -39.266 1.00 64.50 390 PRO A N 1
ATOM 2941 C CA . PRO A 1 390 ? -37.133 12.899 -38.122 1.00 64.50 390 PRO A CA 1
ATOM 2942 C C . PRO A 1 390 ? -37.866 12.596 -36.809 1.00 64.50 390 PRO A C 1
ATOM 2944 O O . PRO A 1 390 ? -39.0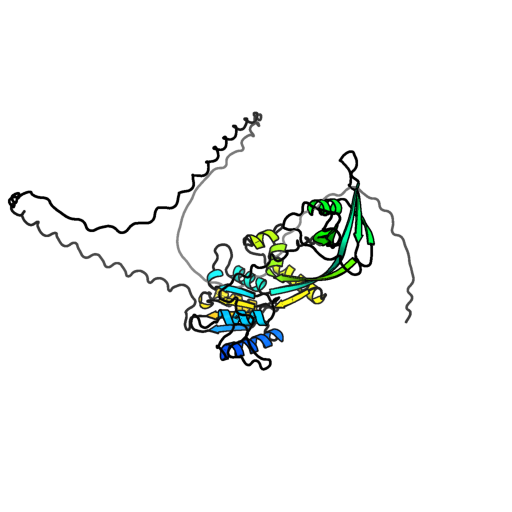70 12.828 -36.681 1.00 64.50 390 PRO A O 1
ATOM 2947 N N . LEU A 1 391 ? -37.125 12.080 -35.825 1.00 65.00 391 LEU A N 1
ATOM 2948 C CA . LEU A 1 391 ? -37.630 11.846 -34.472 1.00 65.00 391 LEU A CA 1
ATOM 2949 C C . LEU A 1 391 ? -38.086 13.170 -33.822 1.00 65.00 391 LEU A C 1
ATOM 2951 O O . LEU A 1 391 ? -37.464 14.208 -34.069 1.00 65.00 391 LEU A O 1
ATOM 2955 N N . PRO A 1 392 ? -39.127 13.156 -32.966 1.00 63.66 392 PRO A N 1
ATOM 2956 C CA . PRO A 1 392 ? -39.585 14.354 -32.273 1.00 63.66 392 PRO A CA 1
ATOM 2957 C C . PRO A 1 392 ? -38.491 14.900 -31.352 1.00 63.66 392 PRO A C 1
ATOM 2959 O O . PRO A 1 392 ? -37.952 14.181 -30.511 1.00 63.66 392 PRO A O 1
ATOM 2962 N N . VAL A 1 393 ? -38.183 16.187 -31.498 1.00 67.50 393 VAL A N 1
ATOM 2963 C CA . VAL A 1 393 ? -37.305 16.918 -30.580 1.00 67.50 393 VAL A CA 1
ATOM 2964 C C . VAL A 1 393 ? -38.046 17.074 -29.243 1.00 67.50 393 VAL A C 1
ATOM 2966 O O . VAL A 1 393 ? -39.182 17.557 -29.252 1.00 67.50 393 VAL A O 1
ATOM 2969 N N . PRO A 1 394 ? -37.467 16.671 -28.096 1.00 65.81 394 PRO A N 1
ATOM 2970 C CA . PRO A 1 394 ? -38.107 16.886 -26.804 1.00 65.81 394 PRO A CA 1
ATOM 2971 C C . PRO A 1 394 ? -38.229 18.392 -26.511 1.00 65.81 394 PRO A C 1
ATOM 2973 O O . PRO A 1 394 ? -37.350 19.165 -26.904 1.00 65.81 394 PRO A O 1
ATOM 2976 N N . PRO A 1 395 ? -39.301 18.833 -25.827 1.00 70.50 395 PRO A N 1
ATOM 2977 C CA . PRO A 1 395 ? -39.470 20.238 -25.483 1.00 70.50 395 PRO A CA 1
ATOM 2978 C C . PRO A 1 395 ? -38.319 20.716 -24.581 1.00 70.50 395 PRO A C 1
ATOM 2980 O O . PRO A 1 395 ? -37.825 19.942 -23.753 1.00 70.50 395 PRO A O 1
ATOM 2983 N N . PRO A 1 396 ? -37.882 21.981 -24.715 1.00 63.12 396 PRO A N 1
ATOM 2984 C CA . PRO A 1 396 ? -36.834 22.529 -23.868 1.00 63.12 396 PRO A CA 1
ATOM 2985 C C . PRO A 1 396 ? -37.289 22.528 -22.405 1.00 63.12 396 PRO A C 1
ATOM 2987 O O . PRO A 1 396 ? -38.418 22.907 -22.089 1.00 63.12 396 PRO A O 1
ATOM 2990 N N . LEU A 1 397 ? -36.396 22.097 -21.511 1.00 65.62 397 LEU A N 1
ATOM 2991 C CA . LEU A 1 397 ? -36.614 22.193 -20.071 1.00 65.62 397 LEU A CA 1
ATOM 2992 C C . LEU A 1 397 ? -36.815 23.668 -19.676 1.00 65.62 397 LEU A C 1
ATOM 2994 O O . LEU A 1 397 ? -36.119 24.538 -20.209 1.00 65.62 397 LEU A O 1
ATOM 2998 N N . PRO A 1 398 ? -37.740 23.970 -18.747 1.00 59.47 398 PRO A N 1
ATOM 2999 C CA . PRO A 1 398 ? -37.969 25.333 -18.296 1.00 59.47 398 PRO A CA 1
ATOM 3000 C C . PRO A 1 398 ? -36.704 25.894 -17.640 1.00 59.47 398 PRO A C 1
ATOM 3002 O O . PRO A 1 398 ? -36.111 25.281 -16.751 1.00 59.47 398 PRO A O 1
ATOM 3005 N N . VAL A 1 399 ? -36.297 27.074 -18.101 1.00 63.91 399 VAL A N 1
ATOM 3006 C CA . VAL A 1 399 ? -35.188 27.841 -17.531 1.00 63.91 399 VAL A CA 1
ATOM 3007 C C . VAL A 1 399 ? -35.577 28.246 -16.102 1.00 63.91 399 VAL A C 1
ATOM 3009 O O . VAL A 1 399 ? -36.651 28.830 -15.926 1.00 63.91 399 VAL A O 1
ATOM 3012 N N . PRO A 1 400 ? -34.764 27.951 -15.071 1.00 63.00 400 PRO A N 1
ATOM 3013 C CA . PRO A 1 400 ? -35.045 28.434 -13.726 1.00 63.00 400 PRO A CA 1
ATOM 3014 C C . PRO A 1 400 ? -34.999 29.972 -13.707 1.00 63.00 400 PRO A C 1
ATOM 3016 O O . PRO A 1 400 ? -34.165 30.565 -14.398 1.00 63.00 400 PRO A O 1
ATOM 3019 N N . PRO A 1 401 ? -35.880 30.640 -12.940 1.00 65.62 401 PRO A N 1
ATOM 3020 C CA . PRO A 1 401 ? -35.874 32.093 -12.853 1.00 65.62 401 PRO A CA 1
ATOM 3021 C C . PRO A 1 401 ? -34.521 32.594 -12.321 1.00 65.62 401 PRO A C 1
ATOM 3023 O O . PRO A 1 401 ? -33.895 31.917 -11.499 1.00 65.62 401 PRO A O 1
ATOM 3026 N N . PRO A 1 402 ? -34.054 33.773 -12.770 1.00 58.91 402 PRO A N 1
ATOM 3027 C CA . PRO A 1 402 ? -32.803 34.342 -12.293 1.00 58.91 402 PRO A CA 1
ATOM 3028 C C . PRO A 1 402 ? -32.865 34.560 -10.779 1.00 58.91 402 PRO A C 1
ATOM 3030 O O . PRO A 1 402 ? -33.863 35.055 -10.250 1.00 58.91 402 PRO A O 1
ATOM 3033 N N . PHE A 1 403 ? -31.789 34.183 -10.083 1.00 52.97 403 PHE A N 1
ATOM 3034 C CA . PHE A 1 403 ? -31.646 34.438 -8.654 1.00 52.97 403 PHE A CA 1
ATOM 3035 C C . PHE A 1 403 ? -31.805 35.940 -8.371 1.00 52.97 403 PHE A C 1
ATOM 3037 O O . PHE A 1 403 ? -31.177 36.752 -9.060 1.00 52.97 403 PHE A O 1
ATOM 3044 N N . PRO A 1 404 ? -32.610 36.334 -7.368 1.00 55.22 404 PRO A N 1
ATOM 3045 C CA . PRO A 1 404 ? -32.694 37.726 -6.962 1.00 55.22 404 PRO A CA 1
ATOM 3046 C C . PRO A 1 404 ? -31.329 38.188 -6.446 1.00 55.22 404 PRO A C 1
ATOM 3048 O O . PRO A 1 404 ? -30.681 37.509 -5.648 1.00 55.22 404 PRO A O 1
ATOM 3051 N N . SER A 1 405 ? -30.896 39.353 -6.922 1.00 56.53 405 SER A N 1
ATOM 3052 C CA . SER A 1 405 ? -29.701 40.044 -6.444 1.00 56.53 405 SER A CA 1
ATOM 3053 C C . SER A 1 405 ? -29.740 40.192 -4.917 1.00 56.53 405 SER A C 1
ATOM 3055 O O . SER A 1 405 ? -30.788 40.582 -4.389 1.00 56.53 405 SER A O 1
ATOM 3057 N N . PRO A 1 406 ? -28.633 39.925 -4.198 1.00 57.31 406 PRO A N 1
ATOM 3058 C CA . PRO A 1 406 ? -28.598 40.124 -2.756 1.00 57.31 406 PRO A CA 1
ATOM 3059 C C . PRO A 1 406 ? -28.864 41.602 -2.419 1.00 57.31 406 PRO A C 1
ATOM 3061 O O . PRO A 1 406 ? -28.418 42.486 -3.158 1.00 57.31 406 PRO A O 1
ATOM 3064 N N . PRO A 1 407 ? -29.591 41.892 -1.325 1.00 58.81 407 PRO A N 1
ATOM 3065 C CA . PRO A 1 407 ? -29.839 43.262 -0.904 1.00 58.81 407 PRO A CA 1
ATOM 3066 C C . PRO A 1 407 ? -28.517 43.968 -0.553 1.00 58.81 407 PRO A C 1
ATOM 3068 O O . PRO A 1 407 ? -27.577 43.318 -0.085 1.00 58.81 407 PRO A O 1
ATOM 3071 N N . PRO A 1 408 ? -28.424 45.293 -0.763 1.00 52.50 408 PRO A N 1
ATOM 3072 C CA . PRO A 1 408 ? -27.227 46.053 -0.429 1.00 52.50 408 PRO A CA 1
ATOM 3073 C C . PRO A 1 408 ? -26.931 45.963 1.073 1.00 52.50 408 PRO A C 1
ATOM 3075 O O . PRO A 1 408 ? -27.828 46.099 1.907 1.00 52.50 408 PRO A O 1
ATOM 3078 N N . PHE A 1 409 ? -25.659 45.733 1.407 1.00 45.41 409 PHE A N 1
ATOM 3079 C CA . PHE A 1 409 ? -25.175 45.732 2.785 1.00 45.41 409 PHE A CA 1
ATOM 3080 C C . PHE A 1 409 ? -25.514 47.066 3.473 1.00 45.41 409 PHE A C 1
ATOM 3082 O O . PHE A 1 409 ? -25.229 48.125 2.905 1.00 45.41 409 PHE A O 1
ATOM 3089 N N . PRO A 1 410 ? -26.075 47.051 4.696 1.00 45.38 410 PRO A N 1
ATOM 3090 C CA . PRO A 1 410 ? -26.257 48.268 5.471 1.00 45.38 410 PRO A CA 1
ATOM 3091 C C . PRO A 1 410 ? -24.890 48.843 5.861 1.00 45.38 410 PRO A C 1
ATOM 3093 O O . PRO A 1 410 ? -24.014 48.142 6.367 1.00 45.38 410 PRO A O 1
ATOM 3096 N N . SER A 1 411 ? -24.717 50.137 5.609 1.00 48.31 411 SER A N 1
ATOM 3097 C CA . SER A 1 411 ? -23.548 50.927 5.990 1.00 48.31 411 SER A CA 1
ATOM 3098 C C . SER A 1 411 ? -23.271 50.824 7.494 1.00 48.31 411 SER A C 1
ATOM 3100 O O . SER A 1 411 ? -24.138 51.140 8.309 1.00 48.31 411 SER A O 1
ATOM 3102 N N . LEU A 1 412 ? -22.052 50.408 7.848 1.00 43.62 412 LEU A N 1
ATOM 3103 C CA . LEU A 1 412 ? -21.541 50.415 9.221 1.00 43.62 412 LEU A CA 1
ATOM 3104 C C . LEU A 1 412 ? -21.580 51.839 9.817 1.00 43.62 412 LEU A C 1
ATOM 3106 O O . LEU A 1 412 ? -21.272 52.803 9.108 1.00 43.62 412 LEU A O 1
ATOM 3110 N N . PRO A 1 413 ? -21.919 51.998 11.109 1.00 43.59 413 PRO A N 1
ATOM 3111 C CA . PRO A 1 413 ? -21.877 53.293 11.777 1.00 43.59 413 PRO A CA 1
ATOM 3112 C C . PRO A 1 413 ? -20.437 53.821 11.888 1.00 43.59 413 PRO A C 1
ATOM 3114 O O . PRO A 1 413 ? -19.489 53.063 12.087 1.00 43.59 413 PRO A O 1
ATOM 3117 N N . HIS A 1 414 ? -20.295 55.142 11.749 1.00 45.38 414 HIS A N 1
ATOM 3118 C CA . HIS A 1 414 ? -19.040 55.889 11.862 1.00 45.38 414 HIS A CA 1
ATOM 3119 C C . HIS A 1 414 ? -18.289 55.569 13.166 1.00 45.38 414 HIS A C 1
ATOM 3121 O O . HIS A 1 414 ? -18.815 55.780 14.258 1.00 45.38 414 HIS A O 1
ATOM 3127 N N . PHE A 1 415 ? -17.028 55.146 13.048 1.00 38.03 415 PHE A N 1
ATOM 3128 C CA . PHE A 1 415 ? -16.077 55.169 14.158 1.00 38.03 415 PHE A CA 1
ATOM 3129 C C . PHE A 1 415 ? -15.548 56.602 14.364 1.00 38.03 415 PHE A C 1
ATOM 3131 O O . PHE A 1 415 ? -15.194 57.258 13.380 1.00 38.03 415 PHE A O 1
ATOM 3138 N N . PRO A 1 416 ? -15.466 57.106 15.609 1.00 40.34 416 PRO A N 1
ATOM 3139 C CA . PRO A 1 416 ? -14.877 58.409 15.896 1.00 40.34 416 PRO A CA 1
ATOM 3140 C C . PRO A 1 416 ? -13.358 58.414 15.648 1.00 40.34 416 PRO A C 1
ATOM 3142 O O . PRO A 1 416 ? -12.649 57.448 15.922 1.00 40.34 416 PRO A O 1
ATOM 3145 N N . SER A 1 417 ? -12.879 59.538 15.120 1.00 41.62 417 SER A N 1
ATOM 3146 C CA . SER A 1 417 ? -11.497 59.841 14.738 1.00 41.62 417 SER A CA 1
ATOM 3147 C C . SER A 1 417 ? -10.489 59.727 15.890 1.00 41.62 417 SER A C 1
ATOM 3149 O O . SER A 1 417 ? -10.683 60.314 16.954 1.00 41.62 417 SER A O 1
ATOM 3151 N N . ILE A 1 418 ? -9.371 59.043 15.633 1.00 42.69 418 ILE A N 1
ATOM 3152 C CA . ILE A 1 418 ? -8.176 58.985 16.492 1.00 42.69 418 ILE A CA 1
ATOM 3153 C C . ILE A 1 418 ? -7.351 60.282 16.297 1.00 42.69 418 ILE A C 1
ATOM 3155 O O . ILE A 1 418 ? -7.185 60.707 15.151 1.00 42.69 418 ILE A O 1
ATOM 3159 N N . PRO A 1 419 ? -6.834 60.930 17.362 1.00 40.97 419 PRO A N 1
ATOM 3160 C CA . PRO A 1 419 ? -6.039 62.160 17.255 1.00 40.97 419 PRO A CA 1
ATOM 3161 C C . PRO A 1 419 ? -4.615 61.922 16.695 1.00 40.97 419 PRO A C 1
ATOM 3163 O O . PRO A 1 419 ? -4.078 60.821 16.832 1.00 40.97 419 PRO A O 1
ATOM 3166 N N . PRO A 1 420 ? -3.973 62.943 16.088 1.00 39.09 420 PRO A N 1
ATOM 3167 C CA . PRO A 1 420 ? -2.655 62.816 15.460 1.00 39.09 420 PRO A CA 1
ATOM 3168 C C . PRO A 1 420 ? -1.499 62.822 16.479 1.00 39.09 420 PRO A C 1
ATOM 3170 O O . PRO A 1 420 ? -1.481 63.625 17.411 1.00 39.09 420 PRO A O 1
ATOM 3173 N N . PHE A 1 421 ? -0.501 61.957 16.263 1.00 34.06 421 PHE A N 1
ATOM 3174 C CA . PHE A 1 421 ? 0.783 61.965 16.982 1.00 34.06 421 PHE A CA 1
ATOM 3175 C C . PHE A 1 421 ? 1.773 62.979 16.362 1.00 34.06 421 PHE A C 1
ATOM 3177 O O . PHE A 1 421 ? 1.766 63.154 15.141 1.00 34.06 421 PHE A O 1
ATOM 3184 N N . PRO A 1 422 ? 2.635 63.635 17.169 1.00 36.91 422 PRO A N 1
ATOM 3185 C CA . PRO A 1 422 ? 3.532 64.696 16.713 1.00 36.91 422 PRO A CA 1
ATOM 3186 C C . PRO A 1 422 ? 4.834 64.187 16.070 1.00 36.91 422 PRO A C 1
ATOM 3188 O O . PRO A 1 422 ? 5.316 63.085 16.326 1.00 36.91 422 PRO A O 1
ATOM 3191 N N . SER A 1 423 ? 5.391 65.061 15.237 1.00 33.69 423 SER A N 1
ATOM 3192 C CA . SER A 1 423 ? 6.560 64.945 14.364 1.00 33.69 423 SER A CA 1
ATOM 3193 C C . SER A 1 423 ? 7.905 64.881 15.103 1.00 33.69 423 SER A C 1
ATOM 3195 O O . SER A 1 423 ? 8.153 65.660 16.022 1.00 33.69 423 SER A O 1
ATOM 3197 N N . LEU A 1 424 ? 8.824 64.030 14.621 1.00 34.19 424 LEU A N 1
ATOM 3198 C CA . LEU A 1 424 ? 10.248 64.081 14.965 1.00 34.19 424 LEU A CA 1
ATOM 3199 C C . LEU A 1 424 ? 11.133 64.347 13.738 1.00 34.19 424 LEU A C 1
ATOM 3201 O O . LEU A 1 424 ? 10.951 63.804 12.654 1.00 34.19 424 LEU A O 1
ATOM 3205 N N . LEU A 1 425 ? 12.069 65.246 14.015 1.00 33.50 425 LEU A N 1
ATOM 3206 C CA . LEU A 1 425 ? 13.126 65.901 13.255 1.00 33.50 425 LEU A CA 1
ATOM 3207 C C . LEU A 1 425 ? 13.931 65.072 12.231 1.00 33.50 425 LEU A C 1
ATOM 3209 O O . LEU A 1 425 ? 14.252 63.902 12.404 1.00 33.50 425 LEU A O 1
ATOM 3213 N N . SER A 1 426 ? 14.315 65.817 11.198 1.00 35.72 426 SER A N 1
ATOM 3214 C CA . SER A 1 426 ? 15.174 65.586 10.032 1.00 35.72 426 SER A CA 1
ATOM 3215 C C . SER A 1 426 ? 16.654 65.262 10.307 1.00 35.72 426 SER A C 1
ATOM 3217 O O . SER A 1 426 ? 17.253 65.866 11.192 1.00 35.72 426 SER A O 1
ATOM 3219 N N . PHE A 1 427 ? 17.278 64.467 9.422 1.00 30.52 427 PHE A N 1
ATOM 3220 C CA . PHE A 1 427 ? 18.734 64.461 9.180 1.00 30.52 427 PHE A CA 1
ATOM 3221 C C . PHE A 1 427 ? 19.068 64.487 7.667 1.00 30.52 427 PHE A C 1
ATOM 3223 O O . PHE A 1 427 ? 18.284 63.962 6.874 1.00 30.52 427 PHE A O 1
ATOM 3230 N N . PRO A 1 428 ? 20.189 65.121 7.251 1.00 35.06 428 PRO A N 1
ATOM 3231 C CA . PRO A 1 428 ? 20.439 65.550 5.873 1.00 35.06 428 PRO A CA 1
ATOM 3232 C C . PRO A 1 428 ? 21.289 64.576 5.029 1.00 35.06 428 PRO A C 1
ATOM 3234 O O . PRO A 1 428 ? 22.048 63.757 5.537 1.00 35.06 428 PRO A O 1
ATOM 3237 N N . SER A 1 429 ? 21.162 64.736 3.710 1.00 39.66 429 SER A N 1
ATOM 3238 C CA . SER A 1 429 ? 21.861 64.078 2.590 1.00 39.66 429 SER A CA 1
ATOM 3239 C C . SER A 1 429 ? 23.279 64.606 2.311 1.00 39.66 429 SER A C 1
ATOM 3241 O O . SER A 1 429 ? 23.513 65.775 2.602 1.00 39.66 429 SER A O 1
ATOM 3243 N N . LEU A 1 430 ? 24.138 63.811 1.632 1.00 30.17 430 LEU A N 1
ATOM 3244 C CA . LEU A 1 430 ? 25.166 64.168 0.601 1.00 30.17 430 LEU A CA 1
ATOM 3245 C C . LEU A 1 430 ? 26.088 62.930 0.306 1.00 30.17 430 LEU A C 1
ATOM 3247 O O . LEU A 1 430 ? 26.017 61.966 1.062 1.00 30.17 430 LEU A O 1
ATOM 3251 N N . PRO A 1 431 ? 27.007 62.922 -0.694 1.00 36.47 431 PRO A N 1
ATOM 3252 C CA . PRO A 1 431 ? 26.849 62.731 -2.151 1.00 36.47 431 PRO A CA 1
ATOM 3253 C C . PRO A 1 431 ? 27.706 61.531 -2.709 1.00 36.47 431 PRO A C 1
ATOM 3255 O O . PRO A 1 431 ? 28.329 60.819 -1.924 1.00 36.47 431 PRO A O 1
ATOM 3258 N N . PRO A 1 432 ? 27.764 61.266 -4.041 1.00 55.03 432 PRO A N 1
ATOM 3259 C CA . PRO A 1 432 ? 28.382 60.061 -4.648 1.00 55.03 432 PRO A CA 1
ATOM 3260 C C . PRO A 1 432 ? 29.756 60.323 -5.312 1.00 55.03 432 PRO A C 1
ATOM 3262 O O . PRO A 1 432 ? 29.998 61.473 -5.643 1.00 55.03 432 PRO A O 1
ATOM 3265 N N . PHE A 1 433 ? 30.611 59.304 -5.569 1.00 27.50 433 PHE A N 1
ATOM 3266 C CA . PHE A 1 433 ? 31.728 59.271 -6.573 1.00 27.50 433 PHE A CA 1
ATOM 3267 C C . PHE A 1 433 ? 32.532 57.919 -6.516 1.00 27.50 433 PHE A C 1
ATOM 3269 O O . PHE A 1 433 ? 32.266 57.132 -5.611 1.00 27.50 433 PHE A O 1
ATOM 3276 N N . PRO A 1 434 ? 33.515 57.601 -7.405 1.00 37.88 434 PRO A N 1
ATOM 3277 C CA . PRO A 1 434 ? 33.422 56.968 -8.735 1.00 37.88 434 PRO A CA 1
ATOM 3278 C C . PRO A 1 434 ? 34.175 55.609 -8.887 1.00 37.88 434 PRO A C 1
ATOM 3280 O O . PRO A 1 434 ? 34.857 55.119 -7.995 1.00 37.88 434 PRO A O 1
ATOM 3283 N N . SER A 1 435 ? 34.086 55.040 -10.094 1.00 39.19 435 SER A N 1
ATOM 3284 C CA . SER A 1 435 ? 34.809 53.889 -10.674 1.00 39.19 435 SER A CA 1
ATOM 3285 C C . SER A 1 435 ? 36.324 54.083 -10.894 1.00 39.19 435 SER A C 1
ATOM 3287 O O . SER A 1 435 ? 36.702 55.166 -11.328 1.00 39.19 435 SER A O 1
ATOM 3289 N N . LEU A 1 436 ? 37.149 53.019 -10.760 1.00 30.03 436 LEU A N 1
ATOM 3290 C CA . LEU A 1 436 ? 38.302 52.698 -11.640 1.00 30.03 436 LEU A CA 1
ATOM 3291 C C . LEU A 1 436 ? 38.974 51.328 -11.340 1.00 30.03 436 LEU A C 1
ATOM 3293 O O . LEU A 1 436 ? 38.809 50.735 -10.282 1.00 30.03 436 LEU A O 1
ATOM 3297 N N . LEU A 1 437 ? 39.688 50.852 -12.364 1.00 27.92 437 LEU A N 1
ATOM 3298 C CA . LEU A 1 437 ? 40.258 49.532 -12.675 1.00 27.92 437 LEU A CA 1
ATOM 3299 C C . LEU A 1 437 ? 41.447 49.013 -11.828 1.00 27.92 437 LEU A C 1
ATOM 3301 O O . LEU A 1 437 ? 42.243 49.782 -11.311 1.00 27.92 437 LEU A O 1
ATOM 3305 N N . SER A 1 438 ? 41.636 47.684 -11.930 1.00 29.42 438 SER A N 1
ATOM 3306 C CA . SER A 1 438 ? 42.899 46.908 -11.987 1.00 29.42 438 SER A CA 1
ATOM 3307 C C . SER A 1 438 ? 43.918 46.979 -10.840 1.00 29.42 438 SER A C 1
ATOM 3309 O O . SER A 1 438 ? 44.688 47.926 -10.744 1.00 29.42 438 SER A O 1
ATOM 3311 N N . SER A 1 439 ? 44.117 45.855 -10.135 1.00 28.92 439 SER A N 1
ATOM 3312 C CA . SER A 1 439 ? 45.353 45.032 -10.193 1.00 28.92 439 SER A CA 1
ATOM 3313 C C . SER A 1 439 ? 45.378 43.904 -9.130 1.00 28.92 439 SER A C 1
ATOM 3315 O O . SER A 1 439 ? 44.857 44.047 -8.034 1.00 28.92 439 SER A O 1
ATOM 3317 N N . ARG A 1 440 ? 45.949 42.761 -9.548 1.00 30.97 440 ARG A N 1
ATOM 3318 C CA . ARG A 1 440 ? 46.408 41.504 -8.875 1.00 30.97 440 ARG A CA 1
ATOM 3319 C C . ARG A 1 440 ? 47.038 41.666 -7.456 1.00 30.97 440 ARG A C 1
ATOM 3321 O O . ARG A 1 440 ? 47.328 42.809 -7.133 1.00 30.97 440 ARG A O 1
ATOM 3328 N N . PRO A 1 441 ? 47.468 40.610 -6.691 1.00 38.22 441 PRO A N 1
ATOM 3329 C CA . PRO A 1 441 ? 47.469 39.137 -6.899 1.00 38.22 441 PRO A CA 1
ATOM 3330 C C . PRO A 1 441 ? 47.212 38.233 -5.634 1.00 38.22 441 PRO A C 1
ATOM 3332 O O . PRO A 1 441 ? 47.027 38.710 -4.526 1.00 38.22 441 PRO A O 1
ATOM 3335 N N . SER A 1 442 ? 47.237 36.902 -5.853 1.00 29.56 442 SER A N 1
ATOM 3336 C CA . SER A 1 442 ? 47.748 35.772 -5.019 1.00 29.56 442 SER A CA 1
ATOM 3337 C C . SER A 1 442 ? 47.537 35.664 -3.487 1.00 29.56 442 SER A C 1
ATOM 3339 O O . SER A 1 442 ? 47.988 36.496 -2.713 1.00 29.56 442 SER A O 1
ATOM 3341 N N . SER A 1 443 ? 47.030 34.484 -3.091 1.00 32.62 443 SER A N 1
ATOM 3342 C CA . SER A 1 443 ? 47.126 33.755 -1.798 1.00 32.62 443 SER A CA 1
ATOM 3343 C C . SER A 1 443 ? 48.488 33.871 -1.064 1.00 32.62 443 S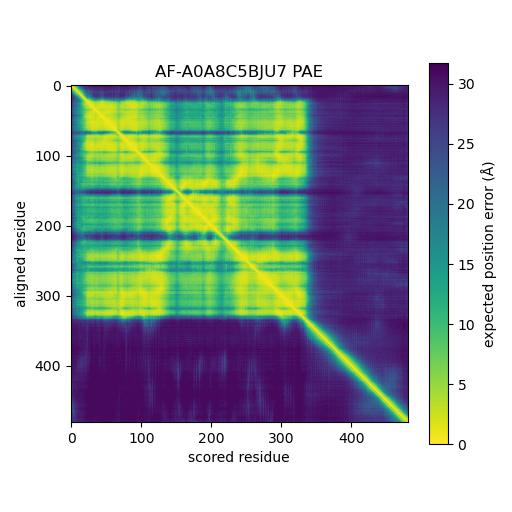ER A C 1
ATOM 3345 O O . SER A 1 443 ? 49.484 34.005 -1.780 1.00 32.62 443 SER A O 1
ATOM 3347 N N . PRO A 1 444 ? 48.607 33.693 0.284 1.00 39.72 444 PRO A N 1
ATOM 3348 C CA . PRO A 1 444 ? 48.436 32.363 0.911 1.00 39.72 444 PRO A CA 1
ATOM 3349 C C . PRO A 1 444 ? 47.948 32.294 2.392 1.00 39.72 444 PRO A C 1
ATOM 3351 O O . PRO A 1 444 ? 48.010 33.252 3.146 1.00 39.72 444 PRO A O 1
ATOM 3354 N N . SER A 1 445 ? 47.489 31.088 2.764 1.00 30.05 445 SER A N 1
ATOM 3355 C CA . SER A 1 445 ? 47.637 30.346 4.041 1.00 30.05 445 SER A CA 1
ATOM 3356 C C . SER A 1 445 ? 47.475 30.994 5.436 1.00 30.05 445 SER A C 1
ATOM 3358 O O . SER A 1 445 ? 48.155 31.950 5.785 1.00 30.05 445 SER A O 1
ATOM 3360 N N . SER A 1 446 ? 46.788 30.224 6.299 1.00 31.78 446 SER A N 1
ATOM 3361 C CA . SER A 1 446 ? 46.799 30.187 7.780 1.00 31.78 446 SER A CA 1
ATOM 3362 C C . SER A 1 446 ? 45.816 31.100 8.533 1.00 31.78 446 SER A C 1
ATOM 3364 O O . SER A 1 446 ? 45.926 32.319 8.533 1.00 31.78 446 SER A O 1
ATOM 3366 N N . LEU A 1 447 ? 44.866 30.470 9.236 1.00 33.66 447 LEU A N 1
ATOM 3367 C CA . LEU A 1 447 ? 44.032 31.077 10.275 1.00 33.66 447 LEU A CA 1
ATOM 3368 C C . LEU A 1 447 ? 44.158 30.244 11.561 1.00 33.66 447 LEU A C 1
ATOM 3370 O O . LEU A 1 447 ? 43.864 29.047 11.519 1.00 33.66 447 LEU A O 1
ATOM 3374 N N . PRO A 1 448 ? 44.556 30.851 12.694 1.00 35.34 448 PRO A N 1
ATOM 3375 C CA . PRO A 1 448 ? 44.312 30.326 14.027 1.00 35.34 448 PRO A CA 1
ATOM 3376 C C . PRO A 1 448 ? 43.141 31.045 14.737 1.00 35.34 448 PRO A C 1
ATOM 3378 O O . PRO A 1 448 ? 42.722 32.140 14.374 1.00 35.34 448 PRO A O 1
ATOM 3381 N N . VAL A 1 449 ? 42.631 30.344 15.751 1.00 37.12 449 VAL A N 1
ATOM 3382 C CA . VAL A 1 449 ? 41.513 30.557 16.698 1.00 37.12 449 VAL A CA 1
ATOM 3383 C C . VAL A 1 449 ? 41.267 32.007 17.197 1.00 37.12 449 VAL A C 1
ATOM 3385 O O . VAL A 1 449 ? 42.235 32.712 17.479 1.00 37.12 449 VAL A O 1
ATOM 3388 N N . PRO A 1 450 ? 40.001 32.438 17.429 1.00 41.53 450 PRO A N 1
ATOM 3389 C CA . PRO A 1 450 ? 39.684 33.710 18.098 1.00 41.53 450 PRO A CA 1
ATOM 3390 C C . PRO A 1 450 ? 39.595 33.607 19.646 1.00 41.53 450 PRO A C 1
ATOM 3392 O O . PRO A 1 450 ? 39.112 32.593 20.157 1.00 41.53 450 PRO A O 1
ATOM 3395 N N . PRO A 1 451 ? 39.983 34.654 20.411 1.00 39.91 451 PRO A N 1
ATOM 3396 C CA . PRO A 1 451 ? 39.789 34.730 21.862 1.00 39.91 451 PRO A CA 1
ATOM 3397 C C . PRO A 1 451 ? 38.515 35.496 22.293 1.00 39.91 451 PRO A C 1
ATOM 3399 O O . PRO A 1 451 ? 37.889 36.214 21.515 1.00 39.91 451 PRO A O 1
ATOM 3402 N N . LEU A 1 452 ? 38.170 35.307 23.575 1.00 32.97 452 LEU A N 1
ATOM 3403 C CA . LEU A 1 452 ? 37.017 35.806 24.342 1.00 32.97 452 LEU A CA 1
ATOM 3404 C C . LEU A 1 452 ? 36.812 37.337 24.350 1.00 32.97 452 LEU A C 1
ATOM 3406 O O . LEU A 1 452 ? 37.775 38.099 24.369 1.00 32.97 452 LEU A O 1
ATOM 3410 N N . PHE A 1 453 ? 35.551 37.758 24.544 1.00 32.72 453 PHE A N 1
ATOM 3411 C CA . PHE A 1 453 ? 35.160 39.091 25.039 1.00 32.72 453 PHE A CA 1
ATOM 3412 C C . PHE A 1 453 ? 34.322 39.005 26.343 1.00 32.72 453 PHE A C 1
ATOM 3414 O O . PHE A 1 453 ? 33.705 37.967 26.591 1.00 32.72 453 PHE A O 1
ATOM 3421 N N . PRO A 1 454 ? 34.323 40.057 27.197 1.00 37.66 454 PRO A N 1
ATOM 3422 C CA . PRO A 1 454 ? 34.086 39.963 28.640 1.00 37.66 454 PRO A CA 1
ATOM 3423 C C . PRO A 1 454 ? 32.672 40.350 29.122 1.00 37.66 454 PRO A C 1
ATOM 3425 O O . PRO A 1 454 ? 31.910 41.041 28.450 1.00 37.66 454 PRO A O 1
ATOM 3428 N N . SER A 1 455 ? 32.382 39.914 30.350 1.00 36.00 455 SER A N 1
ATOM 3429 C CA . SER A 1 455 ? 31.179 40.094 31.181 1.00 36.00 455 SER A CA 1
ATOM 3430 C C . SER A 1 455 ? 31.052 41.464 31.872 1.00 36.00 455 SER A C 1
ATOM 3432 O O . SER A 1 455 ? 32.065 42.021 32.287 1.00 36.00 455 SER A O 1
ATOM 3434 N N . LEU A 1 456 ? 29.815 41.914 32.141 1.00 31.05 456 LEU A N 1
ATOM 3435 C CA . LEU A 1 456 ? 29.442 43.020 33.056 1.00 31.05 456 LEU A CA 1
ATOM 3436 C C . LEU A 1 456 ? 28.023 42.758 33.666 1.00 31.05 456 LEU A C 1
ATOM 3438 O O . LEU A 1 456 ? 27.323 41.890 33.149 1.00 31.05 456 LEU A O 1
ATOM 3442 N N . PRO A 1 457 ? 27.604 43.409 34.779 1.00 38.88 457 PRO A N 1
ATOM 3443 C CA . PRO A 1 457 ? 27.430 42.805 36.115 1.00 38.88 457 PRO A CA 1
ATOM 3444 C C . PRO A 1 457 ? 25.954 42.647 36.596 1.00 38.88 457 PRO A C 1
ATOM 3446 O O . PRO A 1 457 ? 25.042 43.094 35.903 1.00 38.88 457 PRO A O 1
ATOM 3449 N N . PRO A 1 458 ? 25.695 42.042 37.785 1.00 44.53 458 PRO A N 1
ATOM 3450 C CA . PRO A 1 458 ? 24.347 41.714 38.287 1.00 44.53 458 PRO A CA 1
ATOM 3451 C C . PRO A 1 458 ? 23.865 42.605 39.454 1.00 44.53 458 PRO A C 1
ATOM 3453 O O . PRO A 1 458 ? 24.704 43.170 40.140 1.00 44.53 458 PRO A O 1
ATOM 3456 N N . PHE A 1 459 ? 22.544 42.669 39.715 1.00 27.16 459 PHE A N 1
ATOM 3457 C CA . PHE A 1 459 ? 21.853 42.900 41.020 1.00 27.16 459 PHE A CA 1
ATOM 3458 C C . PHE A 1 459 ? 20.320 43.048 40.798 1.00 27.16 459 PHE A C 1
ATOM 3460 O O . PHE A 1 459 ? 19.935 43.378 39.677 1.00 27.16 459 PHE A O 1
ATOM 3467 N N . PRO A 1 460 ? 19.421 42.968 41.814 1.00 38.84 460 PRO A N 1
ATOM 3468 C CA . PRO A 1 460 ? 19.458 42.284 43.115 1.00 38.84 460 PRO A CA 1
ATOM 3469 C C . PRO A 1 460 ? 18.215 41.382 43.387 1.00 38.84 460 PRO A C 1
ATOM 3471 O O . PRO A 1 460 ? 17.177 41.462 42.737 1.00 38.84 460 PRO A O 1
ATOM 3474 N N . SER A 1 461 ? 18.331 40.543 44.415 1.00 34.75 461 SER A N 1
ATOM 3475 C CA . SER A 1 461 ? 17.329 39.634 45.003 1.00 34.75 461 SER A CA 1
ATOM 3476 C C . SER A 1 461 ? 16.474 40.281 46.105 1.00 34.75 461 SER A C 1
ATOM 3478 O O . SER A 1 461 ? 17.032 41.070 46.863 1.00 34.75 461 SER A O 1
ATOM 3480 N N . LEU A 1 462 ? 15.212 39.848 46.305 1.00 30.28 462 LEU A N 1
ATOM 3481 C CA . LEU A 1 462 ? 14.576 39.755 47.638 1.00 30.28 462 LEU A CA 1
ATOM 3482 C C . LEU A 1 462 ? 13.247 38.949 47.666 1.00 30.28 462 LEU A C 1
ATOM 3484 O O . LEU A 1 462 ? 12.382 39.128 46.816 1.00 30.28 462 LEU A O 1
ATOM 3488 N N . LEU A 1 463 ? 13.108 38.178 48.760 1.00 30.89 463 LEU A N 1
ATOM 3489 C CA . LEU A 1 463 ? 11.922 37.571 49.408 1.00 30.89 463 LEU A CA 1
ATOM 3490 C C . LEU A 1 463 ? 11.513 36.119 49.067 1.00 30.89 463 LEU A C 1
ATOM 3492 O O . LEU A 1 463 ? 11.757 35.586 47.996 1.00 30.89 463 LEU A O 1
ATOM 3496 N N . SER A 1 464 ? 10.959 35.461 50.089 1.00 29.36 464 SER A N 1
ATOM 3497 C CA . SER A 1 464 ? 11.386 34.182 50.682 1.00 29.36 464 SER A CA 1
ATOM 3498 C C . SER A 1 464 ? 10.242 33.171 50.917 1.00 29.36 464 SER A C 1
ATOM 3500 O O . SER A 1 464 ? 9.150 33.615 51.243 1.00 29.36 464 SER A O 1
ATOM 3502 N N . PHE A 1 465 ? 10.557 31.860 50.842 1.00 31.08 465 PHE A N 1
ATOM 3503 C CA . PHE A 1 465 ? 10.163 30.670 51.664 1.00 31.08 465 PHE A CA 1
ATOM 3504 C C . PHE A 1 465 ? 8.783 30.582 52.388 1.00 31.08 465 PHE A C 1
ATOM 3506 O O . PHE A 1 465 ? 8.311 31.597 52.890 1.00 31.08 465 PHE A O 1
ATOM 3513 N N . PRO A 1 466 ? 8.167 29.374 52.579 1.00 37.56 466 PRO A N 1
ATOM 3514 C CA . PRO A 1 466 ? 8.814 28.241 53.269 1.00 37.56 466 PRO A CA 1
ATOM 3515 C C . PRO A 1 466 ? 8.506 26.795 52.813 1.00 37.56 466 PRO A C 1
ATOM 3517 O O . PRO A 1 466 ? 7.587 26.492 52.060 1.00 37.56 466 PRO A O 1
ATOM 3520 N N . SER A 1 467 ? 9.363 25.916 53.333 1.00 33.25 467 SER A N 1
ATOM 3521 C CA . SER A 1 467 ? 9.513 24.465 53.202 1.00 33.25 467 SER A CA 1
ATOM 3522 C C . SER A 1 467 ? 8.810 23.673 54.319 1.00 33.25 467 SER A C 1
ATOM 3524 O O . SER A 1 467 ? 8.577 24.219 55.392 1.00 33.25 467 SER A O 1
ATOM 3526 N N . LEU A 1 468 ? 8.550 22.372 54.090 1.00 31.11 468 LEU A N 1
ATOM 3527 C CA . LEU A 1 468 ? 8.318 21.294 55.085 1.00 31.11 468 LEU A CA 1
ATOM 3528 C C . LEU A 1 468 ? 8.426 19.903 54.372 1.00 31.11 468 LEU A C 1
ATOM 3530 O O . LEU A 1 468 ? 8.372 19.871 53.144 1.00 31.11 468 LEU A O 1
ATOM 3534 N N . PRO A 1 469 ? 8.665 18.762 55.062 1.00 40.84 469 PRO A N 1
ATOM 3535 C CA . PRO A 1 469 ? 9.972 18.084 55.146 1.00 40.84 469 PRO A CA 1
ATOM 3536 C C . PRO A 1 469 ? 10.028 16.668 54.504 1.00 40.84 469 PRO A C 1
ATOM 3538 O O . PRO A 1 469 ? 8.988 16.087 54.189 1.00 40.84 469 PRO A O 1
ATOM 3541 N N . PRO A 1 470 ? 11.224 16.045 54.360 1.00 35.91 470 PRO A N 1
ATOM 3542 C CA . PRO A 1 470 ? 11.359 14.694 53.816 1.00 35.91 470 PRO A CA 1
ATOM 3543 C C . PRO A 1 470 ? 11.184 13.616 54.898 1.00 35.91 470 PRO A C 1
ATOM 3545 O O . PRO A 1 470 ? 11.805 13.658 55.962 1.00 35.91 470 PRO A O 1
ATOM 3548 N N . SER A 1 471 ? 10.360 12.608 54.606 1.00 33.41 471 SER A N 1
ATOM 3549 C CA . SER A 1 471 ? 10.207 11.426 55.457 1.00 33.41 471 SER A CA 1
ATOM 3550 C C . SER A 1 471 ? 11.315 10.401 55.229 1.00 33.41 471 SER A C 1
ATOM 3552 O O . SER A 1 471 ? 11.606 9.964 54.120 1.00 33.41 471 SER A O 1
ATOM 3554 N N . ARG A 1 472 ? 11.905 10.019 56.356 1.00 32.38 472 ARG A N 1
ATOM 3555 C CA . ARG A 1 472 ? 12.959 9.035 56.579 1.00 32.38 472 ARG A CA 1
ATOM 3556 C C . ARG A 1 472 ? 12.356 7.622 56.588 1.00 32.38 472 ARG A C 1
ATOM 3558 O O . ARG A 1 472 ? 11.503 7.348 57.426 1.00 32.38 472 ARG A O 1
ATOM 3565 N N . ARG A 1 473 ? 12.855 6.697 55.761 1.00 31.81 473 ARG A N 1
ATOM 3566 C CA . ARG A 1 473 ? 12.871 5.256 56.088 1.00 31.81 473 ARG A CA 1
ATOM 3567 C C . ARG A 1 473 ? 14.178 4.619 55.623 1.00 31.81 473 ARG A C 1
ATOM 3569 O O . ARG A 1 473 ? 14.455 4.510 54.437 1.00 31.81 473 ARG A O 1
ATOM 3576 N N . GLN A 1 474 ? 14.975 4.229 56.614 1.00 33.72 474 GLN A N 1
ATOM 3577 C CA . GLN A 1 474 ? 16.091 3.299 56.499 1.00 33.72 474 GLN A CA 1
ATOM 3578 C C . GLN A 1 474 ? 15.572 1.859 56.377 1.00 33.72 474 GLN A C 1
ATOM 3580 O O . GLN A 1 474 ? 14.623 1.498 57.065 1.00 33.72 474 GLN A O 1
ATOM 3585 N N . GLY A 1 475 ? 16.311 1.053 55.608 1.00 32.91 475 GLY A N 1
ATOM 3586 C CA . GLY A 1 475 ? 16.686 -0.320 55.961 1.00 32.91 475 GLY A CA 1
ATOM 3587 C C . GLY A 1 475 ? 15.688 -1.430 55.629 1.00 32.91 475 GLY A C 1
ATOM 3588 O O . GLY A 1 475 ? 14.714 -1.623 56.338 1.00 32.91 475 GLY A O 1
ATOM 3589 N N . GLN A 1 476 ? 16.007 -2.277 54.651 1.00 34.38 476 GLN A N 1
ATOM 3590 C CA . GLN A 1 476 ? 16.827 -3.483 54.846 1.00 34.38 476 GLN A CA 1
ATOM 3591 C C . GLN A 1 476 ? 16.848 -4.288 53.541 1.00 34.38 476 GLN A C 1
ATOM 3593 O O . GLN A 1 476 ? 15.810 -4.580 52.957 1.00 34.38 476 GLN A O 1
ATOM 3598 N N . GLY A 1 477 ? 18.049 -4.654 53.094 1.00 35.72 477 GLY A N 1
ATOM 3599 C CA . GLY A 1 477 ? 18.226 -5.668 52.067 1.00 35.72 477 GLY A CA 1
ATOM 3600 C C . GLY A 1 477 ? 17.991 -7.067 52.633 1.00 35.72 477 GLY A C 1
ATOM 3601 O O . GLY A 1 477 ? 18.312 -7.344 53.790 1.00 35.72 477 GLY A O 1
ATOM 3602 N N . LYS A 1 478 ? 17.495 -7.967 51.785 1.00 37.19 478 LYS A N 1
ATOM 3603 C CA . LYS A 1 478 ? 17.743 -9.400 51.923 1.00 37.19 478 LYS A CA 1
ATOM 3604 C C . LYS A 1 478 ? 17.774 -10.048 50.544 1.00 37.19 478 LYS A C 1
ATOM 3606 O O . LYS A 1 478 ? 16.769 -10.140 49.853 1.00 37.19 478 LYS A O 1
ATOM 3611 N N . VAL A 1 479 ? 18.985 -10.457 50.190 1.00 38.03 479 VAL A N 1
ATOM 3612 C CA . VAL A 1 479 ? 19.320 -11.469 49.191 1.00 38.03 479 VAL A CA 1
ATOM 3613 C C . VAL A 1 479 ? 18.665 -12.788 49.600 1.00 38.03 479 VAL A C 1
ATOM 3615 O O . VAL A 1 479 ? 18.756 -13.166 50.769 1.00 38.03 479 VAL A O 1
ATOM 3618 N N . LEU A 1 480 ? 18.073 -13.503 48.647 1.00 39.59 480 LEU A N 1
ATOM 3619 C CA . LEU A 1 480 ? 17.904 -14.954 48.697 1.00 39.59 480 LEU A CA 1
ATOM 3620 C C . LEU A 1 480 ? 17.951 -15.507 47.268 1.00 39.59 480 LEU A C 1
ATOM 3622 O O . LEU A 1 480 ? 17.602 -14.811 46.321 1.00 39.59 480 LEU A O 1
ATOM 3626 N N . ARG A 1 481 ? 18.518 -16.710 47.207 1.00 40.38 481 ARG A N 1
ATOM 3627 C CA . ARG A 1 481 ? 19.033 -17.472 46.065 1.00 40.38 481 ARG A CA 1
ATOM 3628 C C . ARG A 1 481 ? 18.071 -17.668 44.908 1.00 40.38 481 ARG A C 1
ATOM 3630 O O . ARG A 1 481 ? 16.863 -17.816 45.186 1.00 40.38 481 ARG A O 1
#

Solvent-accessible surface area (backbone atoms only — not comparable to full-atom values): 31222 Å² total; per-residue (Å²): 135,84,81,79,75,76,83,72,78,75,75,83,74,70,76,70,71,75,77,82,64,91,48,101,57,65,67,49,61,14,58,24,56,49,98,84,43,49,47,45,65,70,27,45,66,37,67,60,62,48,71,61,40,28,52,47,40,55,50,48,49,39,50,75,72,60,78,49,67,41,48,74,46,79,48,76,50,62,82,90,74,46,66,70,52,51,55,49,10,47,42,43,61,74,30,92,85,44,31,70,33,79,45,51,32,69,69,37,75,51,92,80,43,55,52,70,53,45,49,50,44,47,49,27,47,2,26,27,37,37,36,61,42,80,42,53,34,36,43,23,25,27,69,43,77,48,73,51,67,52,93,80,75,75,67,82,42,42,31,40,38,31,35,29,26,78,74,48,73,50,78,43,82,36,52,49,72,50,52,52,48,41,61,72,70,63,68,52,66,33,28,27,37,39,34,33,69,85,79,61,48,74,45,79,76,25,30,25,66,88,54,55,78,82,53,91,83,70,62,102,77,76,48,73,36,77,68,40,71,54,70,45,71,42,81,43,80,47,77,47,77,45,33,50,35,58,55,43,42,40,73,72,37,102,63,18,67,59,24,73,78,70,68,68,62,68,79,78,63,66,70,58,51,55,55,47,53,53,50,54,50,49,32,40,75,72,66,42,30,45,80,40,72,11,33,31,36,33,35,48,46,76,64,40,48,70,67,54,52,57,49,49,58,60,49,26,74,37,91,88,27,32,40,36,36,35,29,31,66,70,85,92,77,84,71,69,77,77,74,77,76,72,74,75,74,79,78,74,81,78,77,82,83,74,81,80,79,84,83,79,81,84,81,82,88,78,84,85,84,86,90,82,87,87,88,86,90,84,90,86,85,84,89,80,81,86,78,80,82,80,79,84,78,77,79,81,77,83,79,78,78,80,78,79,78,80,78,81,80,80,80,78,80,85,77,84,85,81,82,87,82,86,89,81,86,90,86,88,90,87,88,89,88,88,89,87,84,90,83,89,82,82,86,84,86,88,85,83,86,87,84,90,86,88,90,86,89,89,87,87,88,88,90,79,88,90,88,85,84,87,87,87,80,82,87,81,90,79,90,80,135

Mean predicted aligned error: 19.08 Å